Protein AF-0000000078802834 (afdb_homodimer)

Structure (mmCIF, N/CA/C/O backbone):
data_AF-0000000078802834-model_v1
#
loop_
_entity.id
_entity.type
_entity.pdbx_description
1 polymer 'Thiamine-monophosphate kinase'
#
loop_
_atom_site.group_PDB
_atom_site.id
_atom_site.type_symbol
_atom_site.label_atom_id
_atom_site.label_alt_id
_atom_site.label_comp_id
_atom_site.label_asym_id
_atom_site.label_entity_id
_atom_site.label_seq_id
_atom_site.pdbx_PDB_ins_code
_atom_site.Cartn_x
_atom_site.Cartn_y
_atom_site.Cartn_z
_atom_site.occupancy
_atom_site.B_iso_or_equiv
_atom_site.auth_seq_id
_atom_site.auth_comp_id
_atom_site.auth_asym_id
_atom_site.auth_atom_id
_atom_site.pdbx_PDB_model_num
ATOM 1 N N . MET A 1 1 ? 19.422 1.438 20.797 1 53.81 1 MET A N 1
ATOM 2 C CA . MET A 1 1 ? 18 1.177 20.625 1 53.81 1 MET A CA 1
ATOM 3 C C . MET A 1 1 ? 17.281 2.42 20.109 1 53.81 1 MET A C 1
ATOM 5 O O . MET A 1 1 ? 17.5 3.523 20.609 1 53.81 1 MET A O 1
ATOM 9 N N . ALA A 1 2 ? 16.562 2.312 19.141 1 59.03 2 ALA A N 1
ATOM 10 C CA . ALA A 1 2 ? 15.82 3.451 18.594 1 59.03 2 ALA A CA 1
ATOM 11 C C . ALA A 1 2 ? 14.773 3.955 19.578 1 59.03 2 ALA A C 1
ATOM 13 O O . ALA A 1 2 ? 14.125 3.162 20.266 1 59.03 2 ALA A O 1
ATOM 14 N N . ARG A 1 3 ? 14.695 5.281 19.625 1 59.53 3 ARG A N 1
ATOM 15 C CA . ARG A 1 3 ? 13.852 5.902 20.641 1 59.53 3 ARG A CA 1
ATOM 16 C C . ARG A 1 3 ? 12.477 6.234 20.078 1 59.53 3 ARG A C 1
ATOM 18 O O . ARG A 1 3 ? 11.516 6.391 20.844 1 59.53 3 ARG A O 1
ATOM 25 N N . ASN A 1 4 ? 12.453 6.301 18.844 1 73.38 4 ASN A N 1
ATOM 26 C CA . ASN A 1 4 ? 11.164 6.648 18.25 1 73.38 4 ASN A CA 1
ATOM 27 C C . ASN A 1 4 ? 11.039 6.098 16.828 1 73.38 4 ASN A C 1
ATOM 29 O O . ASN A 1 4 ? 11.969 5.477 16.312 1 73.38 4 ASN A O 1
ATOM 33 N N . GLU A 1 5 ? 9.898 6.121 16.281 1 78 5 GLU A N 1
ATOM 34 C CA . GLU A 1 5 ? 9.562 5.586 14.961 1 78 5 GLU A CA 1
ATOM 35 C C . GLU A 1 5 ? 10.5 6.137 13.891 1 78 5 GLU A C 1
ATOM 37 O O . GLU A 1 5 ? 10.961 5.398 13.023 1 78 5 GLU A O 1
ATOM 42 N N . PHE A 1 6 ? 10.875 7.348 13.992 1 76.75 6 PHE A N 1
ATOM 43 C CA . PHE A 1 6 ? 11.68 7.992 12.953 1 76.75 6 PHE A CA 1
ATOM 44 C C . PHE A 1 6 ? 13.117 7.5 13 1 76.75 6 PHE A C 1
ATOM 46 O O . PHE A 1 6 ? 13.766 7.359 11.961 1 76.75 6 PHE A O 1
ATOM 53 N N . GLU A 1 7 ? 13.609 7.211 14.102 1 79.62 7 GLU A N 1
ATOM 54 C CA . GLU A 1 7 ? 14.945 6.652 14.227 1 79.62 7 GLU A CA 1
ATOM 55 C C . GLU A 1 7 ? 15.016 5.25 13.633 1 79.62 7 GLU A C 1
ATOM 57 O O . GLU A 1 7 ? 16.016 4.883 13.008 1 79.62 7 GLU A O 1
ATOM 62 N N . LEU A 1 8 ? 13.953 4.508 13.82 1 81.88 8 LEU A N 1
ATOM 63 C CA . LEU A 1 8 ? 13.883 3.168 13.25 1 81.88 8 LEU A CA 1
ATOM 64 C C . LEU A 1 8 ? 13.93 3.225 11.727 1 81.88 8 LEU A C 1
ATOM 66 O O . LEU A 1 8 ? 14.656 2.453 11.094 1 81.88 8 LEU A O 1
ATOM 70 N N . ILE A 1 9 ? 13.227 4.148 11.18 1 80.62 9 ILE A N 1
ATOM 71 C CA . ILE A 1 9 ? 13.148 4.305 9.734 1 80.62 9 ILE A CA 1
ATOM 72 C C . ILE A 1 9 ? 14.531 4.664 9.18 1 80.62 9 ILE A C 1
ATOM 74 O O . ILE A 1 9 ? 14.992 4.051 8.211 1 80.62 9 ILE A O 1
ATOM 78 N N . THR A 1 10 ? 15.125 5.609 9.75 1 82 10 THR A N 1
ATOM 79 C CA . THR A 1 10 ? 16.422 6.082 9.297 1 82 10 THR A CA 1
ATOM 80 C C . THR A 1 10 ? 17.469 4.973 9.398 1 82 10 THR A C 1
ATOM 82 O O . THR A 1 10 ? 18.25 4.766 8.469 1 82 10 THR A O 1
ATOM 85 N N . ARG A 1 11 ? 17.438 4.223 10.406 1 84.88 11 ARG A N 1
ATOM 86 C CA . ARG A 1 11 ? 18.453 3.221 10.688 1 84.88 11 ARG A CA 1
ATOM 87 C C . ARG A 1 11 ? 18.266 1.985 9.812 1 84.88 11 ARG A C 1
ATOM 89 O O . ARG A 1 11 ? 19.25 1.405 9.336 1 84.88 11 ARG A O 1
ATOM 96 N N . TYR A 1 12 ? 17.016 1.673 9.531 1 88.44 12 TYR A N 1
ATOM 97 C CA . TYR A 1 12 ? 16.828 0.344 8.969 1 88.44 12 TYR A CA 1
ATOM 98 C C . TYR A 1 12 ? 16.312 0.432 7.531 1 88.44 12 TYR A C 1
ATOM 100 O O . TYR A 1 12 ? 16.469 -0.512 6.754 1 88.44 12 TYR A O 1
ATOM 108 N N . PHE A 1 13 ? 15.75 1.565 7.129 1 88.56 13 PHE A N 1
ATOM 109 C CA . PHE A 1 13 ? 15.062 1.54 5.844 1 88.56 13 PHE A CA 1
ATOM 110 C C . PHE A 1 13 ? 15.672 2.555 4.883 1 88.56 13 PHE A C 1
ATOM 112 O O . PHE A 1 13 ? 15.609 2.383 3.666 1 88.56 13 PHE A O 1
ATOM 119 N N . GLU A 1 14 ? 16.219 3.594 5.391 1 83.19 14 GLU A N 1
ATOM 120 C CA . GLU A 1 14 ? 16.703 4.676 4.531 1 83.19 14 GLU A CA 1
ATOM 121 C C . GLU A 1 14 ? 18.016 4.301 3.848 1 83.19 14 GLU A C 1
ATOM 123 O O . GLU A 1 14 ? 18.266 4.703 2.711 1 83.19 14 GLU A O 1
ATOM 128 N N . ASN A 1 15 ? 18.828 3.51 4.516 1 83.12 15 ASN A N 1
ATOM 129 C CA . ASN A 1 15 ? 20.125 3.166 3.963 1 83.12 15 ASN A CA 1
ATOM 130 C C . ASN A 1 15 ? 20.094 1.839 3.213 1 83.12 15 ASN A C 1
ATOM 132 O O . ASN A 1 15 ? 20.531 0.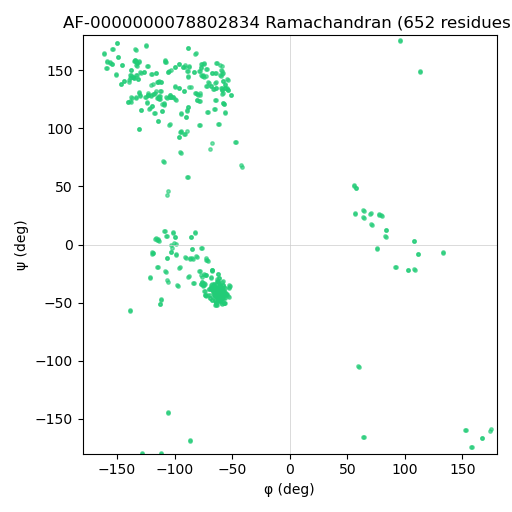813 3.732 1 83.12 15 ASN A O 1
ATOM 136 N N . GLN A 1 16 ? 19.609 1.942 2.043 1 89.25 16 GLN A N 1
ATOM 137 C CA . GLN A 1 16 ? 19.531 0.752 1.203 1 89.25 16 GLN A CA 1
ATOM 138 C C . GLN A 1 16 ? 20.562 0.798 0.076 1 89.25 16 GLN A C 1
ATOM 140 O O . GLN A 1 16 ? 21.016 1.876 -0.315 1 89.25 16 GLN A O 1
ATOM 145 N N . ALA A 1 17 ? 20.891 -0.372 -0.418 1 89.25 17 ALA A N 1
ATOM 146 C CA . ALA A 1 17 ? 21.922 -0.505 -1.443 1 89.25 17 ALA A CA 1
ATOM 147 C C . ALA A 1 17 ? 21.391 -0.05 -2.805 1 89.25 17 ALA A C 1
ATOM 149 O O . ALA A 1 17 ? 22.141 0.536 -3.596 1 89.25 17 ALA A O 1
ATOM 150 N N . VAL A 1 18 ? 20.156 -0.295 -3.062 1 94.25 18 VAL A N 1
ATOM 151 C CA . VAL A 1 18 ? 19.578 0.038 -4.359 1 94.25 18 VAL A CA 1
ATOM 152 C C . VAL A 1 18 ? 19.234 1.522 -4.402 1 94.25 18 VAL A C 1
ATOM 154 O O . VAL A 1 18 ? 18.516 2.02 -3.527 1 94.25 18 VAL A O 1
ATOM 157 N N . ASN A 1 19 ? 19.719 2.246 -5.336 1 95.12 19 ASN A N 1
ATOM 158 C CA . ASN A 1 19 ? 19.422 3.641 -5.645 1 95.12 19 ASN A CA 1
ATOM 159 C C . ASN A 1 19 ? 19.125 3.838 -7.129 1 95.12 19 ASN A C 1
ATOM 161 O O . ASN A 1 19 ? 20.047 4.023 -7.93 1 95.12 19 ASN A O 1
ATOM 165 N N . ARG A 1 20 ? 17.891 3.896 -7.426 1 97.12 20 ARG A N 1
ATOM 166 C CA . ARG A 1 20 ? 17.5 3.938 -8.828 1 97.12 20 ARG A CA 1
ATOM 167 C C . ARG A 1 20 ? 17.438 5.371 -9.344 1 97.12 20 ARG A C 1
ATOM 169 O O . ARG A 1 20 ? 17.031 6.281 -8.617 1 97.12 20 ARG A O 1
ATOM 176 N N . LYS A 1 21 ? 17.719 5.57 -10.617 1 96.88 21 LYS A N 1
ATOM 177 C CA . LYS A 1 21 ? 17.703 6.887 -11.258 1 96.88 21 LYS A CA 1
ATOM 178 C C . LYS A 1 21 ? 16.281 7.383 -11.453 1 96.88 21 LYS A C 1
ATOM 180 O O . LYS A 1 21 ? 16.031 8.586 -11.492 1 96.88 21 LYS A O 1
ATOM 185 N N . ASP A 1 22 ? 15.336 6.438 -11.547 1 97.75 22 ASP A N 1
ATOM 186 C CA . ASP A 1 22 ? 13.945 6.809 -11.797 1 97.75 22 ASP A CA 1
ATOM 187 C C . ASP A 1 22 ? 13.219 7.129 -10.492 1 97.75 22 ASP A C 1
ATOM 189 O O . ASP A 1 22 ? 12 7.312 -10.484 1 97.75 22 ASP A O 1
ATOM 193 N N . VAL A 1 23 ? 13.938 7.152 -9.398 1 97.88 23 VAL A N 1
ATOM 194 C CA . VAL A 1 23 ? 13.453 7.648 -8.117 1 97.88 23 VAL A CA 1
ATOM 195 C C . VAL A 1 23 ? 14.047 9.031 -7.844 1 97.88 23 VAL A C 1
ATOM 197 O O . VAL A 1 23 ? 15.203 9.148 -7.441 1 97.88 23 VAL A O 1
ATOM 200 N N . THR A 1 24 ? 13.234 10.055 -8.023 1 96.75 24 THR A N 1
ATOM 201 C CA . THR A 1 24 ? 13.727 11.422 -7.902 1 96.75 24 THR A CA 1
ATOM 202 C C . THR A 1 24 ? 13.742 11.875 -6.441 1 96.75 24 THR A C 1
ATOM 204 O O . THR A 1 24 ? 14.547 12.719 -6.051 1 96.75 24 THR A O 1
ATOM 207 N N . LEU A 1 25 ? 12.828 11.414 -5.688 1 95.62 25 LEU A N 1
ATOM 208 C CA . LEU A 1 25 ? 12.727 11.625 -4.25 1 95.62 25 LEU A CA 1
ATOM 209 C C . LEU A 1 25 ? 12.273 10.352 -3.543 1 95.62 25 LEU A C 1
ATOM 211 O O . LEU A 1 25 ? 11.227 9.789 -3.875 1 95.62 25 LEU A O 1
ATOM 215 N N . SER A 1 26 ? 13.047 9.906 -2.633 1 93.94 26 SER A N 1
ATOM 216 C CA . SER A 1 26 ? 12.766 8.664 -1.92 1 93.94 26 SER A CA 1
ATOM 217 C C . SER A 1 26 ? 12.281 8.938 -0.499 1 93.94 26 SER A C 1
ATOM 219 O O . SER A 1 26 ? 11.5 9.859 -0.271 1 93.94 26 SER A O 1
ATOM 221 N N . ILE A 1 27 ? 12.633 8.086 0.486 1 90.69 27 ILE A N 1
ATOM 222 C CA . ILE A 1 27 ? 12.219 8.172 1.883 1 90.69 27 ILE A CA 1
ATOM 223 C C . ILE A 1 27 ? 12.656 9.508 2.473 1 90.69 27 ILE A C 1
ATOM 225 O O . ILE A 1 27 ? 13.797 9.938 2.271 1 90.69 27 ILE A O 1
ATOM 229 N N . GLY A 1 28 ? 11.695 10.227 3.211 1 89.31 28 GLY A N 1
ATOM 230 C CA . GLY A 1 28 ? 12.086 11.438 3.908 1 89.31 28 GLY A CA 1
ATOM 231 C C . GLY A 1 28 ? 11.125 12.594 3.682 1 89.31 28 GLY A C 1
ATOM 232 O O . GLY A 1 28 ? 11.273 13.656 4.285 1 89.31 28 GLY A O 1
ATOM 233 N N . ASP A 1 29 ? 10.156 12.461 2.807 1 95.56 29 ASP A N 1
ATOM 234 C CA . ASP A 1 29 ? 9.148 13.469 2.5 1 95.56 29 ASP A CA 1
ATOM 235 C C . ASP A 1 29 ? 7.742 12.883 2.59 1 95.56 29 ASP A C 1
ATOM 237 O O . ASP A 1 29 ? 7.566 11.727 2.996 1 95.56 29 ASP A O 1
ATOM 241 N N . ASP A 1 30 ? 6.695 13.703 2.326 1 97.38 30 ASP A N 1
ATOM 242 C CA . ASP A 1 30 ? 5.312 13.242 2.428 1 97.38 30 ASP A CA 1
ATOM 243 C C . ASP A 1 30 ? 5.008 12.172 1.38 1 97.38 30 ASP A C 1
ATOM 245 O O . ASP A 1 30 ? 4.164 11.305 1.601 1 97.38 30 ASP A O 1
ATOM 249 N N . CYS A 1 31 ? 5.625 12.305 0.207 1 98.38 31 CYS A N 1
ATOM 250 C CA . CYS A 1 31 ? 5.527 11.305 -0.847 1 98.38 31 CYS A CA 1
ATOM 251 C C . CYS A 1 31 ? 6.895 11 -1.444 1 98.38 31 CYS A C 1
ATOM 253 O O . CYS A 1 31 ? 7.816 11.812 -1.34 1 98.38 31 CYS A O 1
ATOM 255 N N . ALA A 1 32 ? 7.012 9.844 -2.043 1 98.38 32 ALA A N 1
ATOM 256 C CA . ALA A 1 32 ? 8.07 9.602 -3.018 1 98.38 32 ALA A CA 1
ATOM 257 C C . ALA A 1 32 ? 7.723 10.227 -4.367 1 98.38 32 ALA A C 1
ATOM 259 O O . ALA A 1 32 ? 6.547 10.383 -4.703 1 98.38 32 ALA A O 1
ATOM 260 N N . LEU A 1 33 ? 8.68 10.641 -5.098 1 98.62 33 LEU A N 1
ATOM 261 C CA . LEU A 1 33 ? 8.523 11.125 -6.465 1 98.62 33 LEU A CA 1
ATOM 262 C C . LEU A 1 33 ? 9.234 10.203 -7.453 1 98.62 33 LEU A C 1
ATOM 264 O O . LEU A 1 33 ? 10.438 9.961 -7.32 1 98.62 33 LEU A O 1
ATOM 268 N N . LEU A 1 34 ? 8.484 9.758 -8.461 1 98.75 34 LEU A N 1
ATOM 269 C CA . LEU A 1 34 ? 8.961 8.688 -9.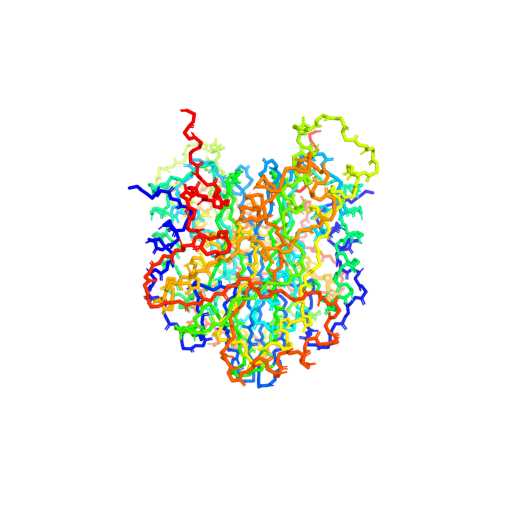328 1 98.75 34 LEU A CA 1
ATOM 270 C C . LEU A 1 34 ? 8.742 9.047 -10.797 1 98.75 34 LEU A C 1
ATOM 272 O O . LEU A 1 34 ? 7.891 9.875 -11.117 1 98.75 34 LEU A O 1
ATOM 276 N N . GLU A 1 35 ? 9.539 8.438 -11.617 1 98.19 35 GLU A N 1
ATOM 277 C CA . GLU A 1 35 ? 9.438 8.625 -13.062 1 98.19 35 GLU A CA 1
ATOM 278 C C . GLU A 1 35 ? 9.195 7.297 -13.773 1 98.19 35 GLU A C 1
ATOM 280 O O . GLU A 1 35 ? 10.023 6.391 -13.719 1 98.19 35 GLU A O 1
ATOM 285 N N . VAL A 1 36 ? 8.094 7.18 -14.43 1 97.81 36 VAL A N 1
ATOM 286 C CA . VAL A 1 36 ? 7.828 6.023 -15.281 1 97.81 36 VAL A CA 1
ATOM 287 C C . VAL A 1 36 ? 8.484 6.223 -16.641 1 97.81 36 VAL A C 1
ATOM 289 O O . VAL A 1 36 ? 8.312 7.273 -17.266 1 97.81 36 VAL A O 1
ATOM 292 N N . PRO A 1 37 ? 9.211 5.25 -17.094 1 96.75 37 PRO A N 1
ATOM 293 C CA . PRO A 1 37 ? 9.852 5.414 -18.406 1 96.75 37 PRO A CA 1
ATOM 294 C C . PRO A 1 37 ? 8.836 5.625 -19.516 1 96.75 37 PRO A C 1
ATOM 296 O O . PRO A 1 37 ? 7.766 5.008 -19.516 1 96.75 37 PRO A O 1
ATOM 299 N N . ALA A 1 38 ? 9.266 6.449 -20.5 1 95.69 38 ALA A N 1
ATOM 300 C CA . ALA A 1 38 ? 8.422 6.664 -21.672 1 95.69 38 ALA A CA 1
ATOM 301 C C . ALA A 1 38 ? 8.125 5.348 -22.375 1 95.69 38 ALA A C 1
ATOM 303 O O . ALA A 1 38 ? 9 4.488 -22.5 1 95.69 38 ALA A O 1
ATOM 304 N N . GLY A 1 39 ? 6.895 5.203 -22.844 1 96.56 39 GLY A N 1
ATOM 305 C CA . GLY A 1 39 ? 6.52 4.031 -23.609 1 96.56 39 GLY A CA 1
ATOM 306 C C . GLY A 1 39 ? 6.145 2.84 -22.75 1 96.56 39 GLY A C 1
ATOM 307 O O . GLY A 1 39 ? 6 1.723 -23.25 1 96.56 39 GLY A O 1
ATOM 308 N N . CYS A 1 40 ? 5.957 3.078 -21.469 1 97.81 40 CYS A N 1
ATOM 309 C CA . CYS A 1 40 ? 5.629 1.971 -20.578 1 97.81 40 CYS A CA 1
ATOM 310 C C . CYS A 1 40 ? 4.367 2.268 -19.781 1 97.81 40 CYS A C 1
ATOM 312 O O . CYS A 1 40 ? 4.066 3.428 -19.484 1 97.81 40 CYS A O 1
ATOM 314 N N . HIS A 1 41 ? 3.629 1.2 -19.484 1 98.12 41 HIS A N 1
ATOM 315 C CA . HIS A 1 41 ? 2.629 1.232 -18.422 1 98.12 41 HIS A CA 1
ATOM 316 C C . HIS A 1 41 ? 3.266 0.993 -17.062 1 98.12 41 HIS A C 1
ATOM 318 O O . HIS A 1 41 ? 4.309 0.342 -16.953 1 98.12 41 HIS A O 1
ATOM 324 N N . LEU A 1 42 ? 2.656 1.622 -16.094 1 98.81 42 LEU A N 1
ATOM 325 C CA . LEU A 1 42 ? 2.973 1.295 -14.703 1 98.81 42 LEU A CA 1
ATOM 326 C C . LEU A 1 42 ? 2.092 0.159 -14.195 1 98.81 42 LEU A C 1
ATOM 328 O O . LEU A 1 42 ? 0.862 0.261 -14.227 1 98.81 42 LEU A O 1
ATOM 332 N N . ALA A 1 43 ? 2.656 -0.979 -13.812 1 98.88 43 ALA A N 1
ATOM 333 C CA . ALA A 1 43 ? 1.944 -2.068 -13.148 1 98.88 43 ALA A CA 1
ATOM 334 C C . ALA A 1 43 ? 2.023 -1.931 -11.633 1 98.88 43 ALA A C 1
ATOM 336 O O . ALA A 1 43 ? 3.094 -1.661 -11.078 1 98.88 43 ALA A O 1
ATOM 337 N N . VAL A 1 44 ? 0.9 -2.059 -10.914 1 98.88 44 VAL A N 1
ATOM 338 C CA . VAL A 1 44 ? 0.854 -1.868 -9.469 1 98.88 44 VAL A CA 1
ATOM 339 C C . VAL A 1 44 ? 0.122 -3.039 -8.812 1 98.88 44 VAL A C 1
ATOM 341 O O . VAL A 1 44 ? -0.947 -3.445 -9.273 1 98.88 44 VAL A O 1
ATOM 344 N N . SER A 1 45 ? 0.677 -3.627 -7.789 1 98.56 45 SER A N 1
ATOM 345 C CA . SER A 1 45 ? 0.04 -4.668 -6.988 1 98.56 45 SER A CA 1
ATOM 346 C C . SER A 1 45 ? 0.264 -4.43 -5.5 1 98.56 45 SER A C 1
ATOM 348 O O . SER A 1 45 ? 1.313 -3.924 -5.098 1 98.56 45 SER A O 1
ATOM 350 N N . THR A 1 46 ? -0.722 -4.742 -4.656 1 98.44 46 THR A N 1
ATOM 351 C CA . THR A 1 46 ? -0.666 -4.602 -3.203 1 98.44 46 THR A CA 1
ATOM 352 C C . THR A 1 46 ? -1.103 -5.895 -2.52 1 98.44 46 THR A C 1
ATOM 354 O O . THR A 1 46 ? -2.166 -6.438 -2.826 1 98.44 46 THR A O 1
ATOM 357 N N . ASP A 1 47 ? -0.303 -6.387 -1.606 1 97.25 47 ASP A N 1
ATOM 358 C CA . ASP A 1 47 ? -0.625 -7.586 -0.841 1 97.25 47 ASP A CA 1
ATOM 359 C C . ASP A 1 47 ? -0.238 -7.422 0.627 1 97.25 47 ASP A C 1
ATOM 361 O O . ASP A 1 47 ? 0.788 -6.816 0.94 1 97.25 47 ASP A O 1
ATOM 365 N N . SER A 1 48 ? -1.036 -8.031 1.47 1 97.62 48 SER A N 1
ATOM 366 C CA . SER A 1 48 ? -0.765 -8.008 2.902 1 97.62 48 SER A CA 1
ATOM 367 C C . SER A 1 48 ? -0.431 -9.406 3.424 1 97.62 48 SER A C 1
ATOM 369 O O . SER A 1 48 ? -1.028 -10.391 2.994 1 97.62 48 SER A O 1
ATOM 371 N N . LEU A 1 49 ? 0.494 -9.508 4.277 1 97.75 49 LEU A N 1
ATOM 372 C CA . LEU A 1 49 ? 0.779 -10.68 5.094 1 97.75 49 LEU A CA 1
ATOM 373 C C . LEU A 1 49 ? 0.512 -10.398 6.566 1 97.75 49 LEU A C 1
ATOM 375 O O . LEU A 1 49 ? 1.066 -9.453 7.133 1 97.75 49 LEU A O 1
ATOM 379 N N . VAL A 1 50 ? -0.281 -11.203 7.18 1 97.31 50 VAL A N 1
ATOM 380 C CA . VAL A 1 50 ? -0.721 -11 8.555 1 97.31 50 VAL A CA 1
ATOM 381 C C . VAL A 1 50 ? -0.246 -12.164 9.422 1 97.31 50 VAL A C 1
ATOM 383 O O . VAL A 1 50 ? -0.44 -13.336 9.07 1 97.31 50 VAL A O 1
ATOM 386 N N . ALA A 1 51 ? 0.403 -11.805 10.586 1 97.12 51 ALA A N 1
ATOM 387 C CA . ALA A 1 51 ? 0.793 -12.844 11.531 1 97.12 51 ALA A CA 1
ATOM 388 C C . ALA A 1 51 ? -0.423 -13.625 12.016 1 97.12 51 ALA A C 1
ATOM 390 O O . ALA A 1 51 ? -1.458 -13.039 12.336 1 97.12 51 ALA A O 1
ATOM 391 N N . GLY A 1 52 ? -0.265 -14.992 12.039 1 94.38 52 GLY A N 1
ATOM 392 C CA . GLY A 1 52 ? -1.367 -15.852 12.445 1 94.38 52 GLY A CA 1
ATOM 393 C C . GLY A 1 52 ? -2.223 -16.312 11.281 1 94.38 52 GLY A C 1
ATOM 394 O O . GLY A 1 52 ? -2.984 -17.266 11.406 1 94.38 52 GLY A O 1
ATOM 395 N N . THR A 1 53 ? -2.146 -15.602 10.148 1 92.44 53 THR A N 1
ATOM 396 C CA . THR A 1 53 ? -2.902 -15.953 8.953 1 92.44 53 THR A CA 1
ATOM 397 C C . THR A 1 53 ? -1.969 -16.438 7.844 1 92.44 53 THR A C 1
ATOM 399 O O . THR A 1 53 ? -2.191 -17.484 7.254 1 92.44 53 THR A O 1
ATOM 402 N N . HIS A 1 54 ? -0.902 -15.688 7.609 1 94.5 54 HIS A N 1
ATOM 403 C CA . HIS A 1 54 ? 0.002 -15.969 6.5 1 94.5 54 HIS A CA 1
ATOM 404 C C . HIS A 1 54 ? 1.324 -16.547 7.004 1 94.5 54 HIS A C 1
ATOM 406 O O . HIS A 1 54 ? 2.086 -17.125 6.227 1 94.5 54 HIS A O 1
ATOM 412 N N . PHE A 1 55 ? 1.654 -16.281 8.227 1 94.06 55 PHE A N 1
ATOM 413 C CA . PHE A 1 55 ? 2.846 -16.828 8.867 1 94.06 55 PHE A CA 1
ATOM 414 C C . PHE A 1 55 ? 2.664 -16.891 10.383 1 94.06 55 PHE A C 1
ATOM 416 O O . PHE A 1 55 ? 1.838 -16.156 10.945 1 94.06 55 PHE A O 1
ATOM 423 N N . LEU A 1 56 ? 3.406 -17.797 10.984 1 92.94 56 LEU A N 1
ATOM 424 C CA . LEU A 1 56 ? 3.352 -17.922 12.438 1 92.94 56 LEU A CA 1
ATOM 425 C C . LEU A 1 56 ? 4.047 -16.75 13.109 1 92.94 56 LEU A C 1
ATOM 427 O O . LEU A 1 56 ? 5.016 -16.203 12.578 1 92.94 56 LEU A O 1
ATOM 431 N N . ALA A 1 57 ? 3.613 -16.406 14.297 1 90.81 57 ALA A N 1
ATOM 432 C CA . ALA A 1 57 ? 4.117 -15.25 15.023 1 90.81 57 ALA A CA 1
ATOM 433 C C . ALA A 1 57 ? 5.609 -15.391 15.312 1 90.81 57 ALA A C 1
ATOM 435 O O . ALA A 1 57 ? 6.332 -14.391 15.375 1 90.81 57 ALA A O 1
ATOM 436 N N . ASP A 1 58 ? 6.051 -16.609 15.438 1 92.81 58 ASP A N 1
ATOM 437 C CA . ASP A 1 58 ? 7.445 -16.828 15.812 1 92.81 58 ASP A CA 1
ATOM 438 C C . ASP A 1 58 ? 8.289 -17.203 14.602 1 92.81 58 ASP A C 1
ATOM 440 O O . ASP A 1 58 ? 9.414 -17.688 14.742 1 92.81 58 ASP A O 1
ATOM 444 N N . ALA A 1 59 ? 7.691 -17.047 13.445 1 95.69 59 ALA A N 1
ATOM 445 C CA . ALA A 1 59 ? 8.43 -17.344 12.219 1 95.69 59 ALA A CA 1
ATOM 446 C C . ALA A 1 59 ? 9.688 -16.5 12.109 1 95.69 59 ALA A C 1
ATOM 448 O O . ALA A 1 59 ? 9.742 -15.383 12.633 1 95.69 59 ALA A O 1
ATOM 449 N N . ASP A 1 60 ? 10.742 -17.016 11.477 1 97 60 ASP A N 1
ATOM 450 C CA . ASP A 1 60 ? 11.977 -16.297 11.203 1 97 60 ASP A CA 1
ATOM 451 C C . ASP A 1 60 ? 11.695 -15.023 10.398 1 97 60 ASP A C 1
ATOM 453 O O . ASP A 1 60 ? 11.18 -15.086 9.281 1 97 60 ASP A O 1
ATOM 457 N N . PRO A 1 61 ? 12.086 -13.828 10.984 1 97.69 61 PRO A N 1
ATOM 458 C CA . PRO A 1 61 ? 11.734 -12.57 10.328 1 97.69 61 PRO A CA 1
ATOM 459 C C . PRO A 1 61 ? 12.328 -12.445 8.922 1 97.69 61 PRO A C 1
ATOM 461 O O . PRO A 1 61 ? 11.711 -11.852 8.039 1 97.69 61 PRO A O 1
ATOM 464 N N . ALA A 1 62 ? 13.516 -12.961 8.695 1 97.88 62 ALA A N 1
ATOM 465 C CA . ALA A 1 62 ? 14.141 -12.883 7.375 1 97.88 62 ALA A CA 1
ATOM 466 C C . ALA A 1 62 ? 13.344 -13.672 6.34 1 97.88 62 ALA A C 1
ATOM 468 O O . ALA A 1 62 ? 13.195 -13.234 5.195 1 97.88 62 ALA A O 1
ATOM 469 N N . LEU A 1 63 ? 12.836 -14.836 6.73 1 97.81 63 LEU A N 1
ATOM 470 C CA . LEU A 1 63 ? 12.016 -15.656 5.844 1 97.81 63 LEU A CA 1
ATOM 471 C C . LEU A 1 63 ? 10.68 -14.992 5.559 1 97.81 63 LEU A C 1
ATOM 473 O O . LEU A 1 63 ? 10.188 -15.039 4.43 1 97.81 63 LEU A O 1
ATOM 477 N N . VAL A 1 64 ? 10.117 -14.352 6.582 1 97.81 64 VAL A N 1
ATOM 478 C CA . VAL A 1 64 ? 8.859 -13.633 6.43 1 97.81 64 VAL A CA 1
ATOM 479 C C . VAL A 1 64 ? 9.047 -12.477 5.449 1 97.81 64 VAL A C 1
ATOM 481 O O . VAL A 1 64 ? 8.195 -12.242 4.586 1 97.81 64 VAL A O 1
ATOM 484 N N . ALA A 1 65 ? 10.172 -11.766 5.582 1 98.19 65 ALA A N 1
ATOM 485 C CA . ALA A 1 65 ? 10.477 -10.641 4.699 1 98.19 65 ALA A CA 1
ATOM 486 C C . ALA A 1 65 ? 10.594 -11.102 3.248 1 98.19 65 ALA A C 1
ATOM 488 O O . ALA A 1 65 ? 10.039 -10.477 2.344 1 98.19 65 ALA A O 1
ATOM 489 N N . HIS A 1 66 ? 11.305 -12.188 3.051 1 98.31 66 HIS A N 1
ATOM 490 C CA . HIS A 1 66 ? 11.453 -12.742 1.71 1 98.31 66 HIS A CA 1
ATOM 491 C C . HIS A 1 66 ? 10.094 -13.102 1.115 1 98.31 66 HIS A C 1
ATOM 493 O O . HIS A 1 66 ? 9.797 -12.75 -0.028 1 98.31 66 HIS A O 1
ATOM 499 N N . LYS A 1 67 ? 9.305 -13.844 1.877 1 98.12 67 LYS A N 1
ATOM 500 C CA . LYS A 1 67 ? 7.98 -14.273 1.438 1 98.12 67 LYS A CA 1
ATOM 501 C C . LYS A 1 67 ? 7.105 -13.078 1.069 1 98.12 67 LYS A C 1
ATOM 503 O O . LYS A 1 67 ? 6.41 -13.102 0.05 1 98.12 67 LYS A O 1
ATOM 508 N N . ALA A 1 68 ? 7.172 -12.07 1.854 1 98.12 68 ALA A N 1
ATOM 509 C CA . ALA A 1 68 ? 6.352 -10.883 1.646 1 98.12 68 ALA A CA 1
ATOM 510 C C . ALA A 1 68 ? 6.695 -10.203 0.324 1 98.12 68 ALA A C 1
ATOM 512 O O . ALA A 1 68 ? 5.809 -9.922 -0.484 1 98.12 68 ALA A O 1
ATOM 513 N N . LEU A 1 69 ? 7.941 -9.93 0.102 1 98.69 69 LEU A N 1
ATOM 514 C CA . LEU A 1 69 ? 8.352 -9.234 -1.111 1 98.69 69 LEU A CA 1
ATOM 515 C C . LEU A 1 69 ? 8.188 -10.125 -2.336 1 98.69 69 LEU A C 1
ATOM 517 O O . LEU A 1 69 ? 7.73 -9.672 -3.387 1 98.69 69 LEU A O 1
ATOM 521 N N . ALA A 1 70 ? 8.492 -11.391 -2.191 1 98.5 70 ALA A N 1
ATOM 522 C CA . ALA A 1 70 ? 8.406 -12.336 -3.305 1 98.5 70 ALA A CA 1
ATOM 523 C C . ALA A 1 70 ? 6.973 -12.461 -3.809 1 98.5 70 ALA A C 1
ATOM 525 O O . ALA A 1 70 ? 6.734 -12.508 -5.016 1 98.5 70 ALA A O 1
ATOM 526 N N . SER A 1 71 ? 6.039 -12.555 -2.885 1 97.75 71 SER A N 1
ATOM 527 C CA . SER A 1 71 ? 4.637 -12.68 -3.266 1 97.75 71 SER A CA 1
ATOM 528 C C . SER A 1 71 ? 4.18 -11.484 -4.094 1 97.75 71 SER A C 1
ATOM 530 O O . SER A 1 71 ? 3.414 -11.641 -5.051 1 97.75 71 SER A O 1
ATOM 532 N N . ASN A 1 72 ? 4.621 -10.328 -3.779 1 98.44 72 ASN A N 1
ATOM 533 C CA . ASN A 1 72 ? 4.273 -9.117 -4.523 1 98.44 72 ASN A CA 1
ATOM 534 C C . ASN A 1 72 ? 4.977 -9.07 -5.875 1 98.44 72 ASN A C 1
ATOM 536 O O . ASN A 1 72 ? 4.367 -8.719 -6.887 1 98.44 72 ASN A O 1
ATOM 540 N N . ILE A 1 73 ? 6.266 -9.406 -5.902 1 98.75 73 ILE A N 1
ATOM 541 C CA . ILE A 1 73 ? 7.02 -9.414 -7.152 1 98.75 73 ILE A CA 1
ATOM 542 C C . ILE A 1 73 ? 6.41 -10.422 -8.117 1 98.75 73 ILE A C 1
ATOM 544 O O . ILE A 1 73 ? 6.387 -10.195 -9.328 1 98.75 73 ILE A O 1
ATOM 548 N N . SER A 1 74 ? 5.859 -11.516 -7.562 1 98.81 74 SER A N 1
ATOM 549 C CA . SER A 1 74 ? 5.238 -12.539 -8.391 1 98.81 74 SER A CA 1
ATOM 550 C C . SER A 1 74 ? 4.105 -11.961 -9.234 1 98.81 74 SER A C 1
ATOM 552 O O . SER A 1 74 ? 3.914 -12.359 -10.383 1 98.81 74 SER A O 1
ATOM 554 N N . ASP A 1 75 ? 3.344 -11.062 -8.672 1 98.69 75 ASP A N 1
ATOM 555 C CA . ASP A 1 75 ? 2.275 -10.391 -9.406 1 98.69 75 ASP A CA 1
ATOM 556 C C . ASP A 1 75 ? 2.83 -9.625 -10.609 1 98.69 75 ASP A C 1
ATOM 558 O O . ASP A 1 75 ? 2.23 -9.633 -11.688 1 98.69 75 ASP A O 1
ATOM 562 N N . LEU A 1 76 ? 3.92 -8.938 -10.398 1 98.88 76 LEU A N 1
ATOM 563 C CA . LEU A 1 76 ? 4.562 -8.227 -11.5 1 98.88 76 LEU A CA 1
ATOM 564 C C . LEU A 1 76 ? 5.031 -9.203 -12.57 1 98.88 76 LEU A C 1
ATOM 566 O O . LEU A 1 76 ? 4.84 -8.961 -13.766 1 98.88 76 LEU A O 1
ATOM 570 N N . ALA A 1 77 ? 5.633 -10.289 -12.125 1 98.75 77 ALA A N 1
ATOM 571 C CA . ALA A 1 77 ? 6.094 -11.32 -13.062 1 98.75 77 ALA A CA 1
ATOM 572 C C . ALA A 1 77 ? 4.938 -11.844 -13.914 1 98.75 77 ALA A C 1
ATOM 574 O O . ALA A 1 77 ? 5.09 -12.039 -15.117 1 98.75 77 ALA A O 1
ATOM 575 N N . ALA A 1 78 ? 3.803 -12.055 -13.281 1 98.75 78 ALA A N 1
ATOM 576 C CA . ALA A 1 78 ? 2.631 -12.609 -13.953 1 98.75 78 ALA A CA 1
ATOM 577 C C . ALA A 1 78 ? 2.146 -11.68 -15.062 1 98.75 78 ALA A C 1
ATOM 579 O O . ALA A 1 78 ? 1.534 -12.133 -16.031 1 98.75 78 ALA A O 1
ATOM 580 N N . MET A 1 79 ? 2.451 -10.383 -14.938 1 98.69 79 MET A N 1
ATOM 581 C CA . MET A 1 79 ? 2.049 -9.383 -15.922 1 98.69 79 MET A CA 1
ATOM 582 C C . MET A 1 79 ? 3.117 -9.219 -17 1 98.69 79 MET A C 1
ATOM 584 O O . MET A 1 79 ? 2.885 -8.562 -18.016 1 98.69 79 MET A O 1
ATOM 588 N N . GLY A 1 80 ? 4.293 -9.789 -16.781 1 98.75 80 GLY A N 1
ATOM 589 C CA . GLY A 1 80 ? 5.434 -9.547 -17.656 1 98.75 80 GLY A CA 1
ATOM 590 C C . GLY A 1 80 ? 6.141 -8.234 -17.359 1 98.75 80 GLY A C 1
ATOM 591 O O . GLY A 1 80 ? 6.777 -7.656 -18.25 1 98.75 80 GLY A O 1
ATOM 592 N N . ALA A 1 81 ? 6.059 -7.711 -16.203 1 98.88 81 ALA A N 1
ATOM 593 C CA . ALA A 1 81 ? 6.594 -6.398 -15.844 1 98.88 81 ALA A CA 1
ATOM 594 C C . ALA A 1 81 ? 8.016 -6.52 -15.289 1 98.88 81 ALA A C 1
ATOM 596 O O . ALA A 1 81 ? 8.398 -7.57 -14.773 1 98.88 81 ALA A O 1
ATOM 597 N N . THR A 1 82 ? 8.789 -5.473 -15.445 1 98.75 82 THR A N 1
ATOM 598 C CA . THR A 1 82 ? 10.062 -5.312 -14.758 1 98.75 82 THR A CA 1
ATOM 599 C C . THR A 1 82 ? 9.875 -4.617 -13.414 1 98.75 82 THR A C 1
ATOM 601 O O . THR A 1 82 ? 9.445 -3.461 -13.359 1 98.75 82 THR A O 1
ATOM 604 N N . PRO A 1 83 ? 10.164 -5.336 -12.328 1 98.88 83 PRO A N 1
ATOM 605 C CA . PRO A 1 83 ? 9.992 -4.707 -11.016 1 98.88 83 PRO A CA 1
ATOM 606 C C . PRO A 1 83 ? 10.828 -3.438 -10.859 1 98.88 83 PRO A C 1
ATOM 608 O O . PRO A 1 83 ? 11.945 -3.361 -11.375 1 98.88 83 PRO A O 1
ATOM 611 N N . ALA A 1 84 ? 10.344 -2.396 -10.07 1 98.88 84 ALA A N 1
ATOM 612 C CA . ALA A 1 84 ? 11.078 -1.139 -9.969 1 98.88 84 ALA A CA 1
ATOM 613 C C . ALA A 1 84 ? 11.078 -0.617 -8.539 1 98.88 84 ALA A C 1
ATOM 615 O O . ALA A 1 84 ? 12.133 -0.395 -7.949 1 98.88 84 ALA A O 1
ATOM 616 N N . TRP A 1 85 ? 9.883 -0.417 -7.973 1 98.81 85 TRP A N 1
ATOM 617 C CA . TRP A 1 85 ? 9.75 0.252 -6.68 1 98.81 85 TRP A CA 1
ATOM 618 C C . TRP A 1 85 ? 8.859 -0.551 -5.738 1 98.81 85 TRP A C 1
ATOM 620 O O . TRP A 1 85 ? 8.062 -1.375 -6.184 1 98.81 85 TRP A O 1
ATOM 630 N N . VAL A 1 86 ? 9.031 -0.312 -4.414 1 98.81 86 VAL A N 1
ATOM 631 C CA . VAL A 1 86 ? 8.133 -0.906 -3.432 1 98.81 86 VAL A CA 1
ATOM 632 C C . VAL A 1 86 ? 7.949 0.053 -2.258 1 98.81 86 VAL A C 1
ATOM 634 O O . VAL A 1 86 ? 8.875 0.782 -1.89 1 98.81 86 VAL A O 1
ATOM 637 N N . SER A 1 87 ? 6.738 0.182 -1.765 1 98.56 87 SER A N 1
ATOM 638 C CA . SER A 1 87 ? 6.469 0.771 -0.458 1 98.56 87 SER A CA 1
ATOM 639 C C . SER A 1 87 ? 6.082 -0.297 0.562 1 98.56 87 SER A C 1
ATOM 641 O O . SER A 1 87 ? 5.512 -1.327 0.203 1 98.56 87 SER A O 1
ATOM 643 N N . LEU A 1 88 ? 6.434 -0.075 1.834 1 98.25 88 LEU A N 1
ATOM 644 C CA . LEU A 1 88 ? 6.207 -1.046 2.898 1 98.25 88 LEU A CA 1
ATOM 645 C C . LEU A 1 88 ? 5.504 -0.396 4.086 1 98.25 88 LEU A C 1
ATOM 647 O O . LEU A 1 88 ? 6.023 0.553 4.676 1 98.25 88 LEU A O 1
ATOM 651 N N . ALA A 1 89 ? 4.305 -0.832 4.367 1 98.25 89 ALA A N 1
ATOM 652 C CA . ALA A 1 89 ? 3.672 -0.546 5.652 1 98.25 89 ALA A CA 1
ATOM 653 C C . ALA A 1 89 ? 3.91 -1.679 6.645 1 98.25 89 ALA A C 1
ATOM 655 O O . ALA A 1 89 ? 3.443 -2.801 6.441 1 98.25 89 ALA A O 1
ATOM 656 N N . LEU A 1 90 ? 4.664 -1.405 7.672 1 97.38 90 LEU A N 1
ATOM 657 C CA . LEU A 1 90 ? 5.008 -2.381 8.695 1 97.38 90 LEU A CA 1
ATOM 658 C C . LEU A 1 90 ? 4.328 -2.047 10.023 1 97.38 90 LEU A C 1
ATOM 660 O O . LEU A 1 90 ? 4.555 -0.975 10.586 1 97.38 90 LEU A O 1
ATOM 664 N N . THR A 1 91 ? 3.455 -2.861 10.477 1 96.75 91 THR A N 1
ATOM 665 C CA . THR A 1 91 ? 2.832 -2.766 11.789 1 96.75 91 THR A CA 1
ATOM 666 C C . THR A 1 91 ? 3.443 -3.779 12.758 1 96.75 91 THR A C 1
ATOM 668 O O . THR A 1 91 ? 3.572 -4.957 12.422 1 96.75 91 THR A O 1
ATOM 671 N N . MET A 1 92 ? 3.887 -3.377 13.875 1 95.25 92 MET A N 1
ATOM 672 C CA . MET A 1 92 ? 4.465 -4.262 14.883 1 95.25 92 MET A CA 1
ATOM 673 C C . MET A 1 92 ? 3.98 -3.889 16.281 1 95.25 92 MET A C 1
ATOM 675 O O . MET A 1 92 ? 3.742 -2.715 16.562 1 95.25 92 MET A O 1
ATOM 679 N N . PRO A 1 93 ? 3.883 -4.871 17.172 1 94 93 PRO A N 1
ATOM 680 C CA . PRO A 1 93 ? 3.396 -4.582 18.531 1 94 93 PRO A CA 1
ATOM 681 C C . PRO A 1 93 ? 4.34 -3.67 19.312 1 94 93 PRO A C 1
ATOM 683 O O . PRO A 1 93 ? 3.885 -2.828 20.094 1 94 93 PRO A O 1
ATOM 686 N N . GLU A 1 94 ? 5.613 -3.785 19.203 1 91.62 94 GLU A N 1
ATOM 687 C CA . GLU A 1 94 ? 6.66 -2.986 19.828 1 91.62 94 GLU A CA 1
ATOM 688 C C . GLU A 1 94 ? 7.871 -2.834 18.922 1 91.62 94 GLU A C 1
ATOM 690 O O . GLU A 1 94 ? 8.062 -3.635 18 1 91.62 94 GLU A O 1
ATOM 695 N N . PRO A 1 95 ? 8.555 -1.796 19.141 1 89.94 95 PRO A N 1
ATOM 696 C CA . PRO A 1 95 ? 9.758 -1.619 18.344 1 89.94 95 PRO A CA 1
ATOM 697 C C . PRO A 1 95 ? 10.836 -2.652 18.656 1 89.94 95 PRO A C 1
ATOM 699 O O . PRO A 1 95 ? 11.727 -2.393 19.484 1 89.94 95 PRO A O 1
ATOM 702 N N . ASP A 1 96 ? 10.867 -3.775 18.062 1 91.38 96 ASP A N 1
ATOM 703 C CA . ASP A 1 96 ? 11.812 -4.875 18.234 1 91.38 96 ASP A CA 1
ATOM 704 C C . ASP A 1 96 ? 12.953 -4.793 17.219 1 91.38 96 ASP A C 1
ATOM 706 O O . ASP A 1 96 ? 12.844 -5.328 16.109 1 91.38 96 ASP A O 1
ATOM 710 N N . GLU A 1 97 ? 14.031 -4.262 17.594 1 92.31 97 GLU A N 1
ATOM 711 C CA . GLU A 1 97 ? 15.148 -4.012 16.688 1 92.31 97 GLU A CA 1
ATOM 712 C C . GLU A 1 97 ? 15.781 -5.316 16.219 1 92.31 97 GLU A C 1
ATOM 714 O O . GLU A 1 97 ? 16.297 -5.395 15.094 1 92.31 97 GLU A O 1
ATOM 719 N N . THR A 1 98 ? 15.797 -6.344 17.125 1 93.94 98 THR A N 1
ATOM 720 C CA . THR A 1 98 ? 16.328 -7.641 16.719 1 93.94 98 THR A CA 1
ATOM 721 C C . THR A 1 98 ? 15.508 -8.219 15.57 1 93.94 98 THR A C 1
ATOM 723 O O . THR A 1 98 ? 16.062 -8.672 14.562 1 93.94 98 THR A O 1
ATOM 726 N N . TRP A 1 99 ? 14.234 -8.133 15.766 1 94.88 99 TRP A N 1
ATOM 727 C CA . TRP A 1 99 ? 13.336 -8.602 14.711 1 94.88 99 TRP A CA 1
ATOM 728 C C . TRP A 1 99 ? 13.539 -7.801 13.43 1 94.88 99 TRP A C 1
ATOM 730 O O . TRP A 1 99 ? 13.641 -8.375 12.344 1 94.88 99 TRP A O 1
ATOM 740 N N . LEU A 1 100 ? 13.625 -6.523 13.586 1 95.12 100 LEU A N 1
ATOM 741 C CA . LEU A 1 100 ? 13.711 -5.613 12.453 1 95.12 100 LEU A CA 1
ATOM 742 C C . LEU A 1 100 ? 15.016 -5.832 11.68 1 95.12 100 LEU A C 1
ATOM 744 O O . LEU A 1 100 ? 15.031 -5.75 10.453 1 95.12 100 LEU A O 1
ATOM 748 N N . SER A 1 101 ? 16.062 -6.043 12.383 1 95.56 101 SER A N 1
ATOM 749 C CA . SER A 1 101 ? 17.359 -6.273 11.742 1 95.56 101 SER A CA 1
ATOM 750 C C . SER A 1 101 ? 17.312 -7.496 10.836 1 95.56 101 SER A C 1
ATOM 752 O O . SER A 1 101 ? 17.75 -7.434 9.68 1 95.56 101 SER A O 1
ATOM 754 N N . GLU A 1 102 ? 16.781 -8.578 11.383 1 96.88 102 GLU A N 1
ATOM 755 C CA . GLU A 1 102 ? 16.688 -9.805 10.594 1 96.88 102 GLU A CA 1
ATOM 756 C C . GLU A 1 102 ? 15.703 -9.641 9.438 1 96.88 102 GLU A C 1
ATOM 758 O O . GLU A 1 102 ? 15.953 -10.117 8.328 1 96.88 102 GLU A O 1
ATOM 763 N N . PHE A 1 103 ? 14.633 -8.969 9.719 1 97.38 103 PHE A N 1
ATOM 764 C CA . PHE A 1 103 ? 13.656 -8.672 8.672 1 97.38 103 PHE A CA 1
ATOM 765 C C . PHE A 1 103 ? 14.305 -7.918 7.523 1 97.38 103 PHE A C 1
ATOM 767 O O . PHE A 1 103 ? 14.156 -8.297 6.359 1 97.38 103 PHE A O 1
ATOM 774 N N . CYS A 1 104 ? 15.023 -6.852 7.812 1 96.81 104 CYS A N 1
ATOM 775 C CA . CYS A 1 104 ? 15.648 -6 6.809 1 96.81 104 CYS A CA 1
ATOM 776 C C . CYS A 1 104 ? 16.672 -6.781 6 1 96.81 104 CYS A C 1
ATOM 778 O O . CYS A 1 104 ? 16.812 -6.574 4.789 1 96.81 104 CYS A O 1
ATOM 780 N N . ARG A 1 105 ? 17.406 -7.652 6.652 1 96.06 105 ARG A N 1
ATOM 781 C CA . ARG A 1 105 ? 18.359 -8.484 5.945 1 96.06 105 ARG A CA 1
ATOM 782 C C . ARG A 1 105 ? 17.688 -9.289 4.836 1 96.06 105 ARG A C 1
ATOM 784 O O . ARG A 1 105 ? 18.156 -9.297 3.693 1 96.06 105 ARG A O 1
ATOM 791 N N . GLY A 1 106 ? 16.594 -9.977 5.168 1 97 106 GLY A N 1
ATOM 792 C CA . GLY A 1 106 ? 15.867 -10.75 4.18 1 97 106 GLY A CA 1
ATOM 793 C C . GLY A 1 106 ? 15.219 -9.898 3.105 1 97 106 GLY A C 1
ATOM 794 O O . GLY A 1 106 ? 15.266 -10.242 1.923 1 97 106 GLY A O 1
ATOM 795 N N . PHE A 1 107 ? 14.672 -8.797 3.564 1 98.12 107 PHE A N 1
ATOM 796 C CA . PHE A 1 107 ? 13.953 -7.906 2.664 1 98.12 107 PHE A CA 1
ATOM 797 C C . PHE A 1 107 ? 14.891 -7.316 1.619 1 98.12 107 PHE A C 1
ATOM 799 O O . PHE A 1 107 ? 14.625 -7.406 0.418 1 98.12 107 PHE A O 1
ATOM 806 N N . PHE A 1 108 ? 15.984 -6.734 2.002 1 97.75 108 PHE A N 1
ATOM 807 C CA . PHE A 1 108 ? 16.844 -5.977 1.104 1 97.75 108 PHE A CA 1
ATOM 808 C C . PHE A 1 108 ? 17.688 -6.914 0.24 1 97.75 108 PHE A C 1
ATOM 810 O O . PHE A 1 108 ? 18.062 -6.562 -0.88 1 97.75 108 PHE A O 1
ATOM 817 N N . ALA A 1 109 ? 17.969 -8.156 0.734 1 97.44 109 ALA A N 1
ATOM 818 C CA . ALA A 1 109 ? 18.641 -9.133 -0.121 1 97.44 109 ALA A CA 1
ATOM 819 C C . ALA A 1 109 ? 17.844 -9.383 -1.402 1 97.44 109 ALA A C 1
ATOM 821 O O . ALA A 1 109 ? 18.422 -9.383 -2.498 1 97.44 109 ALA A O 1
ATOM 822 N N . LEU A 1 110 ? 16.609 -9.562 -1.25 1 97.94 110 LEU A N 1
ATOM 823 C CA . LEU A 1 110 ? 15.758 -9.82 -2.408 1 97.94 110 LEU A CA 1
ATOM 824 C C . LEU A 1 110 ? 15.555 -8.547 -3.227 1 97.94 110 LEU A C 1
ATOM 826 O O . LEU A 1 110 ? 15.547 -8.594 -4.461 1 97.94 110 LEU A O 1
ATOM 830 N N . ALA A 1 111 ? 15.312 -7.418 -2.57 1 98.31 111 ALA A N 1
ATOM 831 C CA . ALA A 1 111 ? 15.164 -6.141 -3.264 1 98.31 111 ALA A CA 1
ATOM 832 C C . ALA A 1 111 ? 16.375 -5.848 -4.141 1 98.31 111 ALA A C 1
ATOM 834 O O . ALA A 1 111 ? 16.234 -5.395 -5.277 1 98.31 111 ALA A O 1
ATOM 835 N N . GLU A 1 112 ? 17.547 -6.117 -3.627 1 97.88 112 GLU A N 1
ATOM 836 C CA . GLU A 1 112 ? 18.781 -5.906 -4.379 1 97.88 112 GLU A CA 1
ATOM 837 C C . GLU A 1 112 ? 18.844 -6.828 -5.594 1 97.88 112 GLU A C 1
ATOM 839 O O . GLU A 1 112 ? 19.234 -6.398 -6.684 1 97.88 112 GLU A O 1
ATOM 844 N N . TYR A 1 113 ? 18.469 -8.047 -5.355 1 97.44 113 TYR A N 1
ATOM 845 C CA . TYR A 1 113 ? 18.531 -9.023 -6.43 1 97.44 113 TYR A CA 1
ATOM 846 C C . TYR A 1 113 ? 17.688 -8.578 -7.621 1 97.44 113 TYR A C 1
ATOM 848 O O . TYR A 1 113 ? 18.109 -8.719 -8.773 1 97.44 113 TYR A O 1
ATOM 856 N N . TYR A 1 114 ? 16.516 -8.016 -7.426 1 98.12 114 TYR A N 1
ATOM 857 C CA . TYR A 1 114 ? 15.625 -7.621 -8.508 1 98.12 114 TYR A CA 1
ATOM 858 C C . TYR A 1 114 ? 15.742 -6.129 -8.789 1 98.12 114 TYR A C 1
ATOM 860 O O . TYR A 1 114 ? 14.93 -5.566 -9.531 1 98.12 114 TYR A O 1
ATOM 868 N N . ASN A 1 115 ? 16.656 -5.418 -8.18 1 98.31 115 ASN A N 1
ATOM 869 C CA . ASN A 1 115 ? 16.891 -3.984 -8.328 1 98.31 115 ASN A CA 1
ATOM 870 C C . ASN A 1 115 ? 15.633 -3.18 -8.031 1 98.31 115 ASN A C 1
ATOM 872 O O . ASN A 1 115 ? 15.203 -2.359 -8.844 1 98.31 115 ASN A O 1
ATOM 876 N N . ILE A 1 116 ? 15.07 -3.48 -6.898 1 98.62 116 ILE A N 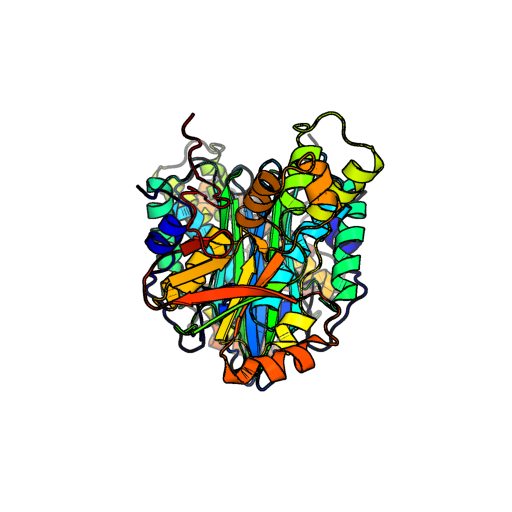1
ATOM 877 C CA . ILE A 1 116 ? 13.875 -2.801 -6.418 1 98.62 116 ILE A CA 1
ATOM 878 C C . ILE A 1 116 ? 14.25 -1.814 -5.312 1 98.62 116 ILE A C 1
ATOM 880 O O . ILE A 1 116 ? 14.969 -2.168 -4.375 1 98.62 116 ILE A O 1
ATOM 884 N N . GLU A 1 117 ? 13.828 -0.589 -5.426 1 98.62 117 GLU A N 1
ATOM 885 C CA . GLU A 1 117 ? 14.109 0.407 -4.398 1 98.62 117 GLU A CA 1
ATOM 886 C C . GLU A 1 117 ? 12.914 0.592 -3.467 1 98.62 117 GLU A C 1
ATOM 888 O O . GLU A 1 117 ? 11.773 0.7 -3.924 1 98.62 117 GLU A O 1
ATOM 893 N N . LEU A 1 118 ? 13.109 0.423 -2.148 1 98.38 118 LEU A N 1
ATOM 894 C CA . LEU A 1 118 ? 12.125 0.844 -1.16 1 98.38 118 LEU A CA 1
ATOM 895 C C . LEU A 1 118 ? 11.969 2.361 -1.162 1 98.38 118 LEU A C 1
ATOM 897 O O . LEU A 1 118 ? 12.891 3.086 -0.791 1 98.38 118 LEU A O 1
ATOM 901 N N . ILE A 1 119 ? 10.766 2.863 -1.513 1 98 119 ILE A N 1
ATOM 902 C CA . ILE A 1 119 ? 10.633 4.289 -1.805 1 98 119 ILE A CA 1
ATOM 903 C C . ILE A 1 119 ? 9.898 4.98 -0.661 1 98 119 ILE A C 1
ATOM 905 O O . ILE A 1 119 ? 9.805 6.211 -0.63 1 98 119 ILE A O 1
ATOM 909 N N . GLY A 1 120 ? 9.305 4.23 0.256 1 95.94 120 GLY A N 1
ATOM 910 C CA . GLY A 1 120 ? 8.539 4.77 1.368 1 95.94 120 GLY A CA 1
ATOM 911 C C . GLY A 1 120 ? 7.715 3.723 2.09 1 95.94 120 GLY A C 1
ATOM 912 O O . GLY A 1 120 ? 7.93 2.523 1.91 1 95.94 120 GLY A O 1
ATOM 913 N N . GLY A 1 121 ? 6.824 4.273 2.906 1 95.38 121 GLY A N 1
ATOM 914 C CA . GLY A 1 121 ? 5.973 3.389 3.684 1 95.38 121 GLY A CA 1
ATOM 915 C C . GLY A 1 121 ? 5.492 4.008 4.98 1 95.38 121 GLY A C 1
ATOM 916 O O . GLY A 1 121 ? 5.27 5.219 5.051 1 95.38 121 GLY A O 1
ATOM 917 N N . ASP A 1 122 ? 5.113 3.121 5.832 1 93.75 122 ASP A N 1
ATOM 918 C CA . ASP A 1 122 ? 4.594 3.49 7.145 1 93.75 122 ASP A CA 1
ATOM 919 C C . ASP A 1 122 ? 5.031 2.488 8.211 1 93.75 122 ASP A C 1
ATOM 921 O O . ASP A 1 122 ? 5.211 1.303 7.918 1 93.75 122 ASP A O 1
ATOM 925 N N . THR A 1 123 ? 5.359 2.92 9.336 1 93.44 123 THR A N 1
ATOM 926 C CA . THR A 1 123 ? 5.617 2.086 10.508 1 93.44 123 THR A CA 1
ATOM 927 C C . THR A 1 123 ? 4.66 2.434 11.641 1 93.44 123 THR A C 1
ATOM 929 O O . THR A 1 123 ? 4.637 3.57 12.117 1 93.44 123 THR A O 1
ATOM 932 N N . THR A 1 124 ? 3.9 1.497 12.031 1 93.94 124 THR A N 1
ATOM 933 C CA . THR A 1 124 ? 2.809 1.759 12.969 1 93.94 124 THR A CA 1
ATOM 934 C C . THR A 1 124 ? 2.787 0.713 14.078 1 93.94 124 THR A C 1
ATOM 936 O O . THR A 1 124 ? 3.365 -0.366 13.938 1 93.94 124 THR A O 1
ATOM 939 N N . LYS A 1 125 ? 2.172 1.067 15.18 1 94.69 125 LYS A N 1
ATOM 940 C CA . LYS A 1 125 ? 1.964 0.135 16.281 1 94.69 125 LYS A CA 1
ATOM 941 C C . LYS A 1 125 ? 0.675 -0.661 16.094 1 94.69 125 LYS A C 1
ATOM 943 O O . LYS A 1 125 ? -0.356 -0.103 15.719 1 94.69 125 LYS A O 1
ATOM 948 N N . GLY A 1 126 ? 0.708 -1.952 16.328 1 96.06 126 GLY A N 1
ATOM 949 C CA . GLY A 1 126 ? -0.434 -2.848 16.219 1 96.06 126 GLY A CA 1
ATOM 950 C C . GLY A 1 126 ? -0.039 -4.297 16.016 1 96.06 126 GLY A C 1
ATOM 951 O O . GLY A 1 126 ? 1.141 -4.645 16.109 1 96.06 126 GLY A O 1
ATOM 952 N N . PRO A 1 127 ? -1.081 -5.164 15.789 1 96.94 127 PRO A N 1
ATOM 953 C CA . PRO A 1 127 ? -0.761 -6.562 15.477 1 96.94 127 PRO A CA 1
ATOM 954 C C . PRO A 1 127 ? 0.155 -6.699 14.266 1 96.94 127 PRO A C 1
ATOM 956 O O . PRO A 1 127 ? -0.019 -5.992 13.273 1 96.94 127 PRO A O 1
ATOM 959 N N . LEU A 1 128 ? 1.117 -7.578 14.383 1 97.5 128 LEU A N 1
ATOM 960 C CA . LEU A 1 128 ? 2.172 -7.707 13.383 1 97.5 128 LEU A CA 1
ATOM 961 C C . LEU A 1 128 ? 1.586 -8.008 12.008 1 97.5 128 LEU A C 1
ATOM 963 O O . LEU A 1 128 ? 0.902 -9.023 11.828 1 97.5 128 LEU A O 1
ATOM 967 N N . SER A 1 129 ? 1.862 -7.176 11.039 1 97.81 129 SER A N 1
ATOM 968 C CA . SER A 1 129 ? 1.438 -7.328 9.648 1 97.81 129 SER A CA 1
ATOM 969 C C . SER A 1 129 ? 2.314 -6.508 8.711 1 97.81 129 SER A C 1
ATOM 971 O O . SER A 1 129 ? 2.953 -5.543 9.133 1 97.81 129 SER A O 1
ATOM 973 N N . LEU A 1 130 ? 2.402 -6.973 7.547 1 98.12 130 LEU A N 1
ATOM 974 C CA . LEU A 1 130 ? 3.152 -6.34 6.465 1 98.12 130 LEU A CA 1
ATOM 975 C C . LEU A 1 130 ? 2.25 -6.074 5.266 1 98.12 130 LEU A C 1
ATOM 977 O O . LEU A 1 130 ? 1.524 -6.965 4.82 1 98.12 130 LEU A O 1
ATOM 981 N N . THR A 1 131 ? 2.238 -4.887 4.762 1 98.69 131 THR A N 1
ATOM 982 C CA . THR A 1 131 ? 1.585 -4.59 3.49 1 98.69 131 THR A CA 1
ATOM 983 C C . THR A 1 131 ? 2.566 -3.945 2.516 1 98.69 131 THR A C 1
ATOM 985 O O . THR A 1 131 ? 3.203 -2.941 2.84 1 98.69 131 THR A O 1
ATOM 988 N N . LEU A 1 132 ? 2.711 -4.574 1.411 1 98.81 132 LEU A N 1
ATOM 989 C CA . LEU A 1 132 ? 3.607 -4.062 0.38 1 98.81 132 LEU A CA 1
ATOM 990 C C . LEU A 1 132 ? 2.826 -3.662 -0.868 1 98.81 132 LEU A C 1
ATOM 992 O O . LEU A 1 132 ? 1.864 -4.332 -1.245 1 98.81 132 LEU A O 1
ATOM 996 N N . THR A 1 133 ? 3.18 -2.596 -1.474 1 98.81 133 THR A N 1
ATOM 997 C CA . THR A 1 133 ? 2.752 -2.211 -2.812 1 98.81 133 THR A CA 1
ATOM 998 C C . THR A 1 133 ? 3.945 -2.123 -3.76 1 98.81 133 THR A C 1
ATOM 1000 O O . THR A 1 133 ? 4.816 -1.27 -3.59 1 98.81 133 THR A O 1
ATOM 1003 N N . VAL A 1 134 ? 3.957 -3.021 -4.715 1 98.81 134 VAL A N 1
ATOM 1004 C CA . VAL A 1 134 ? 5.047 -3.051 -5.688 1 98.81 134 VAL A CA 1
ATOM 1005 C C . VAL A 1 134 ? 4.609 -2.363 -6.977 1 98.81 134 VAL A C 1
ATOM 1007 O O . VAL A 1 134 ? 3.414 -2.295 -7.277 1 98.81 134 VAL A O 1
ATOM 1010 N N . GLN A 1 135 ? 5.559 -1.851 -7.645 1 98.81 135 GLN A N 1
ATOM 1011 C CA . GLN A 1 135 ? 5.363 -1.206 -8.938 1 98.81 135 GLN A CA 1
ATOM 1012 C C . GLN A 1 135 ? 6.43 -1.646 -9.938 1 98.81 135 GLN A C 1
ATOM 1014 O O . GLN A 1 135 ? 7.586 -1.867 -9.562 1 98.81 135 GLN A O 1
ATOM 1019 N N . GLY A 1 136 ? 6.066 -1.795 -11.156 1 98.81 136 GLY A N 1
ATOM 1020 C CA . GLY A 1 136 ? 6.965 -2.18 -12.234 1 98.81 136 GLY A CA 1
ATOM 1021 C C . GLY A 1 136 ? 6.547 -1.628 -13.586 1 98.81 136 GLY A C 1
ATOM 1022 O O . GLY A 1 136 ? 5.492 -1 -13.703 1 98.81 136 GLY A O 1
ATOM 1023 N N . PHE A 1 137 ? 7.363 -1.805 -14.578 1 98.81 137 PHE A N 1
ATOM 1024 C CA . PHE A 1 137 ? 7.164 -1.226 -15.906 1 98.81 137 PHE A CA 1
ATOM 1025 C C . PHE A 1 137 ? 6.859 -2.311 -16.938 1 98.81 137 PHE A C 1
ATOM 1027 O O . PHE A 1 137 ? 7.445 -3.395 -16.891 1 98.81 137 PHE A O 1
ATOM 1034 N N . ILE A 1 138 ? 5.977 -2.055 -17.812 1 98.5 138 ILE A N 1
ATOM 1035 C CA . ILE A 1 138 ? 5.648 -2.928 -18.922 1 98.5 138 ILE A CA 1
ATOM 1036 C C . ILE A 1 138 ? 5.574 -2.111 -20.219 1 98.5 138 ILE A C 1
ATOM 1038 O O . ILE A 1 138 ? 4.82 -1.137 -20.297 1 98.5 138 ILE A O 1
ATOM 1042 N N . PRO A 1 139 ? 6.305 -2.498 -21.266 1 98.31 139 PRO A N 1
ATOM 1043 C CA . PRO A 1 139 ? 6.109 -1.787 -22.531 1 98.31 139 PRO A CA 1
ATOM 1044 C C . PRO A 1 139 ? 4.648 -1.764 -22.984 1 98.31 139 PRO A C 1
ATOM 1046 O O . PRO A 1 139 ? 3.936 -2.756 -22.812 1 98.31 139 PRO A O 1
ATOM 1049 N N . HIS A 1 140 ? 4.258 -0.634 -23.547 1 97.56 140 HIS A N 1
ATOM 1050 C CA . HIS A 1 140 ? 2.877 -0.467 -23.984 1 97.56 140 HIS A CA 1
ATOM 1051 C C . HIS A 1 140 ? 2.432 -1.628 -24.859 1 97.56 140 HIS A C 1
ATOM 1053 O O . HIS A 1 140 ? 3.141 -2.01 -25.797 1 97.56 140 HIS A O 1
ATOM 1059 N N . GLY A 1 141 ? 1.299 -2.178 -24.484 1 96.62 141 GLY A N 1
ATOM 1060 C CA . GLY A 1 141 ? 0.676 -3.195 -25.328 1 96.62 141 GLY A CA 1
ATOM 1061 C C . GLY A 1 141 ? 1.246 -4.582 -25.094 1 96.62 141 GLY A C 1
ATOM 1062 O O . GLY A 1 141 ? 0.852 -5.539 -25.766 1 96.62 141 GLY A O 1
ATOM 1063 N N . GLN A 1 142 ? 2.1 -4.762 -24.109 1 98 142 GLN A N 1
ATOM 1064 C CA . GLN A 1 142 ? 2.795 -6.039 -23.984 1 98 142 GLN A CA 1
ATOM 1065 C C . GLN A 1 142 ? 2.42 -6.738 -22.688 1 98 142 GLN A C 1
ATOM 1067 O O . GLN A 1 142 ? 2.992 -7.773 -22.344 1 98 142 GLN A O 1
ATOM 1072 N N . ALA A 1 143 ? 1.488 -6.184 -21.938 1 98.5 143 ALA A N 1
ATOM 1073 C CA . ALA A 1 143 ? 1.122 -6.766 -20.656 1 98.5 143 ALA A CA 1
ATOM 1074 C C . ALA A 1 143 ? 0.476 -8.133 -20.828 1 98.5 143 ALA A C 1
ATOM 1076 O O . ALA A 1 143 ? -0.331 -8.336 -21.75 1 98.5 143 ALA A O 1
ATOM 1077 N N . LEU A 1 144 ? 0.897 -9.062 -20.047 1 98.44 144 LEU A N 1
ATOM 1078 C CA . LEU A 1 144 ? 0.169 -10.32 -19.891 1 98.44 144 LEU A CA 1
ATOM 1079 C C . LEU A 1 144 ? -1.019 -10.133 -18.938 1 98.44 144 LEU A C 1
ATOM 1081 O O . LEU A 1 144 ? -0.889 -9.516 -17.891 1 98.44 144 LEU A O 1
ATOM 1085 N N . THR A 1 145 ? -2.17 -10.531 -19.344 1 98.31 145 THR A N 1
ATOM 1086 C CA . THR A 1 145 ? -3.365 -10.422 -18.516 1 98.31 145 THR A CA 1
ATOM 1087 C C . THR A 1 145 ? -4.039 -11.781 -18.359 1 98.31 145 THR A C 1
ATOM 1089 O O . THR A 1 145 ? -3.623 -12.758 -18.984 1 98.31 145 THR A O 1
ATOM 1092 N N . ARG A 1 146 ? -5.027 -11.828 -17.5 1 97.88 146 ARG A N 1
ATOM 1093 C CA . ARG A 1 146 ? -5.785 -13.055 -17.281 1 97.88 146 ARG A CA 1
ATOM 1094 C C . ARG A 1 146 ? -6.773 -13.297 -18.406 1 97.88 146 ARG A C 1
ATOM 1096 O O . ARG A 1 146 ? -7.414 -14.344 -18.484 1 97.88 146 ARG A O 1
ATOM 1103 N N . ARG A 1 147 ? -6.844 -12.406 -19.297 1 96.56 147 ARG A N 1
ATOM 1104 C CA . ARG A 1 147 ? -7.77 -12.492 -20.422 1 96.56 147 ARG A CA 1
ATOM 1105 C C . ARG A 1 147 ? -7.027 -12.781 -21.719 1 96.56 147 ARG A C 1
ATOM 1107 O O . ARG A 1 147 ? -5.816 -12.578 -21.812 1 96.56 147 ARG A O 1
ATOM 1114 N N . GLY A 1 148 ? -7.773 -13.32 -22.703 1 96.75 148 GLY A N 1
ATOM 1115 C CA . GLY A 1 148 ? -7.211 -13.492 -24.031 1 96.75 148 GLY A CA 1
ATOM 1116 C C . GLY A 1 148 ? -7.004 -14.945 -24.406 1 96.75 148 GLY A C 1
ATOM 1117 O O . GLY A 1 148 ? -6.66 -15.258 -25.547 1 96.75 148 GLY A O 1
ATOM 1118 N N . ALA A 1 149 ? -7.184 -15.844 -23.453 1 98.12 149 ALA A N 1
ATOM 1119 C CA . ALA A 1 149 ? -7.062 -17.266 -23.75 1 98.12 149 ALA A CA 1
ATOM 1120 C C . ALA A 1 149 ? -8.18 -17.75 -24.672 1 98.12 149 ALA A C 1
ATOM 1122 O O . ALA A 1 149 ? -9.305 -17.234 -24.609 1 98.12 149 ALA A O 1
ATOM 1123 N N . LYS A 1 150 ? -7.879 -18.703 -25.5 1 98.44 150 LYS A N 1
ATOM 1124 C CA . LYS A 1 150 ? -8.852 -19.25 -26.453 1 98.44 150 LYS A CA 1
ATOM 1125 C C . LYS A 1 150 ? -8.828 -20.781 -26.438 1 98.44 150 LYS A C 1
ATOM 1127 O O . LYS A 1 150 ? -7.801 -21.391 -26.141 1 98.44 150 LYS A O 1
ATOM 1132 N N . ALA A 1 151 ? -10.055 -21.281 -26.844 1 98.44 151 ALA A N 1
ATOM 1133 C CA . ALA A 1 151 ? -10.086 -22.719 -27 1 98.44 151 ALA A CA 1
ATOM 1134 C C . ALA A 1 151 ? -8.984 -23.188 -27.953 1 98.44 151 ALA A C 1
ATOM 1136 O O . ALA A 1 151 ? -8.75 -22.578 -28.984 1 98.44 151 ALA A O 1
ATOM 1137 N N . GLY A 1 152 ? -8.305 -24.219 -27.547 1 98.5 152 GLY A N 1
ATOM 1138 C CA . GLY A 1 152 ? -7.203 -24.734 -28.344 1 98.5 152 GLY A CA 1
ATOM 1139 C C . GLY A 1 152 ? -5.84 -24.344 -27.797 1 98.5 152 GLY A C 1
ATOM 1140 O O . GLY A 1 152 ? -4.832 -24.969 -28.125 1 98.5 152 GLY A O 1
ATOM 1141 N N . ASP A 1 153 ? -5.773 -23.281 -27 1 98.81 153 ASP A N 1
ATOM 1142 C CA . ASP A 1 153 ? -4.508 -22.891 -26.391 1 98.81 153 ASP A CA 1
ATOM 1143 C C . ASP A 1 153 ? -4.016 -23.953 -25.422 1 98.81 153 ASP A C 1
ATOM 1145 O O . ASP A 1 153 ? -4.816 -24.656 -24.781 1 98.81 153 ASP A O 1
ATOM 1149 N N . TRP A 1 154 ? -2.742 -24.047 -25.359 1 98.75 154 TRP A N 1
ATOM 1150 C CA . TRP A 1 154 ? -2.115 -24.984 -24.438 1 98.75 154 TRP A CA 1
ATOM 1151 C C . TRP A 1 154 ? -1.888 -24.328 -23.078 1 98.75 154 TRP A C 1
ATOM 1153 O O . TRP A 1 154 ? -1.632 -23.125 -22.984 1 98.75 154 TRP A O 1
ATOM 1163 N N . ILE A 1 155 ? -2.033 -25.141 -21.984 1 98.88 155 ILE A N 1
ATOM 1164 C CA . ILE A 1 155 ? -1.855 -24.656 -20.625 1 98.88 155 ILE A CA 1
ATOM 1165 C C . ILE A 1 155 ? -0.483 -25.078 -20.109 1 98.88 155 ILE A C 1
ATOM 1167 O O . ILE A 1 155 ? -0.149 -26.266 -20.109 1 98.88 155 ILE A O 1
ATOM 1171 N N . TYR A 1 156 ? 0.282 -24.094 -19.625 1 98.81 156 TYR A N 1
ATOM 1172 C CA . TYR A 1 156 ? 1.622 -24.328 -19.094 1 98.81 156 TYR A CA 1
ATOM 1173 C C . TYR A 1 156 ? 1.749 -23.844 -17.672 1 98.81 156 TYR A C 1
ATOM 1175 O O . TYR A 1 156 ? 1.027 -22.922 -17.25 1 98.81 156 TYR A O 1
ATOM 1183 N N . VAL A 1 157 ? 2.672 -24.453 -16.906 1 98.75 157 VAL A N 1
ATOM 1184 C CA . VAL A 1 157 ? 3.074 -23.953 -15.602 1 98.75 157 VAL A CA 1
ATOM 1185 C C . VAL A 1 157 ? 4.598 -23.953 -15.492 1 98.75 157 VAL A C 1
ATOM 1187 O O . VAL A 1 157 ? 5.273 -24.75 -16.141 1 98.75 157 VAL A O 1
ATOM 1190 N N . THR A 1 158 ? 5.109 -22.969 -14.773 1 98.38 158 THR A N 1
ATOM 1191 C CA . THR A 1 158 ? 6.535 -22.984 -14.461 1 98.38 158 THR A CA 1
ATOM 1192 C C . THR A 1 158 ? 6.805 -23.781 -13.188 1 98.38 158 THR A C 1
ATOM 1194 O O . THR A 1 158 ? 5.922 -23.906 -12.336 1 98.38 158 THR A O 1
ATOM 1197 N N . GLY A 1 159 ? 8.07 -24.344 -13.078 1 97.56 159 GLY A N 1
ATOM 1198 C CA . GLY A 1 159 ? 8.531 -24.969 -11.859 1 97.56 159 GLY A CA 1
ATOM 1199 C C . GLY A 1 159 ? 7.723 -26.203 -11.469 1 97.56 159 GLY A C 1
ATOM 1200 O O . GLY A 1 159 ? 7.109 -26.844 -12.328 1 97.56 159 GLY A O 1
ATOM 1201 N N . ASN A 1 160 ? 7.871 -26.688 -10.219 1 98 160 ASN A N 1
ATOM 1202 C CA . ASN A 1 160 ? 7.082 -27.734 -9.609 1 98 160 ASN A CA 1
ATOM 1203 C C . ASN A 1 160 ? 5.941 -27.172 -8.766 1 98 160 ASN A C 1
ATOM 1205 O O . ASN A 1 160 ? 5.992 -26.016 -8.336 1 98 160 ASN A O 1
ATOM 1209 N N . LEU A 1 161 ? 4.957 -27.922 -8.609 1 98.25 161 LEU A N 1
ATOM 1210 C CA . LEU A 1 161 ? 3.805 -27.484 -7.82 1 98.25 161 LEU A CA 1
ATOM 1211 C C . LEU A 1 161 ? 3.58 -28.422 -6.633 1 98.25 161 LEU A C 1
ATOM 1213 O O . LEU A 1 161 ? 3.834 -29.625 -6.723 1 98.25 161 LEU A O 1
ATOM 1217 N N . GLY A 1 162 ? 3.113 -27.844 -5.535 1 98.38 162 GLY A N 1
ATOM 1218 C CA . GLY A 1 162 ? 2.721 -28.625 -4.383 1 98.38 162 GLY A CA 1
ATOM 1219 C C . GLY A 1 162 ? 3.686 -28.5 -3.217 1 98.38 162 GLY A C 1
ATOM 1220 O O . GLY A 1 162 ? 3.322 -28.781 -2.07 1 98.38 162 GLY A O 1
ATOM 1221 N N . ASP A 1 163 ? 4.887 -28.109 -3.445 1 97.94 163 ASP A N 1
ATOM 1222 C CA . ASP A 1 163 ? 5.918 -28.094 -2.414 1 97.94 163 ASP A CA 1
ATOM 1223 C C . ASP A 1 163 ? 5.578 -27.094 -1.311 1 97.94 163 ASP A C 1
ATOM 1225 O O . ASP A 1 163 ? 5.895 -27.312 -0.141 1 97.94 163 ASP A O 1
ATOM 1229 N N . SER A 1 164 ? 5.02 -25.953 -1.695 1 97.69 164 SER A N 1
ATOM 1230 C CA . SER A 1 164 ? 4.691 -24.938 -0.702 1 97.69 164 SER A CA 1
ATOM 1231 C C . SER A 1 164 ? 3.709 -25.469 0.334 1 97.69 164 SER A C 1
ATOM 1233 O O . SER A 1 164 ? 3.889 -25.266 1.535 1 97.69 164 SER A O 1
ATOM 1235 N N . ALA A 1 165 ? 2.654 -26.125 -0.13 1 96.62 165 ALA A N 1
ATOM 1236 C CA . ALA A 1 165 ? 1.67 -26.719 0.776 1 96.62 165 ALA A CA 1
ATOM 1237 C C . ALA A 1 165 ? 2.307 -27.781 1.663 1 96.62 165 ALA A C 1
ATOM 1239 O O . ALA A 1 165 ? 1.962 -27.906 2.84 1 96.62 165 ALA A O 1
ATOM 1240 N N . ALA A 1 166 ? 3.162 -28.625 1.076 1 97.25 166 ALA A N 1
ATOM 1241 C CA . ALA A 1 166 ? 3.877 -29.609 1.865 1 97.25 166 ALA A CA 1
ATOM 1242 C C . ALA A 1 166 ? 4.715 -28.953 2.957 1 97.25 166 ALA A C 1
ATOM 1244 O O . ALA A 1 166 ? 4.73 -29.422 4.102 1 97.25 166 ALA A O 1
ATOM 1245 N N . GLY A 1 167 ? 5.438 -27.906 2.58 1 97.31 167 GLY A N 1
ATOM 1246 C CA . GLY A 1 167 ? 6.207 -27.156 3.559 1 97.31 167 GLY A CA 1
ATOM 1247 C C . GLY A 1 167 ? 5.359 -26.594 4.684 1 97.31 167 GLY A C 1
ATOM 1248 O O . GLY A 1 167 ? 5.758 -26.625 5.848 1 97.31 167 GLY A O 1
ATOM 1249 N N . LEU A 1 168 ? 4.227 -26.062 4.352 1 96.31 168 LEU A N 1
ATOM 1250 C CA . LEU A 1 168 ? 3.318 -25.516 5.359 1 96.31 168 LEU A CA 1
ATOM 1251 C C . LEU A 1 168 ? 2.883 -26.609 6.328 1 96.31 168 LEU A C 1
ATOM 1253 O O . LEU A 1 168 ? 2.805 -26.375 7.539 1 96.31 168 LEU A O 1
ATOM 1257 N N . ALA A 1 169 ? 2.572 -27.781 5.797 1 95.94 169 ALA A N 1
ATOM 1258 C CA . ALA A 1 169 ? 2.18 -28.906 6.645 1 95.94 169 ALA A CA 1
ATOM 1259 C C . ALA A 1 169 ? 3.27 -29.234 7.656 1 95.94 169 ALA A C 1
ATOM 1261 O O . ALA A 1 169 ? 2.979 -29.562 8.812 1 95.94 169 ALA A O 1
ATOM 1262 N N . VAL A 1 170 ? 4.531 -29.219 7.207 1 95.56 170 VAL A N 1
ATOM 1263 C CA . VAL A 1 170 ? 5.66 -29.469 8.094 1 95.56 170 VAL A CA 1
ATOM 1264 C C . VAL A 1 170 ? 5.711 -28.406 9.188 1 95.56 170 VAL A C 1
ATOM 1266 O O . VAL A 1 170 ? 5.867 -28.734 10.367 1 95.56 170 VAL A O 1
ATOM 1269 N N . ILE A 1 171 ? 5.574 -27.172 8.812 1 94.62 171 ILE A N 1
ATOM 1270 C CA . ILE A 1 171 ? 5.629 -26.031 9.727 1 94.62 171 ILE A CA 1
ATOM 1271 C C . ILE A 1 171 ? 4.543 -26.172 10.797 1 94.62 171 ILE A C 1
ATOM 1273 O O . ILE A 1 171 ? 4.77 -25.875 11.969 1 94.62 171 ILE A O 1
ATOM 1277 N N . LEU A 1 172 ? 3.359 -26.672 10.391 1 93.75 172 LEU A N 1
ATOM 1278 C CA . LEU A 1 172 ? 2.211 -26.766 11.281 1 93.75 172 LEU A CA 1
ATOM 1279 C C . LEU A 1 172 ? 2.264 -28.047 12.094 1 93.75 172 LEU A C 1
ATOM 1281 O O . LEU A 1 172 ? 1.381 -28.312 12.914 1 93.75 172 LEU A O 1
ATOM 1285 N N . GLY A 1 173 ? 3.215 -28.875 11.844 1 89.62 173 GLY A N 1
ATOM 1286 C CA . GLY A 1 173 ? 3.395 -30.109 12.602 1 89.62 173 GLY A CA 1
ATOM 1287 C C . GLY A 1 173 ? 2.422 -31.203 12.211 1 89.62 173 GLY A C 1
ATOM 1288 O O . GLY A 1 173 ? 2.062 -32.062 13.031 1 89.62 173 GLY A O 1
ATOM 1289 N N . GLN A 1 174 ? 1.953 -31.156 11.031 1 84.56 174 GLN A N 1
ATOM 1290 C CA . GLN A 1 174 ? 0.951 -32.094 10.57 1 84.56 174 GLN A CA 1
ATOM 1291 C C . GLN A 1 174 ? 1.606 -33.375 10.023 1 84.56 174 GLN A C 1
ATOM 1293 O O . GLN A 1 174 ? 0.92 -34.344 9.695 1 84.56 174 GLN A O 1
ATOM 1298 N N . GLU A 1 175 ? 2.826 -33.375 9.82 1 74.94 175 GLU A N 1
ATOM 1299 C CA . GLU A 1 175 ? 3.5 -34.531 9.242 1 74.94 175 GLU A CA 1
ATOM 1300 C C . GLU A 1 175 ? 4.566 -35.062 10.188 1 74.94 175 GLU A C 1
ATOM 1302 O O . GLU A 1 175 ? 5.355 -34.312 10.75 1 74.94 175 GLU A O 1
ATOM 1307 N N . ASN A 1 176 ? 4.293 -36.406 10.305 1 74.75 176 ASN A N 1
ATOM 1308 C CA . ASN A 1 176 ? 5.223 -37.125 11.18 1 74.75 176 ASN A CA 1
ATOM 1309 C C . ASN A 1 176 ? 6.094 -38.094 10.406 1 74.75 176 ASN A C 1
ATOM 1311 O O . ASN A 1 176 ? 5.68 -38.625 9.367 1 74.75 176 ASN A O 1
ATOM 1315 N N . GLY A 1 177 ? 7.402 -38.062 10.648 1 84.25 177 GLY A N 1
ATOM 1316 C CA . GLY A 1 177 ? 8.266 -39.156 10.18 1 84.25 177 GLY A CA 1
ATOM 1317 C C . GLY A 1 177 ? 9.156 -38.75 9.023 1 84.25 177 GLY A C 1
ATOM 1318 O O . GLY A 1 177 ? 9.773 -39.594 8.375 1 84.25 177 GLY A O 1
ATOM 1319 N N . LEU A 1 178 ? 9.047 -37.5 8.688 1 90.19 178 LEU A N 1
ATOM 1320 C CA . LEU A 1 178 ? 9.93 -37.062 7.617 1 90.19 178 LEU A CA 1
ATOM 1321 C C . LEU A 1 178 ? 11.359 -36.906 8.109 1 90.19 178 LEU A C 1
ATOM 1323 O O . LEU A 1 178 ? 11.594 -36.625 9.289 1 90.19 178 LEU A O 1
ATOM 1327 N N . SER A 1 179 ? 12.25 -37.25 7.211 1 93.88 179 SER A N 1
ATOM 1328 C CA . SER A 1 179 ? 13.633 -36.906 7.535 1 93.88 179 SER A CA 1
ATOM 1329 C C . SER A 1 179 ? 13.82 -35.406 7.75 1 93.88 179 SER A C 1
ATOM 1331 O O . SER A 1 179 ? 13.102 -34.594 7.164 1 93.88 179 SER A O 1
ATOM 1333 N N . SER A 1 180 ? 14.812 -35.094 8.523 1 93.62 180 SER A N 1
ATOM 1334 C CA . SER A 1 180 ? 15.094 -33.719 8.82 1 93.62 180 SER A CA 1
ATOM 1335 C C . SER A 1 180 ? 15.445 -32.938 7.547 1 93.62 180 SER A C 1
ATOM 1337 O O . SER A 1 180 ? 15.039 -31.781 7.375 1 93.62 180 SER A O 1
ATOM 1339 N N . SER A 1 181 ? 16.156 -33.562 6.742 1 96.19 181 SER A N 1
ATOM 1340 C CA . SER A 1 181 ? 16.578 -32.938 5.5 1 96.19 181 SER A CA 1
ATOM 1341 C C . SER A 1 181 ? 15.391 -32.656 4.59 1 96.19 181 SER A C 1
ATOM 1343 O O . SER A 1 181 ? 15.32 -31.562 3.994 1 96.19 181 SER A O 1
ATOM 1345 N N . LEU A 1 182 ? 14.508 -33.562 4.445 1 96.56 182 LEU A N 1
ATOM 1346 C CA . LEU A 1 182 ? 13.32 -33.375 3.627 1 96.56 182 LEU A CA 1
ATOM 1347 C C . LEU A 1 182 ? 12.438 -32.281 4.215 1 96.56 182 LEU A C 1
ATOM 1349 O O . LEU A 1 182 ? 11.945 -31.406 3.482 1 96.56 182 LEU A O 1
ATOM 1353 N N . ALA A 1 183 ? 12.312 -32.312 5.48 1 96.44 183 ALA A N 1
ATOM 1354 C CA . ALA A 1 183 ? 11.516 -31.297 6.168 1 96.44 183 ALA A CA 1
ATOM 1355 C C . ALA A 1 183 ? 12.078 -29.906 5.93 1 96.44 183 ALA A C 1
ATOM 1357 O O . ALA A 1 183 ? 11.336 -28.969 5.605 1 96.44 183 ALA A O 1
ATOM 1358 N N . GLU A 1 184 ? 13.336 -29.812 6.082 1 96.19 184 GLU A N 1
ATOM 1359 C CA . GLU A 1 184 ? 14 -28.531 5.887 1 96.19 184 GLU A CA 1
ATOM 1360 C C . GLU A 1 184 ? 13.828 -28.031 4.453 1 96.19 184 GLU A C 1
ATOM 1362 O O . GLU A 1 184 ? 13.578 -26.844 4.23 1 96.19 184 GLU A O 1
ATOM 1367 N N . THR A 1 185 ? 13.969 -28.891 3.531 1 97.12 185 THR A N 1
ATOM 1368 C CA . THR A 1 185 ? 13.82 -28.547 2.123 1 97.12 185 THR A CA 1
ATOM 1369 C C . THR A 1 185 ? 12.414 -28.031 1.84 1 97.12 185 THR A C 1
ATOM 1371 O O . THR A 1 185 ? 12.242 -27.016 1.157 1 97.12 185 THR A O 1
ATOM 1374 N N . LEU A 1 186 ? 11.422 -28.719 2.344 1 97.25 186 LEU A N 1
ATOM 1375 C CA . LEU A 1 186 ? 10.031 -28.344 2.084 1 97.25 186 LEU A CA 1
ATOM 1376 C C . LEU A 1 186 ? 9.688 -27.031 2.775 1 97.25 186 LEU A C 1
ATOM 1378 O O . LEU A 1 186 ? 8.969 -26.203 2.217 1 97.25 186 LEU A O 1
ATOM 1382 N N . VAL A 1 187 ? 10.227 -26.844 3.945 1 96.56 187 VAL A N 1
ATOM 1383 C CA . VAL A 1 187 ? 10.023 -25.578 4.652 1 96.56 187 VAL A CA 1
ATOM 1384 C C . VAL A 1 187 ? 10.617 -24.422 3.846 1 96.56 187 VAL A C 1
ATOM 1386 O O . VAL A 1 187 ? 10 -23.375 3.709 1 96.56 187 VAL A O 1
ATOM 1389 N N . GLN A 1 188 ? 11.742 -24.641 3.291 1 96.44 188 GLN A N 1
ATOM 1390 C CA . GLN A 1 188 ? 12.383 -23.625 2.455 1 96.44 188 GLN A CA 1
ATOM 1391 C C . GLN A 1 188 ? 11.539 -23.312 1.223 1 96.44 188 GLN A C 1
ATOM 1393 O O . GLN A 1 188 ? 11.445 -22.156 0.805 1 96.44 188 GLN A O 1
ATOM 1398 N N . ARG A 1 189 ? 10.938 -24.328 0.724 1 96.44 189 ARG A N 1
ATOM 1399 C CA . ARG A 1 189 ? 10.109 -24.141 -0.465 1 96.44 189 ARG A CA 1
ATOM 1400 C C . ARG A 1 189 ? 8.867 -23.312 -0.145 1 96.44 189 ARG A C 1
ATOM 1402 O O . ARG A 1 189 ? 8.352 -22.609 -1.009 1 96.44 189 ARG A O 1
ATOM 1409 N N . HIS A 1 190 ? 8.414 -23.391 1.082 1 96.69 190 HIS A N 1
ATOM 1410 C CA . HIS A 1 190 ? 7.258 -22.609 1.499 1 96.69 190 HIS A CA 1
ATOM 1411 C C . HIS A 1 190 ? 7.617 -21.141 1.668 1 96.69 190 HIS A C 1
ATOM 1413 O O . HIS A 1 190 ? 6.828 -20.25 1.314 1 96.69 190 HIS A O 1
ATOM 1419 N N . TYR A 1 191 ? 8.812 -20.859 2.109 1 96.38 191 TYR A N 1
ATOM 1420 C CA . TYR A 1 191 ? 9.172 -19.484 2.475 1 96.38 191 TYR A CA 1
ATOM 1421 C C . TYR A 1 191 ? 9.922 -18.797 1.342 1 96.38 191 TYR A C 1
ATOM 1423 O O . TYR A 1 191 ? 9.789 -17.594 1.148 1 96.38 191 TYR A O 1
ATOM 1431 N N . ILE A 1 192 ? 10.711 -19.547 0.645 1 96.44 192 ILE A N 1
ATOM 1432 C CA . ILE A 1 192 ? 11.648 -18.938 -0.284 1 96.44 192 ILE A CA 1
ATOM 1433 C C . ILE A 1 192 ? 11.219 -19.219 -1.721 1 96.44 192 ILE A C 1
ATOM 1435 O O . ILE A 1 192 ? 11.898 -19.953 -2.445 1 96.44 192 ILE A O 1
ATOM 1439 N N . SER A 1 193 ? 10.172 -18.594 -2.086 1 94.88 193 SER A N 1
ATOM 1440 C CA . SER A 1 193 ? 9.75 -18.656 -3.482 1 94.88 193 SER A CA 1
ATOM 1441 C C . SER A 1 193 ? 10.609 -17.734 -4.355 1 94.88 193 SER A C 1
ATOM 1443 O O . SER A 1 193 ? 11.203 -16.781 -3.859 1 94.88 193 SER A O 1
ATOM 1445 N N . GLN A 1 194 ? 10.719 -18.078 -5.582 1 94.62 194 GLN A N 1
ATOM 1446 C CA . GLN A 1 194 ? 11.438 -17.266 -6.562 1 94.62 194 GLN A CA 1
ATOM 1447 C C . GLN A 1 194 ? 10.492 -16.719 -7.621 1 94.62 194 GLN A C 1
ATOM 1449 O O . GLN A 1 194 ? 10.094 -17.438 -8.539 1 94.62 194 GLN A O 1
ATOM 1454 N N . PRO A 1 195 ? 10.203 -15.391 -7.516 1 97.25 195 PRO A N 1
ATOM 1455 C CA . PRO A 1 195 ? 9.336 -14.805 -8.539 1 97.25 195 PRO A CA 1
ATOM 1456 C C . PRO A 1 195 ? 9.867 -15.008 -9.953 1 97.25 195 PRO A C 1
ATOM 1458 O O . PRO A 1 195 ? 11.062 -14.82 -10.203 1 97.25 195 PRO A O 1
ATOM 1461 N N . ARG A 1 196 ? 9.047 -15.391 -10.844 1 98.25 196 ARG A N 1
ATOM 1462 C CA . ARG A 1 196 ? 9.453 -15.773 -12.188 1 98.25 196 ARG A CA 1
ATOM 1463 C C . ARG A 1 196 ? 9.469 -14.562 -13.117 1 98.25 196 ARG A C 1
ATOM 1465 O O . ARG A 1 196 ? 8.875 -14.594 -14.195 1 98.25 196 ARG A O 1
ATOM 1472 N N . VAL A 1 197 ? 10.242 -13.555 -12.789 1 98.31 197 VAL A N 1
ATOM 1473 C CA . VAL A 1 197 ? 10.266 -12.273 -13.484 1 98.31 197 VAL A CA 1
ATOM 1474 C C . VAL A 1 197 ? 10.773 -12.477 -14.914 1 98.31 197 VAL A C 1
ATOM 1476 O O . VAL A 1 197 ? 10.133 -12.039 -15.875 1 98.31 197 VAL A O 1
ATOM 1479 N N . LEU A 1 198 ? 11.898 -13.195 -15.109 1 97.75 198 LEU A N 1
ATOM 1480 C CA . LEU A 1 198 ? 12.469 -13.398 -16.438 1 97.75 198 LEU A CA 1
ATOM 1481 C C . LEU A 1 198 ? 11.523 -14.188 -17.328 1 97.75 198 LEU A C 1
ATOM 1483 O O . LEU A 1 198 ? 11.367 -13.883 -18.516 1 97.75 198 LEU A O 1
ATOM 1487 N N . ALA A 1 199 ? 10.93 -15.203 -16.75 1 98.19 199 ALA A N 1
ATOM 1488 C CA . ALA A 1 199 ? 9.953 -15.977 -17.516 1 98.19 199 ALA A CA 1
ATOM 1489 C C . ALA A 1 199 ? 8.781 -15.102 -17.938 1 98.19 199 ALA A C 1
ATOM 1491 O O . ALA A 1 199 ? 8.344 -15.164 -19.094 1 98.19 199 ALA A O 1
ATOM 1492 N N . GLY A 1 200 ? 8.219 -14.336 -17 1 98.62 200 GLY A N 1
ATOM 1493 C CA . GLY A 1 200 ? 7.133 -13.43 -17.328 1 98.62 200 GLY A CA 1
ATOM 1494 C C . GLY A 1 200 ? 7.469 -12.5 -18.484 1 98.62 200 GLY A C 1
ATOM 1495 O O . GLY A 1 200 ? 6.668 -12.336 -19.406 1 98.62 200 GLY A O 1
ATOM 1496 N N . GLN A 1 201 ? 8.641 -11.938 -18.438 1 98.19 201 GLN A N 1
ATOM 1497 C CA . GLN A 1 201 ? 9.078 -11.023 -19.484 1 98.19 201 GLN A CA 1
ATOM 1498 C C . GLN A 1 201 ? 9.219 -11.75 -20.828 1 98.19 201 GLN A C 1
ATOM 1500 O O . GLN A 1 201 ? 8.836 -11.211 -21.859 1 98.19 201 GLN A O 1
ATOM 1505 N N . ALA A 1 202 ? 9.734 -12.945 -20.766 1 97.94 202 ALA A N 1
ATOM 1506 C CA . ALA A 1 202 ? 9.953 -13.734 -21.984 1 97.94 202 ALA A CA 1
ATOM 1507 C C . ALA A 1 202 ? 8.625 -14.133 -22.625 1 97.94 202 ALA A C 1
ATOM 1509 O O . ALA A 1 202 ? 8.57 -14.406 -23.828 1 97.94 202 ALA A O 1
ATOM 1510 N N . LEU A 1 203 ? 7.566 -14.156 -21.906 1 98.31 203 LEU A N 1
ATOM 1511 C CA . LEU A 1 203 ? 6.27 -14.633 -22.359 1 98.31 203 LEU A CA 1
ATOM 1512 C C . LEU A 1 203 ? 5.52 -13.531 -23.109 1 98.31 203 LEU A C 1
ATOM 1514 O O . LEU A 1 203 ? 4.496 -13.789 -23.75 1 98.31 203 LEU A O 1
ATOM 1518 N N . ARG A 1 204 ? 6 -12.281 -23.016 1 98 204 ARG A N 1
ATOM 1519 C CA . ARG A 1 204 ? 5.348 -11.172 -23.703 1 98 204 ARG A CA 1
ATOM 1520 C C . ARG A 1 204 ? 5.18 -11.477 -25.188 1 98 204 ARG A C 1
ATOM 1522 O O . ARG A 1 204 ? 6.129 -11.922 -25.844 1 98 204 ARG A O 1
ATOM 1529 N N . GLY A 1 205 ? 4.016 -11.234 -25.672 1 97.19 205 GLY A N 1
ATOM 1530 C CA . GLY A 1 205 ? 3.748 -11.438 -27.078 1 97.19 205 GLY A CA 1
ATOM 1531 C C . GLY A 1 205 ? 3.592 -12.906 -27.453 1 97.19 205 GLY A C 1
ATOM 1532 O O . GLY A 1 205 ? 3.277 -13.234 -28.594 1 97.19 205 GLY A O 1
ATOM 1533 N N . ILE A 1 206 ? 3.77 -13.805 -26.516 1 97.94 206 ILE A N 1
ATOM 1534 C CA . ILE A 1 206 ? 3.715 -15.234 -26.797 1 97.94 206 ILE A CA 1
ATOM 1535 C C . ILE A 1 206 ? 2.5 -15.852 -26.109 1 97.94 206 ILE A C 1
ATOM 1537 O O . ILE A 1 206 ? 1.724 -16.578 -26.734 1 97.94 206 ILE A O 1
ATOM 1541 N N . ALA A 1 207 ? 2.324 -15.617 -24.828 1 98.62 207 ALA A N 1
ATOM 1542 C CA . ALA A 1 207 ? 1.212 -16.172 -24.062 1 98.62 207 ALA A CA 1
ATOM 1543 C C . ALA A 1 207 ? -0.09 -15.445 -24.375 1 98.62 207 ALA A C 1
ATOM 1545 O O . ALA A 1 207 ? -0.091 -14.234 -24.594 1 98.62 207 ALA A O 1
ATOM 1546 N N . SER A 1 208 ? -1.151 -16.141 -24.375 1 98.62 208 SER A N 1
ATOM 1547 C CA . SER A 1 208 ? -2.467 -15.547 -24.594 1 98.62 208 SER A CA 1
ATOM 1548 C C . SER A 1 208 ? -3.082 -15.078 -23.281 1 98.62 208 SER A C 1
ATOM 1550 O O . SER A 1 208 ? -3.922 -14.172 -23.266 1 98.62 208 SER A O 1
ATOM 1552 N N . ALA A 1 209 ? -2.738 -15.68 -22.203 1 98.69 209 ALA A N 1
ATOM 1553 C CA . ALA A 1 209 ? -3.129 -15.289 -20.844 1 98.69 209 ALA A CA 1
ATOM 1554 C C . ALA A 1 209 ? -2.129 -15.805 -19.812 1 98.69 209 ALA A C 1
ATOM 1556 O O . ALA A 1 209 ? -1.395 -16.766 -20.078 1 98.69 209 ALA A O 1
ATOM 1557 N N . ALA A 1 210 ? -2.094 -15.156 -18.688 1 98.81 210 ALA A N 1
ATOM 1558 C CA . ALA A 1 210 ? -1.154 -15.562 -17.656 1 98.81 210 ALA A CA 1
ATOM 1559 C C . ALA A 1 210 ? -1.605 -15.07 -16.281 1 98.81 210 ALA A C 1
ATOM 1561 O O . ALA A 1 210 ? -2.361 -14.102 -16.172 1 98.81 210 ALA A O 1
ATOM 1562 N N . LEU A 1 211 ? -1.175 -15.688 -15.242 1 98.62 211 LEU A N 1
ATOM 1563 C CA . LEU A 1 211 ? -1.289 -15.289 -13.844 1 98.62 211 LEU A CA 1
ATOM 1564 C C . LEU A 1 211 ? -0.273 -16.031 -12.977 1 98.62 211 LEU A C 1
ATOM 1566 O O . LEU A 1 211 ? 0.411 -16.938 -13.453 1 98.62 211 LEU A O 1
ATOM 1570 N N . ASP A 1 212 ? -0.026 -15.586 -11.805 1 98.5 212 ASP A N 1
ATOM 1571 C CA . ASP A 1 212 ? 0.775 -16.375 -10.883 1 98.5 212 ASP A CA 1
ATOM 1572 C C . ASP A 1 212 ? -0.108 -17.281 -10.031 1 98.5 212 ASP A C 1
ATOM 1574 O O . ASP A 1 212 ? -1.302 -17.031 -9.867 1 98.5 212 ASP A O 1
ATOM 1578 N N . ILE A 1 213 ? 0.378 -18.359 -9.547 1 98.06 213 ILE A N 1
ATOM 1579 C CA . ILE A 1 213 ? -0.362 -19.328 -8.734 1 98.06 213 ILE A CA 1
ATOM 1580 C C . ILE A 1 213 ? -0.193 -18.984 -7.258 1 98.06 213 ILE A C 1
ATOM 1582 O O . ILE A 1 213 ? 0.773 -19.422 -6.621 1 98.06 213 ILE A O 1
ATOM 1586 N N . SER A 1 214 ? -1.125 -18.25 -6.723 1 95.94 214 SER A N 1
ATOM 1587 C CA . SER A 1 214 ? -1.067 -17.797 -5.34 1 95.94 214 SER A CA 1
ATOM 1588 C C . SER A 1 214 ? -2.053 -18.562 -4.465 1 95.94 214 SER A C 1
ATOM 1590 O O . SER A 1 214 ? -1.784 -18.812 -3.285 1 95.94 214 SER A O 1
ATOM 1592 N N . ASP A 1 215 ? -3.182 -19 -5.031 1 93.56 215 ASP A N 1
ATOM 1593 C CA . ASP A 1 215 ? -4.234 -19.641 -4.254 1 93.56 215 ASP A CA 1
ATOM 1594 C C . ASP A 1 215 ? -4.406 -21.109 -4.668 1 93.56 215 ASP A C 1
ATOM 1596 O O . ASP A 1 215 ? -5.332 -21.781 -4.211 1 93.56 215 ASP A O 1
ATOM 1600 N N . GLY A 1 216 ? -3.611 -21.594 -5.52 1 96.88 216 GLY A N 1
ATOM 1601 C CA . GLY A 1 216 ? -3.723 -22.922 -6.098 1 96.88 216 GLY A CA 1
ATOM 1602 C C . GLY A 1 216 ? -4.047 -22.906 -7.578 1 96.88 216 GLY A C 1
ATOM 1603 O O . GLY A 1 216 ? -4.797 -22.047 -8.047 1 96.88 216 GLY A O 1
ATOM 1604 N N . LEU A 1 217 ? -3.562 -23.906 -8.258 1 97.88 217 LEU A N 1
ATOM 1605 C CA . LEU A 1 217 ? -3.682 -23.953 -9.711 1 97.88 217 LEU A CA 1
ATOM 1606 C C . LEU A 1 217 ? -5.145 -23.969 -10.133 1 97.88 217 LEU A C 1
ATOM 1608 O O . LEU A 1 217 ? -5.539 -23.25 -11.047 1 97.88 217 LEU A O 1
ATOM 1612 N N . ILE A 1 218 ? -5.996 -24.766 -9.484 1 96.19 218 ILE A N 1
ATOM 1613 C CA . ILE A 1 218 ? -7.398 -24.922 -9.859 1 96.19 218 ILE A CA 1
ATOM 1614 C C . ILE A 1 218 ? -8.125 -23.578 -9.719 1 96.19 218 ILE A C 1
ATOM 1616 O O . ILE A 1 218 ? -8.812 -23.141 -10.641 1 96.19 218 ILE A O 1
ATOM 1620 N N . SER A 1 219 ? -7.898 -22.953 -8.586 1 94.69 219 SER A N 1
ATOM 1621 C CA . SER A 1 219 ? -8.555 -21.672 -8.32 1 94.69 219 SER A CA 1
ATOM 1622 C C . SER A 1 219 ? -8.047 -20.578 -9.258 1 94.69 219 SER A C 1
ATOM 1624 O O . SER A 1 219 ? -8.836 -19.859 -9.859 1 94.69 219 SER A O 1
ATOM 1626 N N . ASP A 1 220 ? -6.766 -20.484 -9.391 1 97 220 ASP A N 1
ATOM 1627 C CA . ASP A 1 220 ? -6.164 -19.406 -10.172 1 97 220 ASP A CA 1
ATOM 1628 C C . ASP A 1 220 ? -6.449 -19.578 -11.656 1 97 220 ASP A C 1
ATOM 1630 O O . ASP A 1 220 ? -6.812 -18.625 -12.344 1 97 220 ASP A O 1
ATOM 1634 N N . LEU A 1 221 ? -6.266 -20.797 -12.141 1 97.75 221 LEU A N 1
ATOM 1635 C CA . LEU A 1 221 ? -6.637 -21.062 -13.531 1 97.75 221 LEU A CA 1
ATOM 1636 C C . LEU A 1 221 ? -8.102 -20.703 -13.773 1 97.75 221 LEU A C 1
ATOM 1638 O O . LEU A 1 221 ? -8.453 -20.234 -14.859 1 97.75 221 LEU A O 1
ATOM 1642 N N . GLY A 1 222 ? -8.93 -20.953 -12.812 1 96.19 222 GLY A N 1
ATOM 1643 C CA . GLY A 1 222 ? -10.344 -20.625 -12.906 1 96.19 222 GLY A CA 1
ATOM 1644 C C . GLY A 1 222 ? -10.578 -19.172 -13.281 1 96.19 222 GLY A C 1
ATOM 1645 O O . GLY A 1 222 ? -11.531 -18.859 -14.008 1 96.19 222 GLY A O 1
ATOM 1646 N N . HIS A 1 223 ? -9.742 -18.281 -12.82 1 95.69 223 HIS A N 1
ATOM 1647 C CA . HIS A 1 223 ? -9.875 -16.859 -13.148 1 95.69 223 HIS A CA 1
ATOM 1648 C C . HIS A 1 223 ? -9.641 -16.609 -14.633 1 95.69 223 HIS A C 1
ATOM 1650 O O . HIS A 1 223 ? -10.336 -15.805 -15.25 1 95.69 223 HIS A O 1
ATOM 1656 N N . ILE A 1 224 ? -8.617 -17.25 -15.195 1 97.81 224 ILE A N 1
ATOM 1657 C CA . ILE A 1 224 ? -8.359 -17.141 -16.625 1 97.81 224 ILE A CA 1
ATOM 1658 C C . ILE A 1 224 ? -9.555 -17.672 -17.406 1 97.81 224 ILE A C 1
ATOM 1660 O O . ILE A 1 224 ? -10.031 -17.031 -18.359 1 97.81 224 ILE A O 1
ATOM 1664 N N . LEU A 1 225 ? -10.062 -18.828 -16.984 1 98 225 LEU A N 1
ATOM 1665 C CA . LEU A 1 225 ? -11.172 -19.469 -17.672 1 98 225 LEU A CA 1
ATOM 1666 C C . LEU A 1 225 ? -12.414 -18.578 -17.656 1 98 225 LEU A C 1
ATOM 1668 O O . LEU A 1 225 ? -13.07 -18.406 -18.688 1 98 225 LEU A O 1
ATOM 1672 N N . LYS A 1 226 ? -12.672 -18.031 -16.531 1 95.56 226 LYS A N 1
ATOM 1673 C CA . LYS A 1 226 ? -13.836 -17.172 -16.375 1 95.56 226 LYS A CA 1
ATOM 1674 C C . LYS A 1 226 ? -13.719 -15.922 -17.25 1 95.56 226 LYS A C 1
ATOM 1676 O O . LYS A 1 226 ? -14.664 -15.547 -17.938 1 95.56 226 LYS A O 1
ATOM 1681 N N . GLN A 1 227 ? -12.594 -15.336 -17.266 1 95.5 227 GLN A N 1
ATOM 1682 C CA . GLN A 1 227 ? -12.398 -14.086 -17.984 1 95.5 227 GLN A CA 1
ATOM 1683 C C . GLN A 1 227 ? -12.352 -14.32 -19.484 1 95.5 227 GLN A C 1
ATOM 1685 O O . GLN A 1 227 ? -12.688 -13.43 -20.266 1 95.5 227 GLN A O 1
ATOM 1690 N N . SER A 1 228 ? -11.969 -15.492 -19.891 1 97.5 228 SER A N 1
ATOM 1691 C CA . SER A 1 228 ? -11.812 -15.797 -21.312 1 97.5 228 SER A CA 1
ATOM 1692 C C . SER A 1 228 ? -12.992 -16.625 -21.828 1 97.5 228 SER A C 1
ATOM 1694 O O . SER A 1 228 ? -13.07 -16.906 -23.031 1 97.5 228 SER A O 1
ATOM 1696 N N . GLN A 1 229 ? -13.859 -17.031 -20.906 1 97.06 229 GLN A N 1
ATOM 1697 C CA . GLN A 1 229 ? -15.055 -17.797 -21.25 1 97.06 229 GLN A CA 1
ATOM 1698 C C . GLN A 1 229 ? -14.688 -19.078 -21.984 1 97.06 229 GLN A C 1
ATOM 1700 O O . GLN A 1 229 ? -15.219 -19.375 -23.047 1 97.06 229 GLN A O 1
ATOM 1705 N N . VAL A 1 230 ? -13.781 -19.781 -21.453 1 98.19 230 VAL A N 1
ATOM 1706 C CA . VAL A 1 230 ? -13.359 -21.094 -21.969 1 98.19 230 VAL A CA 1
ATOM 1707 C C . VAL A 1 230 ? -13.234 -22.078 -20.797 1 98.19 230 VAL A C 1
ATOM 1709 O O . VAL A 1 230 ? -13.398 -21.703 -19.641 1 98.19 230 VAL A O 1
ATOM 1712 N N . GLY A 1 231 ? -13.094 -23.328 -21.109 1 98 231 GLY A N 1
ATOM 1713 C CA . GLY A 1 231 ? -12.789 -24.375 -20.141 1 98 231 GLY A CA 1
ATOM 1714 C C . GLY A 1 231 ? -11.406 -24.969 -20.312 1 98 231 GLY A C 1
ATOM 1715 O O . GLY A 1 231 ? -10.633 -24.531 -21.172 1 98 231 GLY A O 1
ATOM 1716 N N . ALA A 1 232 ? -11.094 -25.922 -19.453 1 98.31 232 ALA A N 1
ATOM 1717 C CA . ALA A 1 232 ? -9.758 -26.516 -19.5 1 98.31 232 ALA A CA 1
ATOM 1718 C C . ALA A 1 232 ? -9.828 -28.031 -19.281 1 98.31 232 ALA A C 1
ATOM 1720 O O . ALA A 1 232 ? -10.633 -28.5 -18.484 1 98.31 232 ALA A O 1
ATOM 1721 N N . GLU A 1 233 ? -9.055 -28.703 -19.953 1 98 233 GLU A N 1
ATOM 1722 C CA . GLU A 1 233 ? -8.727 -30.094 -19.656 1 98 233 GLU A CA 1
ATOM 1723 C C . GLU A 1 233 ? -7.277 -30.234 -19.188 1 98 233 GLU A C 1
ATOM 1725 O O . GLU A 1 233 ? -6.348 -29.891 -19.922 1 98 233 GLU A O 1
ATOM 1730 N N . ILE A 1 234 ? -7.09 -30.75 -17.984 1 98.31 234 ILE A N 1
ATOM 1731 C CA . ILE A 1 234 ? -5.77 -30.922 -17.391 1 98.31 234 ILE A CA 1
ATOM 1732 C C . ILE A 1 234 ? -5.453 -32.406 -17.234 1 98.31 234 ILE A C 1
ATOM 1734 O O . ILE A 1 234 ? -6.273 -33.156 -16.734 1 98.31 234 ILE A O 1
ATOM 1738 N N . ASP A 1 235 ? -4.328 -32.812 -17.719 1 98.5 235 ASP A N 1
ATOM 1739 C CA . ASP A 1 235 ? -3.818 -34.156 -17.484 1 98.5 235 ASP A CA 1
ATOM 1740 C C . ASP A 1 235 ? -2.951 -34.219 -16.234 1 98.5 235 ASP A C 1
ATOM 1742 O O . ASP A 1 235 ? -1.806 -33.75 -16.25 1 98.5 235 ASP A O 1
ATOM 1746 N N . VAL A 1 236 ? -3.43 -34.844 -15.211 1 98.25 236 VAL A N 1
ATOM 1747 C CA . VAL A 1 236 ? -2.777 -34.812 -13.906 1 98.25 236 VAL A CA 1
ATOM 1748 C C . VAL A 1 236 ? -1.449 -35.562 -13.969 1 98.25 236 VAL A C 1
ATOM 1750 O O . VAL A 1 236 ? -0.565 -35.344 -13.133 1 98.25 236 VAL A O 1
ATOM 1753 N N . THR A 1 237 ? -1.272 -36.469 -14.922 1 98.19 237 THR A N 1
ATOM 1754 C CA . THR A 1 237 ? -0.029 -37.219 -15.055 1 98.19 237 THR A CA 1
ATOM 1755 C C . THR A 1 237 ? 1.1 -36.312 -15.547 1 98.19 237 THR A C 1
ATOM 1757 O O . THR A 1 237 ? 2.273 -36.688 -15.469 1 98.19 237 THR A O 1
ATOM 1760 N N . LYS A 1 238 ? 0.762 -35.156 -16.031 1 98.44 238 LYS A N 1
ATOM 1761 C CA . LYS A 1 238 ? 1.753 -34.25 -16.594 1 98.44 238 LYS A CA 1
ATOM 1762 C C . LYS A 1 238 ? 2.156 -33.188 -15.57 1 98.44 238 LYS A C 1
ATOM 1764 O O . LYS A 1 238 ? 3.078 -32.406 -15.82 1 98.44 238 LYS A O 1
ATOM 1769 N N . LEU A 1 239 ? 1.462 -33.125 -14.461 1 98.69 239 LEU A N 1
ATOM 1770 C CA . LEU A 1 239 ? 1.793 -32.125 -13.453 1 98.69 239 LEU A CA 1
ATOM 1771 C C . LEU A 1 239 ? 3.24 -32.281 -12.992 1 98.69 239 LEU A C 1
ATOM 1773 O O . LEU A 1 239 ? 3.707 -33.406 -12.742 1 98.69 239 LEU A O 1
ATOM 1777 N N . PRO A 1 240 ? 3.957 -31.172 -12.984 1 98.75 240 PRO A N 1
ATOM 1778 C CA . PRO A 1 240 ? 5.328 -31.266 -12.484 1 98.75 240 PRO A CA 1
ATOM 1779 C C . PRO A 1 240 ? 5.387 -31.453 -10.969 1 98.75 240 PRO A C 1
ATOM 1781 O O . PRO A 1 240 ? 4.992 -30.562 -10.211 1 98.75 240 PRO A O 1
ATOM 1784 N N . LEU A 1 241 ? 5.867 -32.594 -10.523 1 98.56 241 LEU A N 1
ATOM 1785 C CA . LEU A 1 241 ? 5.996 -32.938 -9.117 1 98.56 241 LEU A CA 1
ATOM 1786 C C . LEU A 1 241 ? 7.461 -33.125 -8.734 1 98.56 241 LEU A C 1
ATOM 1788 O O . LEU A 1 241 ? 8.211 -33.812 -9.445 1 98.56 241 LEU A O 1
ATOM 1792 N N . SER A 1 242 ? 7.852 -32.531 -7.688 1 98.25 242 SER A N 1
ATOM 1793 C CA . SER A 1 242 ? 9.227 -32.719 -7.23 1 98.25 242 SER A CA 1
ATOM 1794 C C . SER A 1 242 ? 9.398 -34.062 -6.539 1 98.25 242 SER A C 1
ATOM 1796 O O . SER A 1 242 ? 8.43 -34.625 -6.016 1 98.25 242 SER A O 1
ATOM 1798 N N . PRO A 1 243 ? 10.641 -34.562 -6.547 1 97.81 243 PRO A N 1
ATOM 1799 C CA . PRO A 1 243 ? 10.891 -35.75 -5.754 1 97.81 243 PRO A CA 1
ATOM 1800 C C . PRO A 1 243 ? 10.57 -35.562 -4.273 1 97.81 243 PRO A C 1
ATOM 1802 O O . PRO A 1 243 ? 10.125 -36.5 -3.611 1 97.81 243 PRO A O 1
ATOM 1805 N N . GLU A 1 244 ? 10.789 -34.438 -3.762 1 97.88 244 GLU A N 1
ATOM 1806 C CA . GLU A 1 244 ? 10.523 -34.125 -2.357 1 97.88 244 GLU A CA 1
ATOM 1807 C C . GLU A 1 244 ? 9.031 -34.219 -2.049 1 97.88 244 GLU A C 1
ATOM 1809 O O . GLU A 1 244 ? 8.641 -34.719 -1.001 1 97.88 244 GLU A O 1
ATOM 1814 N N . LEU A 1 245 ? 8.188 -33.719 -2.961 1 98 245 LEU A N 1
ATOM 1815 C CA . LEU A 1 245 ? 6.746 -33.781 -2.766 1 98 245 LEU A CA 1
ATOM 1816 C C . LEU A 1 245 ? 6.281 -35.25 -2.773 1 98 245 LEU A C 1
ATOM 1818 O O . LEU A 1 245 ? 5.43 -35.625 -1.97 1 98 245 LEU A O 1
ATOM 1822 N N . LEU A 1 246 ? 6.824 -36.031 -3.709 1 97.69 246 LEU A N 1
ATOM 1823 C CA . LEU A 1 246 ? 6.469 -37.438 -3.789 1 97.69 246 LEU A CA 1
ATOM 1824 C C . LEU A 1 246 ? 6.84 -38.156 -2.502 1 97.69 246 LEU A C 1
ATOM 1826 O O . LEU A 1 246 ? 6.066 -38.969 -2.004 1 97.69 246 LEU A O 1
ATOM 1830 N N . GLN A 1 247 ? 7.992 -37.844 -2.01 1 96.75 247 GLN A N 1
ATOM 1831 C CA . GLN A 1 247 ? 8.414 -38.438 -0.744 1 96.75 247 GLN A CA 1
ATOM 1832 C C . GLN A 1 247 ? 7.492 -38 0.396 1 96.75 247 GLN A C 1
ATOM 1834 O O . GLN A 1 247 ? 7.129 -38.812 1.243 1 96.75 247 GLN A O 1
ATOM 1839 N N . PHE A 1 248 ? 7.176 -36.781 0.446 1 96.81 248 PHE A N 1
ATOM 1840 C CA . PHE A 1 248 ? 6.27 -36.25 1.458 1 96.81 248 PHE A CA 1
ATOM 1841 C C . PHE A 1 248 ? 4.938 -36.969 1.429 1 96.81 248 PHE A C 1
ATOM 1843 O O . PHE A 1 248 ? 4.371 -37.281 2.479 1 96.81 248 PHE A O 1
ATOM 1850 N N . ALA A 1 249 ? 4.473 -37.25 0.18 1 95.62 249 ALA A N 1
ATOM 1851 C CA . ALA A 1 249 ? 3.182 -37.906 -0.002 1 95.62 249 ALA A CA 1
ATOM 1852 C C . ALA A 1 249 ? 3.305 -39.438 0.168 1 95.62 249 ALA A C 1
ATOM 1854 O O . ALA A 1 249 ? 2.387 -40.156 -0.179 1 95.62 249 ALA A O 1
ATOM 1855 N N . GLY A 1 250 ? 4.414 -39.938 0.625 1 94.81 250 GLY A N 1
ATOM 1856 C CA . GLY A 1 250 ? 4.625 -41.375 0.795 1 94.81 250 GLY A CA 1
ATOM 1857 C C . GLY A 1 250 ? 4.613 -42.156 -0.516 1 94.81 250 GLY A C 1
ATOM 1858 O O . GLY A 1 250 ? 4.121 -43.281 -0.578 1 94.81 250 GLY A O 1
ATOM 1859 N N . HIS A 1 251 ? 4.898 -41.406 -1.545 1 95.38 251 HIS A N 1
ATOM 1860 C CA . HIS A 1 251 ? 4.953 -41.938 -2.902 1 95.38 251 HIS A CA 1
ATOM 1861 C C . HIS A 1 251 ? 3.559 -42.281 -3.416 1 95.38 251 HIS A C 1
ATOM 1863 O O . HIS A 1 251 ? 3.416 -43.062 -4.355 1 95.38 251 HIS A O 1
ATOM 1869 N N . ASN A 1 252 ? 2.621 -41.75 -2.738 1 97.06 252 ASN A N 1
ATOM 1870 C CA . ASN A 1 252 ? 1.271 -41.719 -3.295 1 97.06 252 ASN A CA 1
ATOM 1871 C C . ASN A 1 252 ? 1.114 -40.625 -4.344 1 97.06 252 ASN A C 1
ATOM 1873 O O . ASN A 1 252 ? 0.868 -39.469 -4.004 1 97.06 252 ASN A O 1
ATOM 1877 N N . VAL A 1 253 ? 1.134 -41.031 -5.531 1 97.31 253 VAL A N 1
ATOM 1878 C CA . VAL A 1 253 ? 1.166 -40.094 -6.652 1 97.31 253 VAL A CA 1
ATOM 1879 C C . VAL A 1 253 ? -0.129 -39.281 -6.688 1 97.31 253 VAL A C 1
ATOM 1881 O O . VAL A 1 253 ? -0.107 -38.062 -6.941 1 97.31 253 VAL A O 1
ATOM 1884 N N . GLU A 1 254 ? -1.249 -39.844 -6.441 1 96.81 254 GLU A N 1
ATOM 1885 C CA . GLU A 1 254 ? -2.539 -39.188 -6.449 1 96.81 254 GLU A CA 1
ATOM 1886 C C . GLU A 1 254 ? -2.58 -38.062 -5.414 1 96.81 254 GLU A C 1
ATOM 1888 O O . GLU A 1 254 ? -3.055 -36.938 -5.695 1 96.81 254 GLU A O 1
ATOM 1893 N N . GLN A 1 255 ? -2.111 -38.375 -4.246 1 96.5 255 GLN A N 1
ATOM 1894 C CA . GLN A 1 255 ? -2.064 -37.375 -3.188 1 96.5 255 GLN A CA 1
ATOM 1895 C C . GLN A 1 255 ? -1.175 -36.188 -3.58 1 96.5 255 GLN A C 1
ATOM 1897 O O . GLN A 1 255 ? -1.519 -35.031 -3.326 1 96.5 255 GLN A O 1
ATOM 1902 N N . ALA A 1 256 ? -0.027 -36.531 -4.145 1 97.94 256 ALA A N 1
ATOM 1903 C CA . ALA A 1 256 ? 0.884 -35.469 -4.605 1 97.94 256 ALA A CA 1
ATOM 1904 C C . ALA A 1 256 ? 0.228 -34.594 -5.676 1 97.94 256 ALA A C 1
ATOM 1906 O O . ALA A 1 256 ? 0.397 -33.375 -5.684 1 97.94 256 ALA A O 1
ATOM 1907 N N . GLN A 1 257 ? -0.49 -35.25 -6.555 1 98.19 257 GLN A N 1
ATOM 1908 C CA . GLN A 1 257 ? -1.184 -34.531 -7.617 1 98.19 257 GLN A CA 1
ATOM 1909 C C . GLN A 1 257 ? -2.244 -33.594 -7.043 1 98.19 257 GLN A C 1
ATOM 1911 O O . GLN A 1 257 ? -2.371 -32.438 -7.477 1 98.19 257 GLN A O 1
ATOM 1916 N N . LYS A 1 258 ? -3.006 -34.062 -6.082 1 97.31 258 LYS A N 1
ATOM 1917 C CA . LYS A 1 258 ? -4.027 -33.219 -5.441 1 97.31 258 LYS A CA 1
ATOM 1918 C C . LYS A 1 258 ? -3.404 -32.031 -4.73 1 97.31 258 LYS A C 1
ATOM 1920 O O . LYS A 1 258 ? -3.936 -30.922 -4.793 1 97.31 258 LYS A O 1
ATOM 1925 N N . LEU A 1 259 ? -2.24 -32.25 -4.098 1 97.12 259 LEU A N 1
ATOM 1926 C CA . LEU A 1 259 ? -1.517 -31.141 -3.459 1 97.12 259 LEU A CA 1
ATOM 1927 C C . LEU A 1 259 ? -1.048 -30.125 -4.492 1 97.12 259 LEU A C 1
ATOM 1929 O O . LEU A 1 259 ? -1.184 -28.922 -4.285 1 97.12 259 LEU A O 1
ATOM 1933 N N . ALA A 1 260 ? -0.539 -30.625 -5.574 1 98.31 260 ALA A N 1
ATOM 1934 C CA . ALA A 1 260 ? -0.05 -29.75 -6.637 1 98.31 260 ALA A CA 1
ATOM 1935 C C . ALA A 1 260 ? -1.173 -28.875 -7.191 1 98.31 260 ALA A C 1
ATOM 1937 O O . ALA A 1 260 ? -0.953 -27.703 -7.531 1 98.31 260 ALA A O 1
ATOM 1938 N N . LEU A 1 261 ? -2.365 -29.406 -7.27 1 98.12 261 LEU A N 1
ATOM 1939 C CA . LEU A 1 261 ? -3.504 -28.719 -7.879 1 98.12 261 LEU A CA 1
ATOM 1940 C C . LEU A 1 261 ? -4.086 -27.672 -6.93 1 98.12 261 LEU A C 1
ATOM 1942 O O . LEU A 1 261 ? -4.68 -26.688 -7.375 1 98.12 261 LEU A O 1
ATOM 1946 N N . THR A 1 262 ? -3.871 -27.797 -5.602 1 97.12 262 THR A N 1
ATOM 1947 C CA . THR A 1 262 ? -4.605 -26.984 -4.645 1 97.12 262 THR A CA 1
ATOM 1948 C C . THR A 1 262 ? -3.648 -26.125 -3.818 1 97.12 262 THR A C 1
ATOM 1950 O O . THR A 1 262 ? -4.078 -25.219 -3.102 1 97.12 262 THR A O 1
ATOM 1953 N N . SER A 1 263 ? -2.338 -26.391 -3.994 1 96.62 263 SER A N 1
ATOM 1954 C CA . SER A 1 263 ? -1.317 -25.719 -3.205 1 96.62 263 SER A CA 1
ATOM 1955 C C . SER A 1 263 ? -1.299 -24.219 -3.498 1 96.62 263 SER A C 1
ATOM 1957 O O . SER A 1 263 ? -1.208 -23.812 -4.656 1 96.62 263 SER A O 1
ATOM 1959 N N . GLY A 1 264 ? -1.453 -23.391 -2.439 1 94.81 264 GLY A N 1
ATOM 1960 C CA . GLY A 1 264 ? -1.278 -21.953 -2.559 1 94.81 264 GLY A CA 1
ATOM 1961 C C . GLY A 1 264 ? 0.156 -21.516 -2.342 1 94.81 264 GLY A C 1
ATOM 1962 O O . GLY A 1 264 ? 1.013 -22.312 -1.974 1 94.81 264 GLY A O 1
ATOM 1963 N N . GLU A 1 265 ? 0.38 -20.266 -2.67 1 96.38 265 GLU A N 1
ATOM 1964 C CA . GLU A 1 265 ? 1.644 -19.578 -2.406 1 96.38 265 GLU A CA 1
ATOM 1965 C C . GLU A 1 265 ? 2.789 -20.219 -3.182 1 96.38 265 GLU A C 1
ATOM 1967 O O . GLU A 1 265 ? 3.904 -20.344 -2.67 1 96.38 265 GLU A O 1
ATOM 1972 N N . GLU A 1 266 ? 2.479 -20.781 -4.324 1 97 266 GLU A N 1
ATOM 1973 C CA . GLU A 1 266 ? 3.514 -21.359 -5.176 1 97 266 GLU A CA 1
ATOM 1974 C C . GLU A 1 266 ? 4.324 -20.266 -5.867 1 97 266 GLU A C 1
ATOM 1976 O O . GLU A 1 266 ? 5.543 -20.391 -6.023 1 97 266 GLU A O 1
ATOM 1981 N N . TYR A 1 267 ? 3.637 -19.219 -6.301 1 97.81 267 TYR A N 1
ATOM 1982 C CA . TYR A 1 267 ? 4.16 -18.047 -6.996 1 97.81 267 TYR A CA 1
ATOM 1983 C C . TYR A 1 267 ? 4.906 -18.453 -8.266 1 97.81 267 TYR A C 1
ATOM 1985 O O . TYR A 1 267 ? 5.922 -17.859 -8.609 1 97.81 267 TYR A O 1
ATOM 1993 N N . GLU A 1 268 ? 4.508 -19.625 -8.82 1 98.5 268 GLU A N 1
ATOM 1994 C CA . GLU A 1 268 ? 4.812 -20.016 -10.195 1 98.5 268 GLU A CA 1
ATOM 1995 C C . GLU A 1 268 ? 3.83 -19.375 -11.18 1 98.5 268 GLU A C 1
ATOM 1997 O O . GLU A 1 268 ? 2.797 -18.844 -10.773 1 98.5 268 GLU A O 1
ATOM 2002 N N . LEU A 1 269 ? 4.18 -19.391 -12.422 1 98.75 269 LEU A N 1
ATOM 2003 C CA . LEU A 1 269 ? 3.283 -18.828 -13.438 1 98.75 269 LEU A CA 1
ATOM 2004 C C . LEU A 1 269 ? 2.441 -19.938 -14.07 1 98.75 269 LEU A C 1
ATOM 2006 O O . LEU A 1 269 ? 2.938 -21.031 -14.328 1 98.75 269 LEU A O 1
ATOM 2010 N N . CYS A 1 270 ? 1.226 -19.719 -14.219 1 98.88 270 CYS A N 1
ATOM 2011 C CA . CYS A 1 270 ? 0.324 -20.438 -15.109 1 98.88 270 CYS A CA 1
ATOM 2012 C C . CYS A 1 270 ? -0.054 -19.578 -16.312 1 98.88 270 CYS A C 1
ATOM 2014 O O . CYS A 1 270 ? -0.497 -18.438 -16.156 1 98.88 270 CYS A O 1
ATOM 2016 N N . PHE A 1 271 ? 0.139 -20.094 -17.5 1 98.88 271 PHE A N 1
ATOM 2017 C CA . PHE A 1 271 ? -0.124 -19.297 -18.688 1 98.88 271 PHE A CA 1
ATOM 2018 C C . PHE A 1 271 ? -0.586 -20.172 -19.844 1 98.88 271 PHE A C 1
ATOM 2020 O O . PHE A 1 271 ? -0.434 -21.391 -19.797 1 98.88 271 PHE A O 1
ATOM 2027 N N . THR A 1 272 ? -1.188 -19.578 -20.797 1 98.88 272 THR A N 1
ATOM 2028 C CA . THR A 1 272 ? -1.705 -20.266 -21.969 1 98.88 272 THR A CA 1
ATOM 2029 C C . THR A 1 272 ? -0.994 -19.797 -23.234 1 98.88 272 THR A C 1
ATOM 2031 O O . THR A 1 272 ? -0.591 -18.625 -23.328 1 98.88 272 THR A O 1
ATOM 2034 N N . VAL A 1 273 ? -0.864 -20.719 -24.172 1 98.75 273 VAL A N 1
ATOM 2035 C CA . VAL A 1 273 ? -0.11 -20.438 -25.391 1 98.75 273 VAL A CA 1
ATOM 2036 C C . VAL A 1 273 ? -0.851 -20.984 -26.609 1 98.75 273 VAL A C 1
ATOM 2038 O O . VAL A 1 273 ? -1.179 -22.172 -26.656 1 98.75 273 VAL A O 1
ATOM 2041 N N . PRO A 1 274 ? -1.077 -20.109 -27.578 1 98.56 274 PRO A N 1
ATOM 2042 C CA . PRO A 1 274 ? -1.646 -20.641 -28.828 1 98.56 274 PRO A CA 1
ATOM 2043 C C . PRO A 1 274 ? -0.713 -21.625 -29.531 1 98.56 274 PRO A C 1
ATOM 2045 O O . PRO A 1 274 ? 0.509 -21.516 -29.406 1 98.56 274 PRO A O 1
ATOM 2048 N N . GLU A 1 275 ? -1.309 -22.5 -30.344 1 97.5 275 GLU A N 1
ATOM 2049 C CA . GLU A 1 275 ? -0.566 -23.531 -31.047 1 97.5 275 GLU A CA 1
ATOM 2050 C C . GLU A 1 275 ? 0.565 -22.938 -31.875 1 97.5 275 GLU A C 1
ATOM 2052 O O . GLU A 1 275 ? 1.684 -23.453 -31.875 1 97.5 275 GLU A O 1
ATOM 2057 N N . HIS A 1 276 ? 0.329 -21.891 -32.531 1 97 276 HIS A N 1
ATOM 2058 C CA . HIS A 1 276 ? 1.296 -21.312 -33.469 1 97 276 HIS A CA 1
ATOM 2059 C C . HIS A 1 276 ? 2.455 -20.656 -32.719 1 97 276 HIS A C 1
ATOM 2061 O O . HIS A 1 276 ? 3.48 -20.344 -33.312 1 97 276 HIS A O 1
ATOM 2067 N N . ASN A 1 277 ? 2.393 -20.422 -31.406 1 97.31 277 ASN A N 1
ATOM 2068 C CA . ASN A 1 277 ? 3.459 -19.812 -30.641 1 97.31 277 ASN A CA 1
ATOM 2069 C C . ASN A 1 277 ? 4.242 -20.844 -29.828 1 97.31 277 ASN A C 1
ATOM 2071 O O . ASN A 1 277 ? 5.172 -20.484 -29.094 1 97.31 277 ASN A O 1
ATOM 2075 N N . ARG A 1 278 ? 3.916 -22.109 -29.859 1 95.31 278 ARG A N 1
ATOM 2076 C CA . ARG A 1 278 ? 4.566 -23.109 -29.031 1 95.31 278 ARG A CA 1
ATOM 2077 C C . ARG A 1 278 ? 6.059 -23.188 -29.344 1 95.31 278 ARG A C 1
ATOM 2079 O O . ARG A 1 278 ? 6.871 -23.359 -28.438 1 95.31 278 ARG A O 1
ATOM 2086 N N . GLY A 1 279 ? 6.445 -23.156 -30.656 1 93.19 279 GLY A N 1
ATOM 2087 C CA . GLY A 1 279 ? 7.855 -23.141 -31.016 1 93.19 279 GLY A CA 1
ATOM 2088 C C . GLY A 1 279 ? 8.609 -21.969 -30.438 1 93.19 279 GLY A C 1
ATOM 2089 O O . GLY A 1 279 ? 9.719 -22.125 -29.906 1 93.19 279 GLY A O 1
ATOM 2090 N N . ALA A 1 280 ? 8.031 -20.797 -30.531 1 94.5 280 ALA A N 1
ATOM 2091 C CA . ALA A 1 280 ? 8.625 -19.578 -30 1 94.5 280 ALA A CA 1
ATOM 2092 C C . ALA A 1 280 ? 8.781 -19.656 -28.484 1 94.5 280 ALA A C 1
ATOM 2094 O O . ALA A 1 280 ? 9.727 -19.094 -27.922 1 94.5 280 ALA A O 1
ATOM 2095 N N . LEU A 1 281 ? 7.875 -20.359 -27.891 1 95.81 281 LEU A N 1
ATOM 2096 C CA . LEU A 1 281 ? 7.891 -20.484 -26.438 1 95.81 281 LEU A CA 1
ATOM 2097 C C . LEU A 1 281 ? 9.18 -21.172 -25.969 1 95.81 281 LEU A C 1
ATOM 2099 O O . LEU A 1 281 ? 9.828 -20.688 -25.047 1 95.81 281 LEU A O 1
ATOM 2103 N N . ASP A 1 282 ? 9.516 -22.25 -26.594 1 92 282 ASP A N 1
ATOM 2104 C CA . ASP A 1 282 ? 10.711 -23.016 -26.234 1 92 282 ASP A CA 1
ATOM 2105 C C . ASP A 1 282 ? 11.961 -22.141 -26.297 1 92 282 ASP A C 1
ATOM 2107 O O . ASP A 1 282 ? 12.797 -22.172 -25.391 1 92 282 ASP A O 1
ATOM 2111 N N . THR A 1 283 ? 12.016 -21.359 -27.312 1 93.06 283 THR A N 1
ATOM 2112 C CA . THR A 1 283 ? 13.156 -20.484 -27.531 1 93.06 283 THR A CA 1
ATOM 2113 C C . THR A 1 283 ? 13.164 -19.359 -26.5 1 93.06 283 THR A C 1
ATOM 2115 O O . THR A 1 283 ? 14.211 -19.047 -25.922 1 93.06 283 THR A O 1
ATOM 2118 N N . ALA A 1 284 ? 12 -18.797 -26.266 1 93.81 284 ALA A N 1
ATOM 2119 C CA . ALA A 1 284 ? 11.875 -17.641 -25.375 1 93.81 284 ALA A CA 1
ATOM 2120 C C . ALA A 1 284 ? 12.227 -18.016 -23.938 1 93.81 284 ALA A C 1
ATOM 2122 O O . ALA A 1 284 ? 12.836 -17.234 -23.219 1 93.81 284 ALA A O 1
ATOM 2123 N N . LEU A 1 285 ? 11.914 -19.219 -23.531 1 94.88 285 LEU A N 1
ATOM 2124 C CA . LEU A 1 285 ? 12.062 -19.578 -22.125 1 94.88 285 LEU A CA 1
ATOM 2125 C C . LEU A 1 285 ? 13.352 -20.375 -21.906 1 94.88 285 LEU A C 1
ATOM 2127 O O . LEU A 1 285 ? 13.648 -20.766 -20.766 1 94.88 285 LEU A O 1
ATOM 2131 N N . ALA A 1 286 ? 14.094 -20.578 -22.938 1 89.62 286 ALA A N 1
ATOM 2132 C CA . ALA A 1 286 ? 15.336 -21.344 -22.859 1 89.62 286 ALA A CA 1
ATOM 2133 C C . ALA A 1 286 ? 16.297 -20.703 -21.859 1 89.62 286 ALA A C 1
ATOM 2135 O O . ALA A 1 286 ? 17.031 -21.406 -21.156 1 89.62 286 ALA A O 1
ATOM 2136 N N . HIS A 1 287 ? 16.234 -19.422 -21.75 1 87.56 287 HIS A N 1
ATOM 2137 C CA . HIS A 1 287 ? 17.203 -18.734 -20.906 1 87.56 287 HIS A CA 1
ATOM 2138 C C . HIS A 1 287 ? 16.562 -18.234 -19.609 1 87.56 287 HIS A C 1
ATOM 2140 O O . HIS A 1 287 ? 17.188 -17.5 -18.844 1 87.56 287 HIS A O 1
ATOM 2146 N N . ALA A 1 288 ? 15.328 -18.609 -19.375 1 89.69 288 ALA A N 1
ATOM 2147 C CA . ALA A 1 288 ? 14.641 -18.141 -18.172 1 89.69 288 ALA A CA 1
ATOM 2148 C C . ALA A 1 288 ? 15.039 -18.953 -16.953 1 89.69 288 ALA A C 1
ATOM 2150 O O . ALA A 1 288 ? 14.758 -18.562 -15.812 1 89.69 288 ALA A O 1
ATOM 2151 N N . GLY A 1 289 ? 15.727 -20.047 -17.062 1 88 289 GLY A N 1
ATOM 2152 C CA . GLY A 1 289 ? 16.266 -20.844 -15.969 1 88 289 GLY A CA 1
ATOM 2153 C C . GLY A 1 289 ? 15.188 -21.562 -15.18 1 88 289 GLY A C 1
ATOM 2154 O O . GLY A 1 289 ? 15.32 -21.75 -13.969 1 88 289 GLY A O 1
ATOM 2155 N N . VAL A 1 290 ? 14.094 -21.844 -15.828 1 92.56 290 VAL A N 1
ATOM 2156 C CA . VAL A 1 290 ? 13.023 -22.531 -15.117 1 92.56 290 VAL A CA 1
ATOM 2157 C C . VAL A 1 290 ? 12.398 -23.594 -16.016 1 92.56 290 VAL A C 1
ATOM 2159 O O . VAL A 1 290 ? 12.336 -23.438 -17.234 1 92.56 290 VAL A O 1
ATOM 2162 N N . LYS A 1 291 ? 12.047 -24.672 -15.375 1 94.62 291 LYS A N 1
ATOM 2163 C CA . LYS A 1 291 ? 11.305 -25.719 -16.078 1 94.62 291 LYS A CA 1
ATOM 2164 C C . LYS A 1 291 ? 9.898 -25.25 -16.438 1 94.62 291 LYS A C 1
ATOM 2166 O O . LYS A 1 291 ? 9.234 -24.578 -15.648 1 94.62 291 LYS A O 1
ATOM 2171 N N . VAL A 1 292 ? 9.461 -25.547 -17.656 1 97.5 292 VAL A N 1
ATOM 2172 C CA . VAL A 1 292 ? 8.117 -25.234 -18.125 1 97.5 292 VAL A CA 1
ATOM 2173 C C . VAL A 1 292 ? 7.422 -26.5 -18.594 1 97.5 292 VAL A C 1
ATOM 2175 O O . VAL A 1 292 ? 7.984 -27.281 -19.375 1 97.5 292 VAL A O 1
ATOM 2178 N N . THR A 1 293 ? 6.223 -26.719 -18.094 1 98.25 293 THR A N 1
ATOM 2179 C CA . THR A 1 293 ? 5.531 -27.984 -18.359 1 98.25 293 THR A CA 1
ATOM 2180 C C . THR A 1 293 ? 4.156 -27.719 -18.969 1 98.25 293 THR A C 1
ATOM 2182 O O . THR A 1 293 ? 3.375 -26.922 -18.438 1 98.25 293 THR A O 1
ATOM 2185 N N . CYS A 1 294 ? 3.887 -28.344 -20.094 1 98.56 294 CYS A N 1
ATOM 2186 C CA . CYS A 1 294 ? 2.541 -28.344 -20.656 1 98.56 294 CYS A CA 1
ATOM 2187 C C . CYS A 1 294 ? 1.643 -29.328 -19.922 1 98.56 294 CYS A C 1
ATOM 2189 O O . CYS A 1 294 ? 1.923 -30.531 -19.906 1 98.56 294 CYS A O 1
ATOM 2191 N N . ILE A 1 295 ? 0.53 -28.859 -19.391 1 98.75 295 ILE A N 1
ATOM 2192 C CA . ILE A 1 295 ? -0.205 -29.75 -18.5 1 98.75 295 ILE A CA 1
ATOM 2193 C C . ILE A 1 295 ? -1.601 -30 -19.062 1 98.75 295 ILE A C 1
ATOM 2195 O O . ILE A 1 295 ? -2.367 -30.797 -18.516 1 98.75 295 ILE A O 1
ATOM 2199 N N . GLY A 1 296 ? -1.943 -29.312 -20.109 1 98.38 296 GLY A N 1
ATOM 2200 C CA . GLY A 1 296 ? -3.281 -29.484 -20.641 1 98.38 296 GLY A CA 1
ATOM 2201 C C . GLY A 1 296 ? -3.6 -28.516 -21.781 1 98.38 296 GLY A C 1
ATOM 2202 O O . GLY A 1 296 ? -2.691 -28 -22.422 1 98.38 296 GLY A O 1
ATOM 2203 N N . GLN A 1 297 ? -4.93 -28.375 -21.984 1 98.44 297 GLN A N 1
ATOM 2204 C CA . GLN A 1 297 ? -5.391 -27.547 -23.094 1 98.44 297 GLN A CA 1
ATOM 2205 C C . GLN A 1 297 ? -6.742 -26.922 -22.781 1 98.44 297 GLN A C 1
ATOM 2207 O O . GLN A 1 297 ? -7.559 -27.5 -22.062 1 98.44 297 GLN A O 1
ATOM 2212 N N . LEU A 1 298 ? -6.906 -25.734 -23.312 1 98.62 298 LEU A N 1
ATOM 2213 C CA . LEU A 1 298 ? -8.195 -25.062 -23.172 1 98.62 298 LEU A CA 1
ATOM 2214 C C . LEU A 1 298 ? -9.211 -25.656 -24.141 1 98.62 298 LEU A C 1
ATOM 2216 O O . LEU A 1 298 ? -8.867 -26.016 -25.266 1 98.62 298 LEU A O 1
ATOM 2220 N N . VAL A 1 299 ? -10.469 -25.719 -23.766 1 98.25 299 VAL A N 1
ATOM 2221 C CA . VAL A 1 299 ? -11.555 -26.281 -24.562 1 98.25 299 VAL A CA 1
ATOM 2222 C C . VAL A 1 299 ? -12.766 -25.359 -24.531 1 98.25 299 VAL A C 1
ATOM 2224 O O . VAL A 1 299 ? -12.875 -24.5 -23.656 1 98.25 299 VAL A O 1
ATOM 2227 N N . PRO A 1 300 ? -13.664 -25.469 -25.5 1 97.25 300 PRO A N 1
ATOM 2228 C CA . PRO A 1 300 ? -14.852 -24.609 -25.531 1 97.25 300 PRO A CA 1
ATOM 2229 C C . PRO A 1 300 ? -15.773 -24.844 -24.344 1 97.25 300 PRO A C 1
ATOM 2231 O O . PRO A 1 300 ? -16.406 -23.906 -23.844 1 97.25 300 PRO A O 1
ATOM 2234 N N . ALA A 1 301 ? -15.883 -26.125 -23.922 1 92 301 ALA A N 1
ATOM 2235 C CA . ALA A 1 301 ? -16.75 -26.438 -22.797 1 92 301 ALA A CA 1
ATOM 2236 C C . ALA A 1 301 ? -16.25 -25.781 -21.516 1 92 301 ALA A C 1
ATOM 2238 O O . ALA A 1 301 ? -15.062 -25.844 -21.203 1 92 301 ALA A O 1
ATOM 2239 N N . LEU A 1 302 ? -17.109 -25.188 -20.766 1 92.88 302 LEU A N 1
ATOM 2240 C CA . LEU A 1 302 ? -16.734 -24.438 -19.578 1 92.88 302 LEU A CA 1
ATOM 2241 C C . LEU A 1 302 ? -16.359 -25.375 -18.438 1 92.88 302 LEU A C 1
ATOM 2243 O O . LEU A 1 302 ? -16.812 -26.531 -18.406 1 92.88 302 LEU A O 1
ATOM 2247 N N . GLY A 1 303 ? -15.484 -24.781 -17.469 1 92.19 303 GLY A N 1
ATOM 2248 C CA . GLY A 1 303 ? -15.094 -25.547 -16.312 1 92.19 303 GLY A CA 1
ATOM 2249 C C . GLY A 1 303 ? -13.758 -26.25 -16.469 1 92.19 303 GLY A C 1
ATOM 2250 O O . GLY A 1 303 ? -13.141 -26.172 -17.547 1 92.19 303 GLY A O 1
ATOM 2251 N N . VAL A 1 304 ? -13.312 -26.891 -15.406 1 95.62 304 VAL A N 1
ATOM 2252 C CA . VAL A 1 304 ? -12.047 -27.609 -15.406 1 95.62 304 VAL A CA 1
ATOM 2253 C C . VAL A 1 304 ? -12.312 -29.125 -15.367 1 95.62 304 VAL A C 1
ATOM 2255 O O . VAL A 1 304 ? -13.023 -29.609 -14.484 1 95.62 304 VAL A O 1
ATOM 2258 N N . THR A 1 305 ? -11.852 -29.812 -16.312 1 96.06 305 THR A N 1
ATOM 2259 C CA . THR A 1 305 ? -11.883 -31.281 -16.312 1 96.06 305 THR A CA 1
ATOM 2260 C C . THR A 1 305 ? -10.5 -31.844 -16.031 1 96.06 305 THR A C 1
ATOM 2262 O O . THR A 1 305 ? -9.523 -31.484 -16.688 1 96.06 305 THR A O 1
ATOM 2265 N N . LEU A 1 306 ? -10.43 -32.719 -15.047 1 97.44 306 LEU A N 1
ATOM 2266 C CA . LEU A 1 306 ? -9.18 -33.406 -14.711 1 97.44 306 LEU A CA 1
ATOM 2267 C C . LEU A 1 306 ? -9.156 -34.812 -15.297 1 97.44 306 LEU A C 1
ATOM 2269 O O . LEU A 1 306 ? -10.164 -35.531 -15.242 1 97.44 306 LEU A O 1
ATOM 2273 N N . LYS A 1 307 ? -8.031 -35.156 -15.859 1 97.19 307 LYS A N 1
ATOM 2274 C CA . LYS A 1 307 ? -7.902 -36.469 -16.484 1 97.19 307 LYS A CA 1
ATOM 2275 C C . LYS A 1 307 ? -6.617 -37.156 -16.031 1 97.19 307 LYS A C 1
ATOM 2277 O O . LYS A 1 307 ? -5.617 -36.5 -15.75 1 97.19 307 LYS A O 1
ATOM 2282 N N . ASN A 1 308 ? -6.691 -38.375 -15.852 1 96.81 308 ASN A N 1
ATOM 2283 C CA . ASN A 1 308 ? -5.523 -39.25 -15.852 1 96.81 308 ASN A CA 1
ATOM 2284 C C . ASN A 1 308 ? -5.305 -39.906 -17.219 1 96.81 308 ASN A C 1
ATOM 2286 O O . ASN A 1 308 ? -5.875 -40.969 -17.5 1 96.81 308 ASN A O 1
ATOM 2290 N N . SER A 1 309 ? -4.508 -39.219 -17.938 1 91.81 309 SER A N 1
ATOM 2291 C CA . SER A 1 309 ? -4.398 -39.562 -19.359 1 91.81 309 SER A CA 1
ATOM 2292 C C . SER A 1 309 ? -5.742 -39.438 -20.062 1 91.81 309 SER A C 1
ATOM 2294 O O . SER A 1 309 ? -6.242 -38.312 -20.25 1 91.81 309 SER A O 1
ATOM 2296 N N . ASP A 1 310 ? -6.391 -40.438 -20.359 1 90.56 310 ASP A N 1
ATOM 2297 C CA . ASP A 1 310 ? -7.602 -40.312 -21.172 1 90.56 310 ASP A CA 1
ATOM 2298 C C . ASP A 1 310 ? -8.844 -40.594 -20.328 1 90.56 310 ASP A C 1
ATOM 2300 O O . ASP A 1 310 ? -9.969 -40.562 -20.844 1 90.56 310 ASP A O 1
ATOM 2304 N N . VAL A 1 311 ? -8.617 -40.656 -19.016 1 94.88 311 VAL A N 1
ATOM 2305 C CA . VAL A 1 311 ? -9.742 -41 -18.141 1 94.88 311 VAL A CA 1
ATOM 2306 C C . VAL A 1 311 ? -10.086 -39.781 -17.266 1 94.88 311 VAL A C 1
ATOM 2308 O O . VAL A 1 311 ? -9.234 -39.312 -16.516 1 94.88 311 VAL A O 1
ATOM 2311 N N . GLU A 1 312 ? -11.289 -39.438 -17.359 1 94.88 312 GLU A N 1
ATOM 2312 C CA . GLU A 1 312 ? -11.75 -38.312 -16.547 1 94.88 312 GLU A CA 1
ATOM 2313 C C . GLU A 1 312 ? -11.805 -38.656 -15.07 1 94.88 312 GLU A C 1
ATOM 2315 O O . GLU A 1 312 ? -12.203 -39.781 -14.711 1 94.88 312 GLU A O 1
ATOM 2320 N N . LEU A 1 313 ? -11.383 -37.719 -14.281 1 94.94 313 LEU A N 1
ATOM 2321 C CA . LEU A 1 313 ? -11.383 -37.906 -12.836 1 94.94 313 LEU A CA 1
ATOM 2322 C C . LEU A 1 313 ? -12.539 -37.156 -12.188 1 94.94 313 LEU A C 1
ATOM 2324 O O . LEU A 1 313 ? -12.914 -36.062 -12.648 1 94.94 313 LEU A O 1
ATOM 2328 N N . ASP A 1 314 ? -13.125 -37.562 -11.086 1 91 314 ASP A N 1
ATOM 2329 C CA . ASP A 1 314 ? -14.203 -36.938 -10.344 1 91 314 ASP A CA 1
ATOM 2330 C C . ASP A 1 314 ? -13.695 -36.312 -9.039 1 91 314 ASP A C 1
ATOM 2332 O O . ASP A 1 314 ? -14.266 -36.562 -7.977 1 91 314 ASP A O 1
ATOM 2336 N N . TRP A 1 315 ? -12.555 -35.656 -9.188 1 90.62 315 TRP A N 1
ATOM 2337 C CA . TRP A 1 315 ? -11.992 -35 -8.008 1 90.62 315 TRP A CA 1
ATOM 2338 C C . TRP A 1 315 ? -12.719 -33.688 -7.699 1 90.62 315 TRP A C 1
ATOM 2340 O O . TRP A 1 315 ? -12.984 -32.906 -8.602 1 90.62 315 TRP A O 1
ATOM 2350 N N . GLN A 1 316 ? -13.203 -33.344 -6.492 1 83.88 316 GLN A N 1
ATOM 2351 C CA . GLN A 1 316 ? -13.695 -32.062 -6.023 1 83.88 316 GLN A CA 1
ATOM 2352 C C . GLN A 1 316 ? -12.602 -31.281 -5.293 1 83.88 316 GLN A C 1
ATOM 2354 O O . GLN A 1 316 ? -12.266 -31.609 -4.148 1 83.88 316 GLN A O 1
ATOM 2359 N N . LEU A 1 317 ? -11.977 -30.391 -6.043 1 83.69 317 LEU A N 1
ATOM 2360 C CA . LEU A 1 317 ? -10.812 -29.672 -5.512 1 83.69 317 LEU A CA 1
ATOM 2361 C C . LEU A 1 317 ? -11.07 -28.172 -5.469 1 83.69 317 LEU A C 1
ATOM 2363 O O . LEU A 1 317 ? -11.727 -27.625 -6.355 1 83.69 317 LEU A O 1
ATOM 2367 N N . THR A 1 318 ? -10.656 -27.484 -4.359 1 80 318 THR A N 1
ATOM 2368 C CA . THR A 1 318 ? -10.719 -26.031 -4.223 1 80 318 THR A CA 1
ATOM 2369 C C . THR A 1 318 ? -9.375 -25.484 -3.748 1 80 318 THR A C 1
ATOM 2371 O O . THR A 1 318 ? -8.641 -26.156 -3.027 1 80 318 THR A O 1
ATOM 2374 N N . GLY A 1 319 ? -9.055 -24.297 -4.16 1 81.5 319 GLY A N 1
ATOM 2375 C CA . GLY A 1 319 ? -7.852 -23.625 -3.693 1 81.5 319 GLY A CA 1
ATOM 2376 C C . GLY A 1 319 ? -8.055 -22.859 -2.396 1 81.5 319 GLY A C 1
ATOM 2377 O O . GLY A 1 319 ? -9.016 -23.109 -1.668 1 81.5 319 GLY A O 1
ATOM 2378 N N . TRP A 1 320 ? -7.07 -22.047 -2.053 1 78.88 320 TRP A N 1
ATOM 2379 C CA . TRP A 1 320 ? -7.07 -21.281 -0.812 1 78.88 320 TRP A CA 1
ATOM 2380 C C . TRP A 1 320 ? -8.078 -20.141 -0.876 1 78.88 320 TRP A C 1
ATOM 2382 O O . TRP A 1 320 ? -8.227 -19.484 -1.912 1 78.88 320 TRP A O 1
ATOM 2392 N N . ASP A 1 321 ? -8.836 -19.969 0.238 1 80 321 ASP A N 1
ATOM 2393 C CA . ASP A 1 321 ? -9.781 -18.875 0.457 1 80 321 ASP A CA 1
ATOM 2394 C C . ASP A 1 321 ? -9.695 -18.344 1.887 1 80 321 ASP A C 1
ATOM 2396 O O . ASP A 1 321 ? -9.898 -19.094 2.846 1 80 321 ASP A O 1
ATOM 2400 N N . HIS A 1 322 ? -9.453 -17.109 2.043 1 78.56 322 HIS A N 1
ATOM 2401 C CA . HIS A 1 322 ? -9.219 -16.516 3.354 1 78.56 322 HIS A CA 1
ATOM 2402 C C . HIS A 1 322 ? -10.445 -16.641 4.246 1 78.56 322 HIS A C 1
ATOM 2404 O O . HIS A 1 322 ? -10.328 -16.625 5.477 1 78.56 322 HIS A O 1
ATOM 2410 N N . PHE A 1 323 ? -11.641 -16.656 3.693 1 74.75 323 PHE A N 1
ATOM 2411 C CA . PHE A 1 323 ? -12.859 -16.625 4.492 1 74.75 323 PHE A CA 1
ATOM 2412 C C . PHE A 1 323 ? -13.648 -17.922 4.324 1 74.75 323 PHE A C 1
ATOM 2414 O O . PHE A 1 323 ? -14.828 -17.984 4.684 1 74.75 323 PHE A O 1
ATOM 2421 N N . ALA A 1 324 ? -13.055 -18.875 3.566 1 68.38 324 ALA A N 1
ATOM 2422 C CA . ALA A 1 324 ? -13.734 -20.156 3.369 1 68.38 324 ALA A CA 1
ATOM 2423 C C . ALA A 1 324 ? -14.055 -20.812 4.707 1 68.38 324 ALA A C 1
ATOM 2425 O O . ALA A 1 324 ? -13.266 -20.75 5.645 1 68.38 324 ALA A O 1
ATOM 2426 N N . HIS A 1 325 ? -15.406 -20.953 5.07 1 54.25 325 HIS A N 1
ATOM 2427 C CA . HIS A 1 325 ? -15.852 -21.688 6.254 1 54.25 325 HIS A CA 1
ATOM 2428 C C . HIS A 1 325 ? -15.469 -23.156 6.168 1 54.25 325 HIS A C 1
ATOM 2430 O O . HIS A 1 325 ? -15.594 -23.781 5.109 1 54.25 325 HIS A O 1
ATOM 2436 N N . GLN A 1 326 ? -14.469 -23.625 6.852 1 41.5 326 GLN A N 1
ATOM 2437 C CA . GLN A 1 326 ? -14.336 -25.062 7.012 1 41.5 326 GLN A CA 1
ATOM 2438 C C . GLN A 1 326 ? -15.664 -25.703 7.43 1 41.5 326 GLN A C 1
ATOM 2440 O O . GLN A 1 326 ? -16.297 -25.25 8.391 1 41.5 326 GLN A O 1
ATOM 2445 N N . ASN A 1 327 ? -16.469 -26.062 6.586 1 32.16 327 ASN A N 1
ATOM 2446 C CA . ASN A 1 327 ? -17.531 -26.953 7.039 1 32.16 327 ASN A CA 1
ATOM 2447 C C . ASN A 1 327 ? -17 -28.016 7.996 1 32.16 327 ASN A C 1
ATOM 2449 O O . ASN A 1 327 ? -16.219 -28.875 7.598 1 32.16 327 ASN A O 1
ATOM 2453 N N . ASN A 1 328 ? -16.547 -27.734 9.164 1 28.8 328 ASN A N 1
ATOM 2454 C CA . ASN A 1 328 ? -16.656 -28.891 10.07 1 28.8 328 ASN A CA 1
ATOM 2455 C C . ASN A 1 328 ? -18.078 -29.422 10.125 1 28.8 328 ASN A C 1
ATOM 2457 O O . ASN A 1 328 ? -19.031 -28.641 10.227 1 28.8 328 ASN A O 1
ATOM 2461 N N . MET B 1 1 ? -25.266 -12.719 1.3 1 53.94 1 MET B N 1
ATOM 2462 C CA . MET B 1 1 ? -24 -12.719 2.004 1 53.94 1 MET B CA 1
ATOM 2463 C C . MET B 1 1 ? -22.891 -13.289 1.123 1 53.94 1 MET B C 1
ATOM 2465 O O . MET B 1 1 ? -23.078 -14.312 0.461 1 53.94 1 MET B O 1
ATOM 2469 N N . ALA B 1 2 ? -21.859 -12.656 0.998 1 59.22 2 ALA B N 1
ATOM 2470 C CA . ALA B 1 2 ? -20.734 -13.141 0.183 1 59.22 2 ALA B CA 1
ATOM 2471 C C . ALA B 1 2 ? -20.141 -14.422 0.766 1 59.22 2 ALA B C 1
ATOM 2473 O O . ALA B 1 2 ? -20.031 -14.555 1.985 1 59.22 2 ALA B O 1
ATOM 2474 N N . ARG B 1 3 ? -19.828 -15.297 -0.151 1 59.91 3 ARG B N 1
ATOM 2475 C CA . ARG B 1 3 ? -19.391 -16.625 0.27 1 59.91 3 ARG B CA 1
ATOM 2476 C C . ARG B 1 3 ? -17.875 -16.719 0.327 1 59.91 3 ARG B C 1
ATOM 2478 O O . ARG B 1 3 ? -17.328 -17.578 1.005 1 59.91 3 ARG B O 1
ATOM 2485 N N . ASN B 1 4 ? -17.312 -15.82 -0.352 1 73.25 4 ASN B N 1
ATOM 2486 C CA . ASN B 1 4 ? -15.852 -15.867 -0.371 1 73.25 4 ASN B CA 1
ATOM 2487 C C . ASN B 1 4 ? -15.25 -14.492 -0.638 1 73.25 4 ASN B C 1
ATOM 2489 O O . ASN B 1 4 ? -15.977 -13.523 -0.843 1 73.25 4 ASN B O 1
ATOM 2493 N N . GLU B 1 5 ? -13.992 -14.352 -0.445 1 77.94 5 GLU B N 1
ATOM 2494 C CA . GLU B 1 5 ? -13.25 -13.109 -0.591 1 77.94 5 GLU B CA 1
ATOM 2495 C C . GLU B 1 5 ? -13.492 -12.469 -1.956 1 77.94 5 GLU B C 1
ATOM 2497 O O . GLU B 1 5 ? -13.68 -11.258 -2.057 1 77.94 5 GLU B O 1
ATOM 2502 N N . PHE B 1 6 ? -13.625 -13.234 -2.965 1 76.69 6 PHE B N 1
ATOM 2503 C CA . PHE B 1 6 ? -13.75 -12.719 -4.32 1 76.69 6 PHE B CA 1
ATOM 2504 C C . PHE B 1 6 ? -15.141 -12.133 -4.551 1 76.69 6 PHE B C 1
ATOM 2506 O O . PHE B 1 6 ? -15.289 -11.141 -5.266 1 76.69 6 PHE B O 1
ATOM 2513 N N . GLU B 1 7 ? -16.094 -12.656 -3.98 1 79.44 7 GLU B N 1
ATOM 2514 C CA . GLU B 1 7 ? -17.453 -12.117 -4.074 1 79.44 7 GLU B CA 1
ATOM 2515 C C . GLU B 1 7 ? -17.547 -10.758 -3.375 1 79.44 7 GLU B C 1
ATOM 2517 O O . GLU B 1 7 ? -18.234 -9.859 -3.855 1 79.44 7 GLU B O 1
ATOM 2522 N N . LEU B 1 8 ? -16.844 -10.656 -2.264 1 81.75 8 LEU B N 1
ATOM 2523 C CA . LEU B 1 8 ? -16.812 -9.391 -1.54 1 81.75 8 LEU B CA 1
ATOM 2524 C C . LEU B 1 8 ? -16.203 -8.289 -2.395 1 81.75 8 LEU B C 1
ATOM 2526 O O . LEU B 1 8 ? -16.734 -7.176 -2.465 1 81.75 8 LEU B O 1
ATOM 2530 N N . ILE B 1 9 ? -15.148 -8.625 -3.059 1 80.44 9 ILE B N 1
ATOM 2531 C CA . ILE B 1 9 ? -14.43 -7.664 -3.891 1 80.44 9 ILE B CA 1
ATOM 2532 C C . ILE B 1 9 ? -15.328 -7.195 -5.035 1 80.44 9 ILE B C 1
ATOM 2534 O O . ILE B 1 9 ? -15.453 -5.996 -5.281 1 80.44 9 ILE B O 1
ATOM 2538 N N . THR B 1 10 ? -15.906 -8.102 -5.688 1 82 10 THR B N 1
ATOM 2539 C CA . THR B 1 10 ? -16.766 -7.793 -6.828 1 82 10 THR B CA 1
ATOM 2540 C C . THR B 1 10 ? -17.953 -6.941 -6.402 1 82 10 THR B C 1
ATOM 2542 O O . THR B 1 10 ? -18.281 -5.957 -7.062 1 82 10 THR B O 1
ATOM 2545 N N . ARG B 1 11 ? -18.516 -7.223 -5.309 1 84.88 11 ARG B N 1
ATOM 2546 C CA . ARG B 1 11 ? -19.734 -6.578 -4.859 1 84.88 11 ARG B CA 1
ATOM 2547 C C . ARG B 1 11 ? -19.453 -5.18 -4.316 1 84.88 11 ARG B C 1
ATOM 2549 O O . ARG B 1 11 ? -20.234 -4.25 -4.551 1 84.88 11 ARG B O 1
ATOM 2556 N N . TYR B 1 12 ? -18.297 -5.027 -3.689 1 88.38 12 TYR B N 1
ATOM 2557 C CA . TYR B 1 12 ? -18.156 -3.801 -2.914 1 88.38 12 TYR B CA 1
ATOM 2558 C C . TYR B 1 12 ? -17.078 -2.902 -3.502 1 88.38 12 TYR B C 1
ATOM 2560 O O . TYR B 1 12 ? -17.078 -1.691 -3.27 1 88.38 12 TYR B O 1
ATOM 2568 N N . PHE B 1 13 ? -16.188 -3.449 -4.312 1 88.38 13 PHE B N 1
ATOM 2569 C CA . PHE B 1 13 ? -15.031 -2.623 -4.668 1 88.38 13 PHE B CA 1
ATOM 2570 C C . PHE B 1 13 ? -14.945 -2.432 -6.176 1 88.38 13 PHE B C 1
ATOM 2572 O O . PHE B 1 13 ? -14.406 -1.432 -6.652 1 88.38 13 PHE B O 1
ATOM 2579 N N . GLU B 1 14 ? -15.43 -3.348 -6.922 1 83 14 GLU B N 1
ATOM 2580 C CA . GLU B 1 14 ? -15.258 -3.301 -8.375 1 83 14 GLU B CA 1
ATOM 2581 C C . GLU B 1 14 ? -16.203 -2.281 -9.008 1 83 14 GLU B C 1
ATOM 2583 O O . GLU B 1 14 ? -15.844 -1.642 -10 1 83 14 GLU B O 1
ATOM 2588 N N . ASN B 1 15 ? -17.359 -2.107 -8.422 1 83.06 15 ASN B N 1
ATOM 2589 C CA . ASN B 1 15 ? -18.359 -1.207 -9.008 1 83.06 15 ASN B CA 1
ATOM 2590 C C . ASN B 1 15 ? -18.266 0.191 -8.398 1 83.06 15 ASN B C 1
ATOM 2592 O O . ASN B 1 15 ? -19.094 0.564 -7.57 1 83.06 15 ASN B O 1
ATOM 2596 N N . GLN B 1 16 ? -17.328 0.884 -8.875 1 89.19 16 GLN B N 1
ATOM 2597 C CA . GLN B 1 16 ? -17.141 2.248 -8.391 1 89.19 16 GLN B CA 1
ATOM 2598 C C . GLN B 1 16 ? -17.547 3.268 -9.453 1 89.19 16 GLN B C 1
ATOM 2600 O O . GLN B 1 16 ? -17.547 2.963 -10.648 1 89.19 16 GLN B O 1
ATOM 2605 N N . ALA B 1 17 ? -17.859 4.453 -8.984 1 89.19 17 ALA B N 1
ATOM 2606 C CA . ALA B 1 17 ? -18.359 5.512 -9.859 1 89.19 17 ALA B CA 1
ATOM 2607 C C . ALA B 1 17 ? -17.219 6.117 -10.68 1 89.19 17 ALA B C 1
ATOM 2609 O O . ALA B 1 17 ? -17.422 6.48 -11.844 1 89.19 17 ALA B O 1
ATOM 2610 N N . VAL B 1 18 ? -16.078 6.211 -10.109 1 94.19 18 VAL B N 1
ATOM 2611 C CA . VAL B 1 18 ? -14.945 6.84 -10.781 1 94.19 18 VAL B CA 1
ATOM 2612 C C . VAL B 1 18 ? -14.305 5.848 -11.75 1 94.19 18 VAL B C 1
ATOM 2614 O O . VAL B 1 18 ? -13.945 4.734 -11.359 1 94.19 18 VAL B O 1
ATOM 2617 N N . ASN B 1 19 ? -14.188 6.176 -12.984 1 95.06 19 ASN B N 1
ATOM 2618 C CA . ASN B 1 19 ? -13.5 5.449 -14.055 1 95.06 19 ASN B CA 1
ATOM 2619 C C . ASN B 1 19 ? -12.57 6.363 -14.844 1 95.06 19 ASN B C 1
ATOM 2621 O O . ASN B 1 19 ? -13 7.02 -15.789 1 95.06 19 ASN B O 1
ATOM 2625 N N . ARG B 1 20 ? -11.344 6.285 -14.508 1 97.12 20 ARG B N 1
ATOM 2626 C CA . ARG B 1 20 ? -10.383 7.215 -15.094 1 97.12 20 ARG B CA 1
ATOM 2627 C C . ARG B 1 20 ? -9.828 6.668 -16.406 1 97.12 20 ARG B C 1
ATOM 2629 O O . ARG B 1 20 ? -9.578 5.465 -16.531 1 97.12 20 ARG B O 1
ATOM 2636 N N . LYS B 1 21 ? -9.484 7.547 -17.328 1 96.88 21 LYS B N 1
ATOM 2637 C CA . LYS B 1 21 ? -8.922 7.18 -18.625 1 96.88 21 LYS B CA 1
ATOM 2638 C C . LYS B 1 21 ? -7.48 6.703 -18.484 1 96.88 21 LYS B C 1
ATOM 2640 O O . LYS B 1 21 ? -6.996 5.918 -19.297 1 96.88 21 LYS B O 1
ATOM 2645 N N . ASP B 1 22 ? -6.805 7.184 -17.438 1 97.75 22 ASP B N 1
ATOM 2646 C CA . ASP B 1 22 ? -5.398 6.84 -17.234 1 97.75 22 ASP B CA 1
ATOM 2647 C C . ASP B 1 22 ? -5.25 5.52 -16.484 1 97.75 22 ASP B C 1
ATOM 2649 O O . ASP B 1 22 ? -4.145 5.141 -16.094 1 97.75 22 ASP B O 1
ATOM 2653 N N . VAL B 1 23 ? -6.34 4.844 -16.25 1 97.94 23 VAL B N 1
ATOM 2654 C CA . VAL B 1 23 ? -6.363 3.477 -15.75 1 97.94 23 VAL B CA 1
ATOM 2655 C C . VAL B 1 23 ? -6.715 2.512 -16.875 1 97.94 23 VAL B C 1
ATOM 2657 O O . VAL B 1 23 ? -7.883 2.375 -17.25 1 97.94 23 VAL B O 1
ATOM 2660 N N . THR B 1 24 ? -5.719 1.828 -17.391 1 96.75 24 THR B N 1
ATOM 2661 C CA . THR B 1 24 ? -5.918 0.966 -18.547 1 96.75 24 THR B CA 1
ATOM 2662 C C . THR B 1 24 ? -6.461 -0.396 -18.125 1 96.75 24 THR B C 1
ATOM 2664 O O . THR B 1 24 ? -7.164 -1.056 -18.891 1 96.75 24 THR B O 1
ATOM 2667 N N . LEU B 1 25 ? -6.078 -0.858 -17 1 95.69 25 LEU B N 1
ATOM 2668 C CA . LEU B 1 25 ? -6.559 -2.078 -16.359 1 95.69 25 LEU B CA 1
ATOM 2669 C C . LEU B 1 25 ? -6.719 -1.878 -14.859 1 95.69 25 LEU B C 1
ATOM 2671 O O . LEU B 1 25 ? -5.77 -1.503 -14.172 1 95.69 25 LEU B O 1
ATOM 2675 N N . SER B 1 26 ? -7.887 -2.1 -14.391 1 93.94 26 SER B N 1
ATOM 2676 C CA . SER B 1 26 ? -8.195 -1.89 -12.977 1 93.94 26 SER B CA 1
ATOM 2677 C C . SER B 1 26 ? -8.312 -3.217 -12.234 1 93.94 26 SER B C 1
ATOM 2679 O O . SER B 1 26 ? -7.512 -4.129 -12.445 1 93.94 26 SER B O 1
ATOM 2681 N N . ILE B 1 27 ? -9.227 -3.346 -11.25 1 90.81 27 ILE B N 1
ATOM 2682 C CA . ILE B 1 27 ? -9.445 -4.52 -10.414 1 90.81 27 ILE B CA 1
ATOM 2683 C C . ILE B 1 27 ? -9.797 -5.719 -11.281 1 90.81 27 ILE B C 1
ATOM 2685 O O . ILE B 1 27 ? -10.617 -5.613 -12.195 1 90.81 27 ILE B O 1
ATOM 2689 N N . GLY B 1 28 ? -9.117 -6.926 -11.016 1 89.38 28 GLY B N 1
ATOM 2690 C CA . GLY B 1 28 ? -9.508 -8.141 -11.719 1 89.38 28 GLY B CA 1
ATOM 2691 C C . GLY B 1 28 ? -8.328 -8.906 -12.281 1 89.38 28 GLY B C 1
ATOM 2692 O O . GLY B 1 28 ? -8.492 -10.008 -12.82 1 89.38 28 GLY B O 1
ATOM 2693 N N . ASP B 1 29 ? -7.125 -8.383 -12.219 1 95.62 29 ASP B N 1
ATOM 2694 C CA . ASP B 1 29 ? -5.895 -9.008 -12.695 1 95.62 29 ASP B CA 1
ATOM 2695 C C . ASP B 1 29 ? -4.816 -9 -11.617 1 95.62 29 ASP B C 1
ATOM 2697 O O . ASP B 1 29 ? -5.078 -8.602 -10.477 1 95.62 29 ASP B O 1
ATOM 2701 N N . ASP B 1 30 ? -3.609 -9.547 -11.914 1 97.44 30 ASP B N 1
ATOM 2702 C CA . ASP B 1 30 ? -2.533 -9.617 -10.93 1 97.44 30 ASP B CA 1
ATOM 2703 C C . ASP B 1 30 ? -2.043 -8.219 -10.555 1 97.44 30 ASP B C 1
ATOM 2705 O O . ASP B 1 30 ? -1.578 -7.996 -9.438 1 97.44 30 ASP B O 1
ATOM 2709 N N . CYS B 1 31 ? -2.055 -7.309 -11.523 1 98.38 31 CYS B N 1
ATOM 2710 C CA . CYS B 1 31 ? -1.729 -5.91 -11.281 1 98.38 31 CYS B CA 1
ATOM 2711 C C . CYS B 1 31 ? -2.74 -4.988 -11.961 1 98.38 31 CYS B C 1
ATOM 2713 O O . CYS B 1 31 ? -3.42 -5.395 -12.906 1 98.38 31 CYS B O 1
ATOM 2715 N N . ALA B 1 32 ? -2.828 -3.779 -11.461 1 98.38 32 ALA B N 1
ATOM 2716 C CA . ALA B 1 32 ? -3.396 -2.686 -12.242 1 98.38 32 ALA B CA 1
ATOM 2717 C C . ALA B 1 32 ? -2.387 -2.152 -13.258 1 98.38 32 ALA B C 1
ATOM 2719 O O . ALA B 1 32 ? -1.175 -2.248 -13.039 1 98.38 32 ALA B O 1
ATOM 2720 N N . LEU B 1 33 ? -2.832 -1.671 -14.352 1 98.62 33 LEU B N 1
ATOM 2721 C CA . LEU B 1 33 ? -2.01 -0.999 -15.352 1 98.62 33 LEU B CA 1
ATOM 2722 C C . LEU B 1 33 ? -2.408 0.467 -15.492 1 98.62 33 LEU B C 1
ATOM 2724 O O . LEU B 1 33 ? -3.572 0.777 -15.75 1 98.62 33 LEU B O 1
ATOM 2728 N N . LEU B 1 34 ? -1.412 1.34 -15.352 1 98.75 34 LEU B N 1
ATOM 2729 C CA . LEU B 1 34 ? -1.68 2.768 -15.211 1 98.75 34 LEU B CA 1
ATOM 2730 C C . LEU B 1 34 ? -0.792 3.582 -16.141 1 98.75 34 LEU B C 1
ATOM 2732 O O . LEU B 1 34 ? 0.269 3.113 -16.562 1 98.75 34 LEU B O 1
ATOM 2736 N N . GLU B 1 35 ? -1.258 4.75 -16.453 1 98.19 35 GLU B N 1
ATOM 2737 C CA . GLU B 1 35 ? -0.518 5.68 -17.312 1 98.19 35 GLU B CA 1
ATOM 2738 C C . GLU B 1 35 ? -0.268 7.004 -16.594 1 98.19 35 GLU B C 1
ATOM 2740 O O . GLU B 1 35 ? -1.213 7.719 -16.25 1 98.19 35 GLU B O 1
ATOM 2745 N N . VAL B 1 36 ? 0.956 7.324 -16.359 1 97.81 36 VAL B N 1
ATOM 2746 C CA . VAL B 1 36 ? 1.312 8.641 -15.828 1 97.81 36 VAL B CA 1
ATOM 2747 C C . VAL B 1 36 ? 1.363 9.656 -16.969 1 97.81 36 VAL B C 1
ATOM 2749 O O . VAL B 1 36 ? 1.997 9.422 -18 1 97.81 36 VAL B O 1
ATOM 2752 N N . PRO B 1 37 ? 0.702 10.766 -16.781 1 96.75 37 PRO B N 1
ATOM 2753 C CA . PRO B 1 37 ? 0.738 11.766 -17.844 1 96.75 37 PRO B CA 1
ATOM 2754 C C . PRO B 1 37 ? 2.154 12.25 -18.156 1 96.75 37 PRO B C 1
ATOM 2756 O O . PRO B 1 37 ? 2.965 12.414 -17.25 1 96.75 37 PRO B O 1
ATOM 2759 N N . ALA B 1 38 ? 2.361 12.531 -19.453 1 95.62 38 ALA B N 1
ATOM 2760 C CA . ALA B 1 38 ? 3.65 13.086 -19.859 1 95.62 38 ALA B CA 1
ATOM 2761 C C . ALA B 1 38 ? 3.943 14.391 -19.125 1 95.62 38 ALA B C 1
ATOM 2763 O O . ALA B 1 38 ? 3.047 15.211 -18.938 1 95.62 38 ALA B O 1
ATOM 2764 N N . GLY B 1 39 ? 5.195 14.578 -18.734 1 96.5 39 GLY B N 1
ATOM 2765 C CA . GLY B 1 39 ? 5.613 15.82 -18.109 1 96.5 39 GLY B CA 1
ATOM 2766 C C . GLY B 1 39 ? 5.328 15.859 -16.625 1 96.5 39 GLY B C 1
ATOM 2767 O O . GLY B 1 39 ? 5.441 16.922 -15.992 1 96.5 39 GLY B O 1
ATOM 2768 N N . CYS B 1 40 ? 4.992 14.719 -16.062 1 97.75 40 CYS B N 1
ATOM 2769 C CA . CYS B 1 40 ? 4.668 14.703 -14.633 1 97.75 40 CYS B CA 1
ATOM 2770 C C . CYS B 1 40 ? 5.5 13.656 -13.898 1 97.75 40 CYS B C 1
ATOM 2772 O O . CYS B 1 40 ? 5.891 12.648 -14.484 1 97.75 40 CYS B O 1
ATOM 2774 N N . HIS B 1 41 ? 5.801 13.961 -12.641 1 98.06 41 HIS B N 1
ATOM 2775 C CA . HIS B 1 41 ? 6.23 12.945 -11.688 1 98.06 41 HIS B CA 1
ATOM 2776 C C . HIS B 1 41 ? 5.035 12.227 -11.07 1 98.06 41 HIS B C 1
ATOM 2778 O O . HIS B 1 41 ? 3.943 12.789 -10.977 1 98.06 41 HIS B O 1
ATOM 2784 N N . LEU B 1 42 ? 5.289 10.977 -10.773 1 98.81 42 LEU B N 1
ATOM 2785 C CA . LEU B 1 42 ? 4.348 10.227 -9.953 1 98.81 42 LEU B CA 1
ATOM 2786 C C . LEU B 1 42 ? 4.668 10.391 -8.469 1 98.81 42 LEU B C 1
ATOM 2788 O O . LEU B 1 42 ? 5.781 10.086 -8.031 1 98.81 42 LEU B O 1
ATOM 2792 N N . ALA B 1 43 ? 3.768 10.953 -7.676 1 98.88 43 ALA B N 1
ATOM 2793 C CA . ALA B 1 43 ? 3.883 11.016 -6.223 1 98.88 43 ALA B CA 1
ATOM 2794 C C . ALA B 1 43 ? 3.195 9.812 -5.57 1 98.88 43 ALA B C 1
ATOM 2796 O O . ALA B 1 43 ? 2.072 9.461 -5.938 1 98.88 43 ALA B O 1
ATOM 2797 N N . VAL B 1 44 ? 3.848 9.125 -4.625 1 98.88 44 VAL B N 1
ATOM 2798 C CA . VAL B 1 44 ? 3.312 7.922 -3.998 1 98.88 44 VAL B CA 1
ATOM 2799 C C . VAL B 1 44 ? 3.434 8.031 -2.48 1 98.88 44 VAL B C 1
ATOM 2801 O O . VAL B 1 44 ? 4.488 8.406 -1.961 1 98.88 44 VAL B O 1
ATOM 2804 N N . SER B 1 45 ? 2.389 7.77 -1.754 1 98.56 45 SER B N 1
ATOM 2805 C CA . SER B 1 45 ? 2.391 7.703 -0.296 1 98.56 45 SER B CA 1
ATOM 2806 C C . SER B 1 45 ? 1.603 6.5 0.206 1 98.56 45 SER B C 1
ATOM 2808 O O . SER B 1 45 ? 0.617 6.094 -0.413 1 98.56 45 SER B O 1
ATOM 2810 N N . THR B 1 46 ? 2.043 5.875 1.301 1 98.44 46 THR B N 1
ATOM 2811 C CA . THR B 1 46 ? 1.401 4.723 1.924 1 98.44 46 THR B CA 1
ATOM 2812 C C . THR B 1 46 ? 1.22 4.945 3.422 1 98.44 46 THR B C 1
ATOM 2814 O O . THR B 1 46 ? 2.174 5.289 4.125 1 98.44 46 THR B O 1
ATOM 2817 N N . ASP B 1 47 ? 0.02 4.766 3.918 1 97.31 47 ASP B N 1
ATOM 2818 C CA . ASP B 1 47 ? -0.28 4.895 5.34 1 97.31 47 ASP B CA 1
ATOM 2819 C C . ASP B 1 47 ? -1.211 3.779 5.809 1 97.31 47 ASP B C 1
ATOM 2821 O O . ASP B 1 47 ? -2.121 3.377 5.082 1 97.31 47 ASP B O 1
ATOM 2825 N N . SER B 1 48 ? -0.989 3.375 7.035 1 97.62 48 SER B N 1
ATOM 2826 C CA . SER B 1 48 ? -1.834 2.354 7.645 1 97.62 48 SER B CA 1
ATOM 2827 C C . SER B 1 48 ? -2.643 2.928 8.805 1 97.62 48 SER B C 1
ATOM 2829 O O . SER B 1 48 ? -2.141 3.756 9.57 1 97.62 48 SER B O 1
ATOM 2831 N N . LEU B 1 49 ? -3.84 2.549 8.938 1 97.75 49 LEU B N 1
ATOM 2832 C CA . LEU B 1 49 ? -4.684 2.756 10.109 1 97.75 49 LEU B CA 1
ATOM 2833 C C . LEU B 1 49 ? -5.02 1.427 10.773 1 97.75 49 LEU B C 1
ATOM 2835 O O . LEU B 1 49 ? -5.547 0.518 10.133 1 97.75 49 LEU B O 1
ATOM 2839 N N . VAL B 1 50 ? -4.762 1.317 12.023 1 97.31 50 VAL B N 1
ATOM 2840 C CA . VAL B 1 50 ? -4.926 0.078 12.781 1 97.31 50 VAL B CA 1
ATOM 2841 C C . VAL B 1 50 ? -5.957 0.278 13.891 1 97.31 50 VAL B C 1
ATOM 2843 O O . VAL B 1 50 ? -5.879 1.242 14.648 1 97.31 50 VAL B O 1
ATOM 2846 N N . ALA B 1 51 ? -6.953 -0.68 13.938 1 97.19 51 ALA B N 1
ATOM 2847 C CA . ALA B 1 51 ? -7.922 -0.635 15.031 1 97.19 51 ALA B CA 1
ATOM 2848 C C . ALA B 1 51 ? -7.223 -0.749 16.375 1 97.19 51 ALA B C 1
ATOM 2850 O O . ALA B 1 51 ? -6.336 -1.583 16.562 1 97.19 51 ALA B O 1
ATOM 2851 N N . GLY B 1 52 ? -7.652 0.134 17.328 1 94.5 52 GLY B N 1
ATOM 2852 C CA . GLY B 1 52 ? -7.039 0.152 18.656 1 94.5 52 GLY B CA 1
ATOM 2853 C C . GLY B 1 52 ? -5.883 1.131 18.75 1 94.5 52 GLY B C 1
ATOM 2854 O O . GLY B 1 52 ? -5.465 1.489 19.859 1 94.5 52 GLY B O 1
ATOM 2855 N N . THR B 1 53 ? -5.312 1.532 17.609 1 92.56 53 THR B N 1
ATOM 2856 C CA . THR B 1 53 ? -4.211 2.486 17.578 1 92.56 53 THR B CA 1
ATOM 2857 C C . THR B 1 53 ? -4.66 3.809 16.953 1 92.56 53 THR B C 1
ATOM 2859 O O . THR B 1 53 ? -4.434 4.875 17.531 1 92.56 53 THR B O 1
ATOM 2862 N N . HIS B 1 54 ? -5.344 3.725 15.836 1 94.56 54 HIS B N 1
ATOM 2863 C CA . HIS B 1 54 ? -5.727 4.918 15.086 1 94.56 54 HIS B CA 1
ATOM 2864 C C . HIS B 1 54 ? -7.223 5.188 15.203 1 94.56 54 HIS B C 1
ATOM 2866 O O . HIS B 1 54 ? -7.68 6.293 14.914 1 94.56 54 HIS B O 1
ATOM 2872 N N . PHE B 1 55 ? -7.973 4.184 15.508 1 94.25 55 PHE B N 1
ATOM 2873 C CA . PHE B 1 55 ? -9.406 4.305 15.727 1 94.25 55 PHE B CA 1
ATOM 2874 C C . PHE B 1 55 ? -9.906 3.184 16.641 1 94.25 55 PHE B C 1
ATOM 2876 O O . PHE B 1 55 ? -9.273 2.135 16.75 1 94.25 55 PHE B O 1
ATOM 2883 N N . LEU B 1 56 ? -11.016 3.482 17.297 1 93.19 56 LEU B N 1
ATOM 2884 C CA . LEU B 1 56 ? -11.617 2.475 18.172 1 93.19 56 LEU B CA 1
ATOM 2885 C C . LEU B 1 56 ? -12.273 1.368 17.344 1 93.19 56 LEU B C 1
ATOM 2887 O O . LEU B 1 56 ? -12.781 1.622 16.25 1 93.19 56 LEU B O 1
ATOM 2891 N N . ALA B 1 57 ? -12.32 0.179 17.891 1 91 57 ALA B N 1
ATOM 2892 C CA . ALA B 1 57 ? -12.836 -0.996 17.188 1 91 57 ALA B CA 1
ATOM 2893 C C . ALA B 1 57 ? -14.305 -0.809 16.812 1 91 57 ALA B C 1
ATOM 2895 O O . ALA B 1 57 ? -14.758 -1.334 15.789 1 91 57 ALA B O 1
ATOM 2896 N N . ASP B 1 58 ? -15 -0.032 17.594 1 93 58 ASP B N 1
ATOM 2897 C CA . ASP B 1 58 ? -16.438 0.124 17.359 1 93 58 ASP B CA 1
ATOM 2898 C C . ASP B 1 58 ? -16.734 1.44 16.641 1 93 58 ASP B C 1
ATOM 2900 O O . ASP B 1 58 ? -17.891 1.879 16.594 1 93 58 ASP B O 1
ATOM 2904 N N . ALA B 1 59 ? -15.672 2.066 16.188 1 95.75 59 ALA B N 1
ATOM 2905 C CA . ALA B 1 59 ? -15.867 3.326 15.477 1 95.75 59 ALA B CA 1
ATOM 2906 C C . ALA B 1 59 ? -16.75 3.129 14.242 1 95.75 59 ALA B C 1
ATOM 2908 O O . ALA B 1 59 ? -16.781 2.041 13.664 1 95.75 59 ALA B O 1
ATOM 2909 N N . ASP B 1 60 ? -17.516 4.16 13.852 1 97.06 60 ASP B N 1
ATOM 2910 C CA . ASP B 1 60 ? -18.328 4.156 12.641 1 97.06 60 ASP B CA 1
ATOM 2911 C C . ASP B 1 60 ? -17.469 3.881 11.406 1 97.06 60 ASP B C 1
ATOM 2913 O O . ASP B 1 60 ? -16.562 4.645 11.094 1 97.06 60 ASP B O 1
ATOM 2917 N N . PRO B 1 61 ? -17.812 2.766 10.648 1 97.69 61 PRO B N 1
ATOM 2918 C CA . PRO B 1 61 ? -16.953 2.373 9.531 1 97.69 61 PRO B CA 1
ATOM 2919 C C . PRO B 1 61 ? -16.859 3.455 8.461 1 97.69 61 PRO B C 1
ATOM 2921 O O . PRO B 1 61 ? -15.812 3.605 7.824 1 97.69 61 PRO B O 1
ATOM 2924 N N . ALA B 1 62 ? -17.922 4.207 8.211 1 97.88 62 ALA B N 1
ATOM 2925 C CA . ALA B 1 62 ? -17.875 5.262 7.203 1 97.88 62 ALA B CA 1
ATOM 2926 C C . ALA B 1 62 ? -16.906 6.363 7.594 1 97.88 62 ALA B C 1
ATOM 2928 O O . ALA B 1 62 ? -16.188 6.906 6.742 1 97.88 62 ALA B O 1
ATOM 2929 N N . LEU B 1 63 ? -16.859 6.715 8.875 1 97.88 63 LEU B N 1
ATOM 2930 C CA . LEU B 1 63 ? -15.938 7.727 9.375 1 97.88 63 LEU B CA 1
ATOM 2931 C C . LEU B 1 63 ? -14.5 7.23 9.305 1 97.88 63 LEU B C 1
ATOM 2933 O O . LEU B 1 63 ? -13.586 7.992 8.969 1 97.88 63 LEU B O 1
ATOM 2937 N N . VAL B 1 64 ? -14.312 5.949 9.602 1 97.88 64 VAL B N 1
ATOM 2938 C CA . VAL B 1 64 ? -12.984 5.336 9.523 1 97.88 64 VAL B CA 1
ATOM 2939 C C . VAL B 1 64 ? -12.484 5.367 8.086 1 97.88 64 VAL B C 1
ATOM 2941 O O . VAL B 1 64 ? -11.32 5.68 7.832 1 97.88 64 VAL B O 1
ATOM 2944 N N . ALA B 1 65 ? -13.383 5.047 7.148 1 98.19 65 ALA B N 1
ATOM 2945 C CA . ALA B 1 65 ? -13.039 5.047 5.727 1 98.19 65 ALA B CA 1
ATOM 2946 C C . ALA B 1 65 ? -12.617 6.441 5.27 1 98.19 65 ALA B C 1
ATOM 2948 O O . ALA B 1 65 ? -11.609 6.594 4.574 1 98.19 65 ALA B O 1
ATOM 2949 N N . HIS B 1 66 ? -13.383 7.43 5.66 1 98.31 66 HIS B N 1
ATOM 2950 C CA . HIS B 1 66 ? -13.055 8.812 5.32 1 98.31 66 HIS B CA 1
ATOM 2951 C C . HIS B 1 66 ? -11.68 9.195 5.859 1 98.31 66 HIS B C 1
ATOM 2953 O O . HIS B 1 66 ? -10.852 9.75 5.129 1 98.31 66 HIS B O 1
ATOM 2959 N N . LYS B 1 67 ? -11.477 8.945 7.145 1 98.12 67 LYS B N 1
ATOM 2960 C CA . LYS B 1 67 ? -10.211 9.273 7.805 1 98.12 67 LYS B CA 1
ATOM 2961 C C . LYS B 1 67 ? -9.031 8.602 7.105 1 98.12 67 LYS B C 1
ATOM 2963 O O . LYS B 1 67 ? -7.996 9.227 6.891 1 98.12 67 LYS B O 1
ATOM 2968 N N . ALA B 1 68 ? -9.219 7.387 6.734 1 98.19 68 ALA B N 1
ATOM 2969 C CA . ALA B 1 68 ? -8.148 6.613 6.102 1 98.19 68 ALA B CA 1
ATOM 2970 C C . ALA B 1 68 ? -7.746 7.227 4.762 1 98.19 68 ALA B C 1
ATOM 2972 O O . ALA B 1 68 ? -6.562 7.457 4.512 1 98.19 68 ALA B O 1
ATOM 2973 N N . LEU B 1 69 ? -8.695 7.473 3.91 1 98.69 69 LEU B N 1
ATOM 2974 C CA . LEU B 1 69 ? -8.383 8.008 2.588 1 98.69 69 LEU B CA 1
ATOM 2975 C C . LEU B 1 69 ? -7.906 9.453 2.686 1 98.69 69 LEU B C 1
ATOM 2977 O O . LEU B 1 69 ? -6.961 9.844 1.997 1 98.69 69 LEU B O 1
ATOM 2981 N N . ALA B 1 70 ? -8.5 10.219 3.566 1 98.5 70 ALA B N 1
ATOM 2982 C CA . ALA B 1 70 ? -8.148 11.625 3.721 1 98.5 70 ALA B CA 1
ATOM 2983 C C . ALA B 1 70 ? -6.695 11.781 4.168 1 98.5 70 ALA B C 1
ATOM 2985 O O . ALA B 1 70 ? -5.977 12.656 3.676 1 98.5 70 ALA B O 1
ATOM 2986 N N . SER B 1 71 ? -6.289 10.961 5.117 1 97.75 71 SER B N 1
ATOM 2987 C CA . SER B 1 71 ? -4.918 11.031 5.613 1 97.75 71 SER B CA 1
ATOM 2988 C C . SER B 1 71 ? -3.914 10.781 4.492 1 97.75 71 SER B C 1
ATOM 2990 O O . SER B 1 71 ? -2.867 11.43 4.434 1 97.75 71 SER B O 1
ATOM 2992 N N . ASN B 1 72 ? -4.199 9.898 3.604 1 98.44 72 ASN B N 1
ATOM 2993 C CA . ASN B 1 72 ? -3.324 9.609 2.473 1 98.44 72 ASN B CA 1
ATOM 2994 C C . ASN B 1 72 ? -3.354 10.727 1.436 1 98.44 72 ASN B C 1
ATOM 2996 O O . ASN B 1 72 ? -2.311 11.117 0.912 1 98.44 72 ASN B O 1
ATOM 3000 N N . ILE B 1 73 ? -4.547 11.234 1.123 1 98.75 73 ILE B N 1
ATOM 3001 C CA . ILE B 1 73 ? -4.68 12.312 0.157 1 98.75 73 ILE B CA 1
ATOM 3002 C C . ILE B 1 73 ? -3.938 13.555 0.664 1 98.75 73 ILE B C 1
ATOM 3004 O O . ILE B 1 73 ? -3.35 14.297 -0.124 1 98.75 73 ILE B O 1
ATOM 3008 N N . SER B 1 74 ? -3.92 13.719 1.993 1 98.81 74 SER B N 1
ATOM 3009 C CA . SER B 1 74 ? -3.234 14.859 2.592 1 98.81 74 SER B CA 1
ATOM 3010 C C . SER B 1 74 ? -1.757 14.875 2.213 1 98.81 74 SER B C 1
ATOM 3012 O O . SER B 1 74 ? -1.179 15.945 1.992 1 98.81 74 SER B O 1
ATOM 3014 N N . ASP B 1 75 ? -1.135 13.727 2.156 1 98.69 75 ASP B N 1
ATOM 3015 C CA . ASP B 1 75 ? 0.258 13.617 1.733 1 98.69 75 ASP B CA 1
ATOM 3016 C C . ASP B 1 75 ? 0.441 14.141 0.31 1 98.69 75 ASP B C 1
ATOM 3018 O O . ASP B 1 75 ? 1.427 14.82 0.013 1 98.69 75 ASP B O 1
ATOM 3022 N N . LEU B 1 76 ? -0.459 13.766 -0.556 1 98.88 76 LEU B N 1
ATOM 3023 C CA . LEU B 1 76 ? -0.406 14.266 -1.926 1 98.88 76 LEU B CA 1
ATOM 3024 C C . LEU B 1 76 ? -0.563 15.781 -1.959 1 98.88 76 LEU B C 1
ATOM 3026 O O . LEU B 1 76 ? 0.163 16.469 -2.68 1 98.88 76 LEU B O 1
ATOM 3030 N N . ALA B 1 77 ? -1.513 16.281 -1.178 1 98.75 77 ALA B N 1
ATOM 3031 C CA . ALA B 1 77 ? -1.73 17.719 -1.097 1 98.75 77 ALA B CA 1
ATOM 3032 C C . ALA B 1 77 ? -0.462 18.438 -0.653 1 98.75 77 ALA B C 1
ATOM 3034 O O . ALA B 1 77 ? -0.12 19.5 -1.193 1 98.75 77 ALA B O 1
ATOM 3035 N N . ALA B 1 78 ? 0.223 17.859 0.309 1 98.75 78 ALA B N 1
ATOM 3036 C CA . ALA B 1 78 ? 1.427 18.469 0.874 1 98.75 78 ALA B CA 1
ATOM 3037 C C . ALA B 1 78 ? 2.521 18.609 -0.181 1 98.75 78 ALA B C 1
ATOM 3039 O O . ALA B 1 78 ? 3.381 19.484 -0.086 1 98.75 78 ALA B O 1
ATOM 3040 N N . MET B 1 79 ? 2.467 17.75 -1.21 1 98.69 79 MET B N 1
ATOM 3041 C CA . MET B 1 79 ? 3.451 17.766 -2.287 1 98.69 79 MET B CA 1
ATOM 3042 C C . MET B 1 79 ? 3.006 18.672 -3.422 1 98.69 79 MET B C 1
ATOM 3044 O O . MET B 1 79 ? 3.781 18.969 -4.336 1 98.69 79 MET B O 1
ATOM 3048 N N . GLY B 1 80 ? 1.762 19.125 -3.389 1 98.75 80 GLY B N 1
ATOM 3049 C CA . GLY B 1 80 ? 1.183 19.844 -4.508 1 98.75 80 GLY B CA 1
ATOM 3050 C C . GLY B 1 80 ? 0.715 18.938 -5.633 1 98.75 80 GLY B C 1
ATOM 3051 O O . GLY B 1 80 ? 0.653 19.359 -6.789 1 98.75 80 GLY B O 1
ATOM 3052 N N . ALA B 1 81 ? 0.399 17.734 -5.387 1 98.88 81 ALA B N 1
ATOM 3053 C CA . ALA B 1 81 ? 0.049 16.734 -6.395 1 98.88 81 ALA B CA 1
ATOM 3054 C C . ALA B 1 81 ? -1.459 16.703 -6.625 1 98.88 81 ALA B C 1
ATOM 3056 O O . ALA B 1 81 ? -2.238 17.062 -5.742 1 98.88 81 ALA B O 1
ATOM 3057 N N . THR B 1 82 ? -1.857 16.312 -7.812 1 98.75 82 THR B N 1
ATOM 3058 C CA . THR B 1 82 ? -3.24 15.969 -8.125 1 98.75 82 THR B CA 1
ATOM 3059 C C . THR B 1 82 ? -3.504 14.484 -7.859 1 98.75 82 THR B C 1
ATOM 3061 O O . THR B 1 82 ? -2.914 13.625 -8.508 1 98.75 82 THR B O 1
ATOM 3064 N N . PRO B 1 83 ? -4.383 14.203 -6.891 1 98.88 83 PRO B N 1
ATOM 3065 C CA . PRO B 1 83 ? -4.668 12.789 -6.605 1 98.88 83 PRO B CA 1
ATOM 3066 C C . PRO B 1 83 ? -5.203 12.039 -7.82 1 98.88 83 PRO B C 1
ATOM 3068 O O . PRO B 1 83 ? -5.945 12.609 -8.625 1 98.88 83 PRO B O 1
ATOM 3071 N N . ALA B 1 84 ? -4.887 10.695 -7.973 1 98.88 84 ALA B N 1
ATOM 3072 C CA . ALA B 1 84 ? -5.316 9.969 -9.172 1 98.88 84 ALA B CA 1
ATOM 3073 C C . ALA B 1 84 ? -5.812 8.57 -8.812 1 98.88 84 ALA B C 1
ATOM 3075 O O . ALA B 1 84 ? -6.949 8.211 -9.133 1 98.88 84 ALA B O 1
ATOM 3076 N N . TRP B 1 85 ? -4.969 7.781 -8.156 1 98.81 85 TRP B N 1
ATOM 3077 C CA . TRP B 1 85 ? -5.262 6.371 -7.93 1 98.81 85 TRP B CA 1
ATOM 3078 C C . TRP B 1 85 ? -5.051 6 -6.465 1 98.81 85 TRP B C 1
ATOM 3080 O O . TRP B 1 85 ? -4.332 6.688 -5.742 1 98.81 85 TRP B O 1
ATOM 3090 N N . VAL B 1 86 ? -5.715 4.906 -6.031 1 98.81 86 VAL B N 1
ATOM 3091 C CA . VAL B 1 86 ? -5.469 4.367 -4.695 1 98.81 86 VAL B CA 1
ATOM 3092 C C . VAL B 1 86 ? -5.605 2.846 -4.719 1 98.81 86 VAL B C 1
ATOM 3094 O O . VAL B 1 86 ? -6.426 2.301 -5.461 1 98.81 86 VAL B O 1
ATOM 3097 N N . SER B 1 87 ? -4.727 2.143 -4.055 1 98.56 87 SER B N 1
ATOM 3098 C CA . SER B 1 87 ? -4.922 0.741 -3.697 1 98.56 87 SER B CA 1
ATOM 3099 C C . SER B 1 87 ? -5.238 0.585 -2.215 1 98.56 87 SER B C 1
ATOM 3101 O O . SER B 1 87 ? -4.793 1.388 -1.392 1 98.56 87 SER B O 1
ATOM 3103 N N . LEU B 1 88 ? -6.043 -0.429 -1.867 1 98.25 88 LEU B N 1
ATOM 3104 C CA . LEU B 1 88 ? -6.504 -0.646 -0.499 1 98.25 88 LEU B CA 1
ATOM 3105 C C . LEU B 1 88 ? -6.254 -2.086 -0.063 1 98.25 88 LEU B C 1
ATOM 3107 O O . LEU B 1 88 ? -6.762 -3.023 -0.686 1 98.25 88 LEU B O 1
ATOM 3111 N N . ALA B 1 89 ? -5.418 -2.268 0.922 1 98.19 89 ALA B N 1
ATOM 3112 C CA . ALA B 1 89 ? -5.352 -3.533 1.647 1 98.19 89 ALA B CA 1
ATOM 3113 C C . ALA B 1 89 ? -6.227 -3.496 2.896 1 98.19 89 ALA B C 1
ATOM 3115 O O . ALA B 1 89 ? -5.965 -2.727 3.824 1 98.19 89 ALA B O 1
ATOM 3116 N N . LEU B 1 90 ? -7.27 -4.27 2.904 1 97.31 90 LEU B N 1
ATOM 3117 C CA . LEU B 1 90 ? -8.219 -4.332 4.012 1 97.31 90 LEU B CA 1
ATOM 3118 C C . LEU B 1 90 ? -8.117 -5.668 4.738 1 97.31 90 LEU B C 1
ATOM 3120 O O . LEU B 1 90 ? -8.344 -6.723 4.141 1 97.31 90 LEU B O 1
ATOM 3124 N N . THR B 1 91 ? -7.715 -5.672 5.953 1 96.75 91 THR B N 1
ATOM 3125 C CA . THR B 1 91 ? -7.711 -6.84 6.828 1 96.75 91 THR B CA 1
ATOM 3126 C C . THR B 1 91 ? -8.867 -6.777 7.82 1 96.75 91 THR B C 1
ATOM 3128 O O . THR B 1 91 ? -9.086 -5.754 8.469 1 96.75 91 THR B O 1
ATOM 3131 N N . MET B 1 92 ? -9.656 -7.773 7.91 1 95.19 92 MET B N 1
ATOM 3132 C CA . MET B 1 92 ? -10.781 -7.832 8.836 1 95.19 92 MET B CA 1
ATOM 3133 C C . MET B 1 92 ? -10.875 -9.211 9.492 1 95.19 92 MET B C 1
ATOM 3135 O O . MET B 1 92 ? -10.547 -10.219 8.867 1 95.19 92 MET B O 1
ATOM 3139 N N . PRO B 1 93 ? -11.383 -9.266 10.727 1 93.94 93 PRO B N 1
ATOM 3140 C CA . PRO B 1 93 ? -11.477 -10.555 11.422 1 93.94 93 PRO B CA 1
ATOM 3141 C C . PRO B 1 93 ? -12.453 -11.516 10.742 1 93.94 93 PRO B C 1
ATOM 3143 O O . PRO B 1 93 ? -12.219 -12.727 10.719 1 93.94 93 PRO B O 1
ATOM 3146 N N . GLU B 1 94 ? -13.555 -11.078 10.219 1 91.69 94 GLU B N 1
ATOM 3147 C CA . GLU B 1 94 ? -14.586 -11.836 9.516 1 91.69 94 GLU B CA 1
ATOM 3148 C C . GLU B 1 94 ? -15.211 -11.008 8.398 1 91.69 94 GLU B C 1
ATOM 3150 O O . GLU B 1 94 ? -15.148 -9.773 8.422 1 91.69 94 GLU B O 1
ATOM 3155 N N . PRO B 1 95 ? -15.703 -11.688 7.465 1 90 95 PRO B N 1
ATOM 3156 C CA . PRO B 1 95 ? -16.359 -10.961 6.375 1 90 95 PRO B CA 1
ATOM 3157 C C . PRO B 1 95 ? -17.672 -10.297 6.816 1 90 95 PRO B C 1
ATOM 3159 O O . PRO B 1 95 ? -18.75 -10.805 6.516 1 90 95 PRO B O 1
ATOM 3162 N N . ASP B 1 96 ? -17.672 -9.172 7.41 1 91.31 96 ASP B N 1
ATOM 3163 C CA . ASP B 1 96 ? -18.812 -8.406 7.91 1 91.31 96 ASP B CA 1
ATOM 3164 C C . ASP B 1 96 ? -19.359 -7.477 6.832 1 91.31 96 ASP B C 1
ATOM 3166 O O . ASP B 1 96 ? -18.906 -6.336 6.699 1 91.31 96 ASP B O 1
ATOM 3170 N N . GLU B 1 97 ? -20.359 -7.852 6.16 1 92.31 97 GLU B N 1
ATOM 3171 C CA . GLU B 1 97 ? -20.891 -7.109 5.027 1 92.31 97 GLU B CA 1
ATOM 3172 C C . GLU B 1 97 ? -21.516 -5.793 5.477 1 92.31 97 GLU B C 1
ATOM 3174 O O . GLU B 1 97 ? -21.516 -4.809 4.734 1 92.31 97 GLU B O 1
ATOM 3179 N N . THR B 1 98 ? -22.141 -5.805 6.695 1 93.88 98 THR B N 1
ATOM 3180 C CA . THR B 1 98 ? -22.703 -4.566 7.215 1 93.88 98 THR B CA 1
ATOM 3181 C C . THR B 1 98 ? -21.625 -3.512 7.402 1 93.88 98 THR B C 1
ATOM 3183 O O . THR B 1 98 ? -21.781 -2.365 6.98 1 93.88 98 THR B O 1
ATOM 3186 N N . TRP B 1 99 ? -20.562 -3.979 7.988 1 94.88 99 TRP B N 1
ATOM 3187 C CA . TRP B 1 99 ? -19.422 -3.088 8.18 1 94.88 99 TRP B CA 1
ATOM 3188 C C . TRP B 1 99 ? -18.875 -2.605 6.836 1 94.88 99 TRP B C 1
ATOM 3190 O O . TRP B 1 99 ? -18.625 -1.413 6.656 1 94.88 99 TRP B O 1
ATOM 3200 N N . LEU B 1 100 ? -18.766 -3.52 5.93 1 95.06 100 LEU B N 1
ATOM 3201 C CA . LEU B 1 100 ? -18.156 -3.238 4.629 1 95.06 100 LEU B CA 1
ATOM 3202 C C . LEU B 1 100 ? -19.016 -2.262 3.834 1 95.06 100 LEU B C 1
ATOM 3204 O O . LEU B 1 100 ? -18.484 -1.397 3.129 1 95.06 100 LEU B O 1
ATOM 3208 N N . SER B 1 101 ? -20.297 -2.418 3.906 1 95.5 101 SER B N 1
ATOM 3209 C CA . SER B 1 101 ? -21.203 -1.531 3.189 1 95.5 101 SER B CA 1
ATOM 3210 C C . SER B 1 101 ? -21.031 -0.084 3.643 1 95.5 101 SER B C 1
ATOM 3212 O O . SER B 1 101 ? -20.906 0.82 2.814 1 95.5 101 SER B O 1
ATOM 3214 N N . GLU B 1 102 ? -21.016 0.085 4.957 1 96.81 102 GLU B N 1
ATOM 3215 C CA . GLU B 1 102 ? -20.844 1.427 5.508 1 96.81 102 GLU B CA 1
ATOM 3216 C C . GLU B 1 102 ? -19.453 1.974 5.203 1 96.81 102 GLU B C 1
ATOM 3218 O O . GLU B 1 102 ? -19.312 3.152 4.875 1 96.81 102 GLU B O 1
ATOM 3223 N N . PHE B 1 103 ? -18.5 1.122 5.312 1 97.38 103 PHE B N 1
ATOM 3224 C CA . PHE B 1 103 ? -17.125 1.503 4.973 1 97.38 103 PHE B CA 1
ATOM 3225 C C . PHE B 1 103 ? -17.047 2.006 3.537 1 97.38 103 PHE B C 1
ATOM 3227 O O . PHE B 1 103 ? -16.5 3.08 3.279 1 97.38 103 PHE B O 1
ATOM 3234 N N . CYS B 1 104 ? -17.578 1.26 2.588 1 96.81 104 CYS B N 1
ATOM 3235 C CA . CYS B 1 104 ? -17.531 1.59 1.169 1 96.81 104 CYS B CA 1
ATOM 3236 C C . CYS B 1 104 ? -18.25 2.902 0.886 1 96.81 104 CYS B C 1
ATOM 3238 O O . CYS B 1 104 ? -17.797 3.691 0.051 1 96.81 104 CYS B O 1
ATOM 3240 N N . ARG B 1 105 ? -19.344 3.127 1.562 1 96.06 105 ARG B N 1
ATOM 3241 C CA . ARG B 1 105 ? -20.062 4.387 1.397 1 96.06 105 ARG B CA 1
ATOM 3242 C C . ARG B 1 105 ? -19.156 5.578 1.707 1 96.06 105 ARG B C 1
ATOM 3244 O O . ARG B 1 105 ? -19.078 6.523 0.922 1 96.06 105 ARG B O 1
ATOM 3251 N N . GLY B 1 106 ? -18.484 5.543 2.857 1 97 106 GLY B N 1
ATOM 3252 C CA . GLY B 1 106 ? -17.594 6.621 3.234 1 97 106 GLY B CA 1
ATOM 3253 C C . GLY B 1 106 ? -16.375 6.738 2.32 1 97 106 GLY B C 1
ATOM 3254 O O . GLY B 1 106 ? -15.984 7.844 1.944 1 97 106 GLY B O 1
ATOM 3255 N N . PHE B 1 107 ? -15.875 5.578 1.976 1 98.12 107 PHE B N 1
ATOM 3256 C CA . PHE B 1 107 ? -14.664 5.523 1.157 1 98.12 107 PHE B CA 1
ATOM 3257 C C . PHE B 1 107 ? -14.922 6.117 -0.223 1 98.12 107 PHE B C 1
ATOM 3259 O O . PHE B 1 107 ? -14.195 7.008 -0.665 1 98.12 107 PHE B O 1
ATOM 3266 N N . PHE B 1 108 ? -15.922 5.691 -0.92 1 97.75 108 PHE B N 1
ATOM 3267 C CA . PHE B 1 108 ? -16.141 6.055 -2.316 1 97.75 108 PHE B CA 1
ATOM 3268 C C . PHE B 1 108 ? -16.688 7.469 -2.426 1 97.75 108 PHE B C 1
ATOM 3270 O O . PHE B 1 108 ? -16.469 8.156 -3.426 1 97.75 108 PHE B O 1
ATOM 3277 N N . ALA B 1 109 ? -17.422 7.957 -1.369 1 97.38 109 ALA B N 1
ATOM 3278 C CA . ALA B 1 109 ? -17.844 9.352 -1.377 1 97.38 109 ALA B CA 1
ATOM 3279 C C . ALA B 1 109 ? -16.656 10.297 -1.52 1 97.38 109 ALA B C 1
ATOM 3281 O O . ALA B 1 109 ? -16.688 11.227 -2.324 1 97.38 109 ALA B O 1
ATOM 3282 N N . LEU B 1 110 ? -15.656 10.039 -0.773 1 97.94 110 LEU B N 1
ATOM 3283 C CA . LEU B 1 110 ? -14.469 10.883 -0.819 1 97.94 110 LEU B CA 1
ATOM 3284 C C . LEU B 1 110 ? -13.68 10.641 -2.098 1 97.94 110 LEU B C 1
ATOM 3286 O O . LEU B 1 110 ? -13.156 11.578 -2.701 1 97.94 110 LEU B O 1
ATOM 3290 N N . ALA B 1 111 ? -13.516 9.383 -2.496 1 98.31 111 ALA B N 1
ATOM 3291 C CA . ALA B 1 111 ? -12.82 9.047 -3.738 1 98.31 111 ALA B CA 1
ATOM 3292 C C . ALA B 1 111 ? -13.453 9.766 -4.93 1 98.31 111 ALA B C 1
ATOM 3294 O O . ALA B 1 111 ? -12.742 10.281 -5.793 1 98.31 111 ALA B O 1
ATOM 3295 N N . GLU B 1 112 ? -14.75 9.797 -4.961 1 97.88 112 GLU B N 1
ATOM 3296 C CA . GLU B 1 112 ? -15.469 10.477 -6.035 1 97.88 112 GLU B CA 1
ATOM 3297 C C . GLU B 1 112 ? -15.203 11.977 -6.012 1 97.88 112 GLU B C 1
ATOM 3299 O O . GLU B 1 112 ? -14.992 12.594 -7.059 1 97.88 112 GLU B O 1
ATOM 3304 N N . TYR B 1 113 ? -15.227 12.5 -4.812 1 97.38 113 TYR B N 1
ATOM 3305 C CA . TYR B 1 113 ? -15.023 13.938 -4.668 1 97.38 113 TYR B CA 1
ATOM 3306 C C . TYR B 1 113 ? -13.68 14.359 -5.258 1 97.38 113 TYR B C 1
ATOM 3308 O O . TYR B 1 113 ? -13.594 15.383 -5.934 1 97.38 113 TYR B O 1
ATOM 3316 N N . TYR B 1 114 ? -12.625 13.602 -5.074 1 98.06 114 TYR B N 1
ATOM 3317 C CA . TYR B 1 114 ? -11.289 13.961 -5.547 1 98.06 114 TYR B CA 1
ATOM 3318 C C . TYR B 1 114 ? -10.961 13.242 -6.848 1 98.06 114 TYR B C 1
ATOM 3320 O O . TYR B 1 114 ? -9.812 13.266 -7.301 1 98.06 114 TYR B O 1
ATOM 3328 N N . ASN B 1 115 ? -11.891 12.523 -7.457 1 98.31 115 ASN B N 1
ATOM 3329 C CA . ASN B 1 115 ? -11.727 11.773 -8.695 1 98.31 115 ASN B CA 1
ATOM 3330 C C . ASN B 1 115 ? -10.578 10.773 -8.602 1 98.31 115 ASN B C 1
ATOM 3332 O O . ASN B 1 115 ? -9.688 10.758 -9.453 1 98.31 115 ASN B O 1
ATOM 3336 N N . ILE B 1 116 ? -10.625 10.016 -7.551 1 98.62 116 ILE B N 1
ATOM 3337 C CA . ILE B 1 116 ? -9.633 8.977 -7.297 1 98.62 116 ILE B CA 1
ATOM 3338 C C . ILE B 1 116 ? -10.234 7.609 -7.613 1 98.62 116 ILE B C 1
ATOM 3340 O O . ILE B 1 116 ? -11.336 7.289 -7.176 1 98.62 116 ILE B O 1
ATOM 3344 N N . GLU B 1 117 ? -9.555 6.824 -8.398 1 98.62 117 GLU B N 1
ATOM 3345 C CA . GLU B 1 117 ? -10.039 5.484 -8.719 1 98.62 117 GLU B CA 1
ATOM 3346 C C . GLU B 1 117 ? -9.352 4.426 -7.867 1 98.62 117 GLU B C 1
ATOM 3348 O O . GLU B 1 117 ? -8.125 4.457 -7.695 1 98.62 117 GLU B O 1
ATOM 3353 N N . LEU B 1 118 ? -10.125 3.594 -7.148 1 98.38 118 LEU B N 1
ATOM 3354 C CA . LEU B 1 118 ? -9.586 2.385 -6.527 1 98.38 118 LEU B CA 1
ATOM 3355 C C . LEU B 1 118 ? -9.133 1.387 -7.586 1 98.38 118 LEU B C 1
ATOM 3357 O O . LEU B 1 118 ? -9.953 0.84 -8.328 1 98.38 118 LEU B O 1
ATOM 3361 N N . ILE B 1 119 ? -7.82 1.082 -7.621 1 98 119 ILE B N 1
ATOM 3362 C CA . ILE B 1 119 ? -7.281 0.36 -8.766 1 98 119 ILE B CA 1
ATOM 3363 C C . ILE B 1 119 ? -6.977 -1.083 -8.375 1 98 119 ILE B C 1
ATOM 3365 O O . ILE B 1 119 ? -6.648 -1.91 -9.227 1 98 119 ILE B O 1
ATOM 3369 N N . GLY B 1 120 ? -7.004 -1.402 -7.094 1 96 120 GLY B N 1
ATOM 3370 C CA . GLY B 1 120 ? -6.695 -2.732 -6.594 1 96 120 GLY B CA 1
ATOM 3371 C C . GLY B 1 120 ? -6.496 -2.771 -5.09 1 96 120 GLY B C 1
ATOM 3372 O O . GLY B 1 120 ? -6.867 -1.829 -4.383 1 96 120 GLY B O 1
ATOM 3373 N N . GLY B 1 121 ? -5.941 -3.916 -4.699 1 95.44 121 GLY B N 1
ATOM 3374 C CA . GLY B 1 121 ? -5.711 -4.105 -3.277 1 95.44 121 GLY B CA 1
ATOM 3375 C C . GLY B 1 121 ? -5.719 -5.562 -2.859 1 95.44 121 GLY B C 1
ATOM 3376 O O . GLY B 1 121 ? -5.297 -6.434 -3.621 1 95.44 121 GLY B O 1
ATOM 3377 N N . ASP B 1 122 ? -5.941 -5.707 -1.596 1 93.88 122 ASP B N 1
ATOM 3378 C CA . ASP B 1 122 ? -5.973 -7.027 -0.968 1 93.88 122 ASP B CA 1
ATOM 3379 C C . ASP B 1 122 ? -7.02 -7.078 0.142 1 93.88 122 ASP B C 1
ATOM 3381 O O . ASP B 1 122 ? -7.285 -6.074 0.802 1 93.88 122 ASP B O 1
ATOM 3385 N N . THR B 1 123 ? -7.703 -8.117 0.26 1 93.5 123 THR B N 1
ATOM 3386 C CA . THR B 1 123 ? -8.602 -8.398 1.372 1 93.5 123 THR B CA 1
ATOM 3387 C C . THR B 1 123 ? -8.172 -9.664 2.113 1 93.5 123 THR B C 1
ATOM 3389 O O . THR B 1 123 ? -8.117 -10.742 1.525 1 93.5 123 THR B O 1
ATOM 3392 N N . THR B 1 124 ? -7.867 -9.516 3.338 1 93.81 124 THR B N 1
ATOM 3393 C CA . THR B 1 124 ? -7.254 -10.602 4.094 1 93.81 124 THR B CA 1
ATOM 3394 C C . THR B 1 124 ? -7.93 -10.766 5.453 1 93.81 124 THR B C 1
ATOM 3396 O O . THR B 1 124 ? -8.586 -9.844 5.938 1 93.81 124 THR B O 1
ATOM 3399 N N . LYS B 1 125 ? -7.801 -11.945 6.016 1 94.62 125 LYS B N 1
ATOM 3400 C CA . LYS B 1 125 ? -8.281 -12.211 7.371 1 94.62 125 LYS B CA 1
ATOM 3401 C C . LYS B 1 125 ? -7.234 -11.828 8.414 1 94.62 125 LYS B C 1
ATOM 3403 O O . LYS B 1 125 ? -6.047 -12.109 8.234 1 94.62 125 LYS B O 1
ATOM 3408 N N . GLY B 1 126 ? -7.629 -11.164 9.469 1 96.06 126 GLY B N 1
ATOM 3409 C CA . GLY B 1 126 ? -6.77 -10.758 10.562 1 96.06 126 GLY B CA 1
ATOM 3410 C C . GLY B 1 126 ? -7.328 -9.594 11.359 1 96.06 126 GLY B C 1
ATOM 3411 O O . GLY B 1 126 ? -8.477 -9.195 11.164 1 96.06 126 GLY B O 1
ATOM 3412 N N . PRO B 1 127 ? -6.488 -9.094 12.336 1 96.94 127 PRO B N 1
ATOM 3413 C CA . PRO B 1 127 ? -6.93 -7.902 13.07 1 96.94 127 PRO B CA 1
ATOM 3414 C C . PRO B 1 127 ? -7.242 -6.723 12.156 1 96.94 127 PRO B C 1
ATOM 3416 O O . PRO B 1 127 ? -6.52 -6.477 11.188 1 96.94 127 PRO B O 1
ATOM 3419 N N . LEU B 1 128 ? -8.32 -6.043 12.461 1 97.5 128 LEU B N 1
ATOM 3420 C CA . LEU B 1 128 ? -8.852 -4.996 11.586 1 97.5 128 LEU B CA 1
ATOM 3421 C C . LEU B 1 128 ? -7.805 -3.908 11.352 1 97.5 128 LEU B C 1
ATOM 3423 O O . LEU B 1 128 ? -7.336 -3.277 12.305 1 97.5 128 LEU B O 1
ATOM 3427 N N . SER B 1 129 ? -7.453 -3.668 10.117 1 97.81 129 SER B N 1
ATOM 3428 C CA . SER B 1 129 ? -6.52 -2.631 9.695 1 97.81 129 SER B CA 1
ATOM 3429 C C . SER B 1 129 ? -6.715 -2.271 8.227 1 97.81 129 SER B C 1
ATOM 3431 O O . SER B 1 129 ? -7.258 -3.066 7.457 1 97.81 129 SER B O 1
ATOM 3433 N N . LEU B 1 130 ? -6.395 -1.092 7.93 1 98.12 130 LEU B N 1
ATOM 3434 C CA . LEU B 1 130 ? -6.457 -0.536 6.582 1 98.12 130 LEU B CA 1
ATOM 3435 C C . LEU B 1 130 ? -5.098 -0.003 6.152 1 98.12 130 LEU B C 1
ATOM 3437 O O . LEU B 1 130 ? -4.453 0.744 6.891 1 98.12 130 LEU B O 1
ATOM 3441 N N . THR B 1 131 ? -4.617 -0.392 5.016 1 98.69 131 THR B N 1
ATOM 3442 C CA . THR B 1 131 ? -3.438 0.224 4.418 1 98.69 131 THR B CA 1
ATOM 3443 C C . THR B 1 131 ? -3.746 0.736 3.014 1 98.69 131 THR B C 1
ATOM 3445 O O . THR B 1 131 ? -4.23 -0.015 2.164 1 98.69 131 THR B O 1
ATOM 3448 N N . LEU B 1 132 ? -3.537 1.99 2.848 1 98.81 132 LEU B N 1
ATOM 3449 C CA . LEU B 1 132 ? -3.777 2.611 1.55 1 98.81 132 LEU B CA 1
ATOM 3450 C C . LEU B 1 132 ? -2.475 3.117 0.94 1 98.81 132 LEU B C 1
ATOM 3452 O O . LEU B 1 132 ? -1.604 3.619 1.654 1 98.81 132 LEU B O 1
ATOM 3456 N N . THR B 1 133 ? -2.303 2.953 -0.312 1 98.81 133 THR B N 1
ATOM 3457 C CA . THR B 1 133 ? -1.272 3.609 -1.107 1 98.81 133 THR B CA 1
ATOM 3458 C C . THR B 1 133 ? -1.899 4.504 -2.174 1 98.81 133 THR B C 1
ATOM 3460 O O . THR B 1 133 ? -2.562 4.012 -3.09 1 98.81 133 THR B O 1
ATOM 3463 N N . VAL B 1 134 ? -1.688 5.789 -2.016 1 98.88 134 VAL B N 1
ATOM 3464 C CA . VAL B 1 134 ? -2.24 6.75 -2.963 1 98.88 134 VAL B CA 1
ATOM 3465 C C . VAL B 1 134 ? -1.159 7.18 -3.953 1 98.88 134 VAL B C 1
ATOM 3467 O O . VAL B 1 134 ? 0.033 7.113 -3.646 1 98.88 134 VAL B O 1
ATOM 3470 N N . GLN B 1 135 ? -1.604 7.543 -5.082 1 98.81 135 GLN B N 1
ATOM 3471 C CA . GLN B 1 135 ? -0.744 8.055 -6.145 1 98.81 135 GLN B CA 1
ATOM 3472 C C . GLN B 1 135 ? -1.349 9.297 -6.793 1 98.81 135 GLN B C 1
ATOM 3474 O O . GLN B 1 135 ? -2.568 9.398 -6.93 1 98.81 135 GLN B O 1
ATOM 3479 N N . GLY B 1 136 ? -0.538 10.219 -7.156 1 98.81 136 GLY B N 1
ATOM 3480 C CA . GLY B 1 136 ? -0.947 11.445 -7.816 1 98.81 136 GLY B CA 1
ATOM 3481 C C . GLY B 1 136 ? 0.113 12.008 -8.742 1 98.81 136 GLY B C 1
ATOM 3482 O O . GLY B 1 136 ? 1.223 11.477 -8.82 1 98.81 136 GLY B O 1
ATOM 3483 N N . PHE B 1 137 ? -0.212 13.031 -9.477 1 98.81 137 PHE B N 1
ATOM 3484 C CA . PHE B 1 137 ? 0.651 13.602 -10.508 1 98.81 137 PHE B CA 1
ATOM 3485 C C . PHE B 1 137 ? 1.132 14.992 -10.102 1 98.81 137 PHE B C 1
ATOM 3487 O O . PHE B 1 137 ? 0.371 15.773 -9.531 1 98.81 137 PHE B O 1
ATOM 3494 N N . ILE B 1 138 ? 2.33 15.289 -10.367 1 98.5 138 ILE B N 1
ATOM 3495 C CA . ILE B 1 138 ? 2.918 16.609 -10.156 1 98.5 138 ILE B CA 1
ATOM 3496 C C . ILE B 1 138 ? 3.709 17.016 -11.391 1 98.5 138 ILE B C 1
ATOM 3498 O O . ILE B 1 138 ? 4.605 16.297 -11.836 1 98.5 138 ILE B O 1
ATOM 3502 N N . PRO B 1 139 ? 3.443 18.203 -11.961 1 98.25 139 PRO B N 1
ATOM 3503 C CA . PRO B 1 139 ? 4.305 18.656 -13.062 1 98.25 139 PRO B CA 1
ATOM 3504 C C . PRO B 1 139 ? 5.785 18.656 -12.688 1 98.25 139 PRO B C 1
ATOM 3506 O O . PRO B 1 139 ? 6.137 19.031 -11.562 1 98.25 139 PRO B O 1
ATOM 3509 N N . HIS B 1 140 ? 6.613 18.266 -13.648 1 97.56 140 HIS B N 1
ATOM 3510 C CA . HIS B 1 140 ? 8.047 18.203 -13.406 1 97.56 140 HIS B CA 1
ATOM 3511 C C . HIS B 1 140 ? 8.578 19.5 -12.812 1 97.56 140 HIS B C 1
ATOM 3513 O O . HIS B 1 140 ? 8.273 20.578 -13.312 1 97.56 140 HIS B O 1
ATOM 3519 N N . GLY B 1 141 ? 9.297 19.344 -11.734 1 96.56 141 GLY B N 1
ATOM 3520 C CA . GLY B 1 141 ? 9.984 20.469 -11.141 1 96.56 141 GLY B CA 1
ATOM 3521 C C . GLY B 1 141 ? 9.094 21.312 -10.242 1 96.56 141 GLY B C 1
ATOM 3522 O O . GLY B 1 141 ? 9.531 22.344 -9.711 1 96.56 141 GLY B O 1
ATOM 3523 N N . GLN B 1 142 ? 7.883 20.891 -9.969 1 98 142 GLN B N 1
ATOM 3524 C CA . GLN B 1 142 ? 6.949 21.75 -9.25 1 98 142 GLN B CA 1
ATOM 3525 C C . GLN B 1 142 ? 6.574 21.156 -7.895 1 98 142 GLN B C 1
ATOM 3527 O O . GLN B 1 142 ? 5.707 21.688 -7.199 1 98 142 GLN B O 1
ATOM 3532 N N . ALA B 1 143 ? 7.191 20.062 -7.523 1 98.44 143 ALA B N 1
ATOM 3533 C CA . ALA B 1 143 ? 6.84 19.406 -6.273 1 98.44 143 ALA B CA 1
ATOM 3534 C C . ALA B 1 143 ? 7.199 20.266 -5.07 1 98.44 143 ALA B C 1
ATOM 3536 O O . ALA B 1 143 ? 8.258 20.891 -5.047 1 98.44 143 ALA B O 1
ATOM 3537 N N . LEU B 1 144 ? 6.297 20.375 -4.16 1 98.44 144 LEU B N 1
ATOM 3538 C CA . LEU B 1 144 ? 6.609 20.891 -2.832 1 98.44 144 LEU B CA 1
ATOM 3539 C C . LEU B 1 144 ? 7.289 19.828 -1.975 1 98.44 144 LEU B C 1
ATOM 3541 O O . LEU B 1 144 ? 6.859 18.672 -1.95 1 98.44 144 LEU B O 1
ATOM 3545 N N . THR B 1 145 ? 8.383 20.141 -1.402 1 98.31 145 THR B N 1
ATOM 3546 C CA . THR B 1 145 ? 9.102 19.203 -0.544 1 98.31 145 THR B CA 1
ATOM 3547 C C . THR B 1 145 ? 9.352 19.812 0.831 1 98.31 145 THR B C 1
ATOM 3549 O O . THR B 1 145 ? 9.047 20.984 1.06 1 98.31 145 THR B O 1
ATOM 3552 N N . ARG B 1 146 ? 9.836 18.984 1.748 1 97.81 146 ARG B N 1
ATOM 3553 C CA . ARG B 1 146 ? 10.164 19.453 3.096 1 97.81 146 ARG B CA 1
ATOM 3554 C C . ARG B 1 146 ? 11.469 20.234 3.105 1 97.81 146 ARG B C 1
ATOM 3556 O O . ARG B 1 146 ? 11.844 20.812 4.129 1 97.81 146 ARG B O 1
ATOM 3563 N N . ARG B 1 147 ? 12.086 20.312 2.014 1 96.5 147 ARG B N 1
ATOM 3564 C CA . ARG B 1 147 ? 13.367 21 1.888 1 96.5 147 ARG B CA 1
ATOM 3565 C C . ARG B 1 147 ? 13.203 22.312 1.118 1 96.5 147 ARG B C 1
ATOM 3567 O O . ARG B 1 147 ? 12.219 22.5 0.406 1 96.5 147 ARG B O 1
ATOM 3574 N N . GLY B 1 148 ? 14.164 23.219 1.332 1 96.69 148 GLY B N 1
ATOM 3575 C CA . GLY B 1 148 ? 14.203 24.438 0.533 1 96.69 148 GLY B CA 1
ATOM 3576 C C . GLY B 1 148 ? 13.875 25.688 1.331 1 96.69 148 GLY B C 1
ATOM 3577 O O . GLY B 1 148 ? 14 26.797 0.821 1 96.69 148 GLY B O 1
ATOM 3578 N N . ALA B 1 149 ? 13.445 25.516 2.57 1 98.12 149 ALA B N 1
ATOM 3579 C CA . ALA B 1 149 ? 13.172 26.672 3.428 1 98.12 149 ALA B CA 1
ATOM 3580 C C . ALA B 1 149 ? 14.453 27.422 3.775 1 98.12 149 ALA B C 1
ATOM 3582 O O . ALA B 1 149 ? 15.516 26.812 3.9 1 98.12 149 ALA B O 1
ATOM 3583 N N . LYS B 1 150 ? 14.344 28.703 3.932 1 98.38 150 LYS B N 1
ATOM 3584 C CA . LYS B 1 150 ? 15.484 29.562 4.262 1 98.38 150 LYS B CA 1
ATOM 3585 C C . LYS B 1 150 ? 15.148 30.516 5.395 1 98.38 150 LYS B C 1
ATOM 3587 O O . LYS B 1 150 ? 13.992 30.906 5.562 1 98.38 150 LYS B O 1
ATOM 3592 N N . ALA B 1 151 ? 16.297 30.875 6.066 1 98.38 151 ALA B N 1
ATOM 3593 C CA . ALA B 1 151 ? 16.094 31.922 7.07 1 98.38 151 ALA B CA 1
ATOM 3594 C C . ALA B 1 151 ? 15.438 33.156 6.461 1 98.38 151 ALA B C 1
ATOM 3596 O O . ALA B 1 151 ? 15.805 33.594 5.363 1 98.38 151 ALA B O 1
ATOM 3597 N N . GLY B 1 152 ? 14.453 33.656 7.145 1 98.5 152 GLY B N 1
ATOM 3598 C CA . GLY B 1 152 ? 13.719 34.812 6.648 1 98.5 152 GLY B CA 1
ATOM 3599 C C . GLY B 1 152 ? 12.367 34.438 6.055 1 98.5 152 GLY B C 1
ATOM 3600 O O . GLY B 1 152 ? 11.492 35.312 5.914 1 98.5 152 GLY B O 1
ATOM 3601 N N . ASP B 1 153 ? 12.18 33.188 5.637 1 98.81 153 ASP B N 1
ATOM 3602 C CA . ASP B 1 153 ? 10.883 32.75 5.125 1 98.81 153 ASP B CA 1
ATOM 3603 C C . ASP B 1 153 ? 9.812 32.812 6.211 1 98.81 153 ASP B C 1
ATOM 3605 O O . ASP B 1 153 ? 10.109 32.625 7.395 1 98.81 153 ASP B O 1
ATOM 3609 N N . TRP B 1 154 ? 8.664 33.094 5.758 1 98.75 154 TRP B N 1
ATOM 3610 C CA . TRP B 1 154 ? 7.516 33.156 6.66 1 98.75 154 TRP B CA 1
ATOM 3611 C C . TRP B 1 154 ? 6.871 31.766 6.789 1 98.75 154 TRP B C 1
ATOM 3613 O O . TRP B 1 154 ? 6.859 30.984 5.832 1 98.75 154 TRP B O 1
ATOM 3623 N N . ILE B 1 155 ? 6.367 31.453 8 1 98.88 155 ILE B N 1
ATOM 3624 C CA . ILE B 1 155 ? 5.727 30.172 8.273 1 98.88 155 ILE B CA 1
ATOM 3625 C C . ILE B 1 155 ? 4.207 30.344 8.266 1 98.88 155 ILE B C 1
ATOM 3627 O O . ILE B 1 155 ? 3.668 31.156 9.008 1 98.88 155 ILE B O 1
ATOM 3631 N N . TYR B 1 156 ? 3.531 29.516 7.465 1 98.81 156 TYR B N 1
ATOM 3632 C CA . TYR B 1 156 ? 2.08 29.562 7.344 1 98.81 156 TYR B CA 1
ATOM 3633 C C . TYR B 1 156 ? 1.457 28.203 7.664 1 98.81 156 TYR B C 1
ATOM 3635 O O . TYR B 1 156 ? 2.105 27.172 7.516 1 98.81 156 TYR B O 1
ATOM 3643 N N . VAL B 1 157 ? 0.196 28.234 8.117 1 98.75 157 VAL B N 1
ATOM 3644 C CA . VAL B 1 157 ? -0.615 27.031 8.25 1 98.75 157 VAL B CA 1
ATOM 3645 C C . VAL B 1 157 ? -1.999 27.266 7.652 1 98.75 157 VAL B C 1
ATOM 3647 O O . VAL B 1 157 ? -2.48 28.406 7.621 1 98.75 157 VAL B O 1
ATOM 3650 N N . THR B 1 158 ? -2.549 26.219 7.078 1 98.38 158 THR B N 1
ATOM 3651 C CA . THR B 1 158 ? -3.938 26.297 6.637 1 98.38 158 THR B CA 1
ATOM 3652 C C . THR B 1 158 ? -4.887 25.906 7.77 1 98.38 158 THR B C 1
ATOM 3654 O O . THR B 1 158 ? -4.504 25.172 8.688 1 98.38 158 THR B O 1
ATOM 3657 N N . GLY B 1 159 ? -6.164 26.469 7.707 1 97.56 159 GLY B N 1
ATOM 3658 C CA . GLY B 1 159 ? -7.227 26.062 8.609 1 97.56 159 GLY B CA 1
ATOM 3659 C C . GLY B 1 159 ? -6.938 26.391 10.062 1 97.56 159 GLY B C 1
ATOM 3660 O O . GLY B 1 159 ? -6.164 27.297 10.352 1 97.56 159 GLY B O 1
ATOM 3661 N N . ASN B 1 160 ? -7.707 25.797 11 1 98 160 ASN B N 1
ATOM 3662 C CA . ASN B 1 160 ? -7.496 25.859 12.445 1 98 160 ASN B CA 1
ATOM 3663 C C . ASN B 1 160 ? -6.734 24.625 12.938 1 98 160 ASN B C 1
ATOM 3665 O O . ASN B 1 160 ? -6.723 23.594 12.281 1 98 160 ASN B O 1
ATOM 3669 N N . LEU B 1 161 ? -6.094 24.781 14 1 98.25 161 LEU B N 1
ATOM 3670 C CA . LEU B 1 161 ? -5.332 23.672 14.578 1 98.25 161 LEU B CA 1
ATOM 3671 C C . LEU B 1 161 ? -5.836 23.344 15.977 1 98.25 161 LEU B C 1
ATOM 3673 O O . LEU B 1 161 ? -6.277 24.219 16.703 1 98.25 161 LEU B O 1
ATOM 3677 N N . GLY B 1 162 ? -5.77 22.062 16.312 1 98.44 162 GLY B N 1
ATOM 3678 C CA . GLY B 1 162 ? -6.082 21.641 17.672 1 98.44 162 GLY B CA 1
ATOM 3679 C C . GLY B 1 162 ? -7.402 20.891 17.766 1 98.44 162 GLY B C 1
ATOM 3680 O O . GLY B 1 162 ? -7.629 20.141 18.719 1 98.44 162 GLY B O 1
ATOM 3681 N N . ASP B 1 163 ? -8.273 21.062 16.828 1 97.94 163 ASP B N 1
ATOM 3682 C CA . ASP B 1 163 ? -9.617 20.5 16.906 1 97.94 163 ASP B CA 1
ATOM 3683 C C . ASP B 1 163 ? -9.586 18.969 16.891 1 97.94 163 ASP B C 1
ATOM 3685 O O . ASP B 1 163 ? -10.414 18.328 17.531 1 97.94 163 ASP B O 1
ATOM 3689 N N . SER B 1 164 ? -8.695 18.406 16.078 1 97.69 164 SER B N 1
ATOM 3690 C CA . SER B 1 164 ? -8.625 16.953 15.992 1 97.69 164 SER B CA 1
ATOM 3691 C C . SER B 1 164 ? -8.32 16.328 17.344 1 97.69 164 SER B C 1
ATOM 3693 O O . SER B 1 164 ? -8.945 15.336 17.734 1 97.69 164 SER B O 1
ATOM 3695 N N . ALA B 1 165 ? -7.324 16.875 18.047 1 96.69 165 ALA B N 1
ATOM 3696 C CA . ALA B 1 165 ? -6.973 16.375 19.375 1 96.69 165 ALA B CA 1
ATOM 3697 C C . ALA B 1 165 ? -8.133 16.531 20.359 1 96.69 165 ALA B C 1
ATOM 3699 O O . ALA B 1 165 ? -8.367 15.664 21.203 1 96.69 165 ALA B O 1
ATOM 3700 N N . ALA B 1 166 ? -8.812 17.688 20.297 1 97.25 166 ALA B N 1
ATOM 3701 C CA . ALA B 1 166 ? -9.992 17.891 21.141 1 97.25 166 ALA B CA 1
ATOM 3702 C C . ALA B 1 166 ? -11.055 16.828 20.844 1 97.25 166 ALA B C 1
ATOM 3704 O O . ALA B 1 166 ? -11.656 16.281 21.781 1 97.25 166 ALA B O 1
ATOM 3705 N N . GLY B 1 167 ? -11.305 16.578 19.578 1 97.31 167 GLY B N 1
ATOM 3706 C CA . GLY B 1 167 ? -12.242 15.539 19.188 1 97.31 167 GLY B CA 1
ATOM 3707 C C . GLY B 1 167 ? -11.867 14.172 19.719 1 97.31 167 GLY B C 1
ATOM 3708 O O . GLY B 1 167 ? -12.727 13.414 20.172 1 97.31 167 GLY B O 1
ATOM 3709 N N . LEU B 1 168 ? -10.617 13.844 19.625 1 96.38 168 LEU B N 1
ATOM 3710 C CA . LEU B 1 168 ? -10.141 12.562 20.156 1 96.38 168 LEU B CA 1
ATOM 3711 C C . LEU B 1 168 ? -10.406 12.453 21.641 1 96.38 168 LEU B C 1
ATOM 3713 O O . LEU B 1 168 ? -10.805 11.391 22.141 1 96.38 168 LEU B O 1
ATOM 3717 N N . ALA B 1 169 ? -10.148 13.523 22.375 1 96 169 ALA B N 1
ATOM 3718 C CA . ALA B 1 169 ? -10.398 13.539 23.812 1 96 169 ALA B CA 1
ATOM 3719 C C . ALA B 1 169 ? -11.867 13.227 24.109 1 96 169 ALA B C 1
ATOM 3721 O O . ALA B 1 169 ? -12.172 12.516 25.078 1 96 169 ALA B O 1
ATOM 3722 N N . VAL B 1 170 ? -12.766 13.805 23.312 1 95.62 170 VAL B N 1
ATOM 3723 C CA . VAL B 1 170 ? -14.195 13.555 23.484 1 95.62 170 VAL B CA 1
ATOM 3724 C C . VAL B 1 170 ? -14.492 12.07 23.25 1 95.62 170 VAL B C 1
ATOM 3726 O O . VAL B 1 170 ? -15.203 11.438 24.031 1 95.62 170 VAL B O 1
ATOM 3729 N N . ILE B 1 171 ? -13.945 11.531 22.172 1 94.75 171 ILE B N 1
ATOM 3730 C CA . ILE B 1 171 ? -14.156 10.141 21.797 1 94.75 171 ILE B CA 1
ATOM 3731 C C . ILE B 1 171 ? -13.688 9.219 22.906 1 94.75 171 ILE B C 1
ATOM 3733 O O . ILE B 1 171 ? -14.328 8.203 23.203 1 94.75 171 ILE B O 1
ATOM 3737 N N . LEU B 1 172 ? -12.578 9.578 23.578 1 93.88 172 LEU B N 1
ATOM 3738 C CA . LEU B 1 172 ? -11.969 8.734 24.609 1 93.88 172 LEU B CA 1
ATOM 3739 C C . LEU B 1 172 ? -12.633 8.969 25.969 1 93.88 172 LEU B C 1
ATOM 3741 O O . LEU B 1 172 ? -12.266 8.344 26.953 1 93.88 172 LEU B O 1
ATOM 3745 N N . GLY B 1 173 ? -13.531 9.883 26.031 1 89.75 173 GLY B N 1
ATOM 3746 C CA . GLY B 1 173 ? -14.273 10.148 27.25 1 89.75 173 GLY B CA 1
ATOM 3747 C C . GLY B 1 173 ? -13.477 10.938 28.281 1 89.75 173 GLY B C 1
ATOM 3748 O O . GLY B 1 173 ? -13.695 10.797 29.484 1 89.75 173 GLY B O 1
ATOM 3749 N N . GLN B 1 174 ? -12.555 11.68 27.828 1 84.75 174 GLN B N 1
ATOM 3750 C CA . GLN B 1 174 ? -11.672 12.422 28.734 1 84.75 174 GLN B CA 1
ATOM 3751 C C . GLN B 1 174 ? -12.281 13.773 29.109 1 84.75 174 GLN B C 1
ATOM 3753 O O . GLN B 1 174 ? -11.742 14.492 29.953 1 84.75 174 GLN B O 1
ATOM 3758 N N . GLU B 1 175 ? -13.258 14.18 28.484 1 75.12 175 GLU B N 1
ATOM 3759 C CA . GLU B 1 175 ? -13.844 15.484 28.75 1 75.12 175 GLU B CA 1
ATOM 3760 C C . GLU B 1 175 ? -15.305 15.359 29.172 1 75.12 175 GLU B C 1
ATOM 3762 O O . GLU B 1 175 ? -16.078 14.633 28.547 1 75.12 175 GLU B O 1
ATOM 3767 N N . ASN B 1 176 ? -15.406 16.078 30.344 1 74.88 176 ASN B N 1
ATOM 3768 C CA . ASN B 1 176 ? -16.75 16.062 30.922 1 74.88 176 ASN B CA 1
ATOM 3769 C C . ASN B 1 176 ? -17.391 17.453 30.875 1 74.88 176 ASN B C 1
ATOM 3771 O O . ASN B 1 176 ? -16.688 18.453 30.891 1 74.88 176 ASN B O 1
ATOM 3775 N N . GLY B 1 177 ? -18.625 17.516 30.406 1 84.31 177 GLY B N 1
ATOM 3776 C CA . GLY B 1 177 ? -19.406 18.719 30.594 1 84.31 177 GLY B CA 1
ATOM 3777 C C . GLY B 1 177 ? -19.609 19.516 29.312 1 84.31 177 GLY B C 1
ATOM 3778 O O . GLY B 1 177 ? -20.062 20.656 29.344 1 84.31 177 GLY B O 1
ATOM 3779 N N . LEU B 1 178 ? -19.109 18.953 28.266 1 90.19 178 LEU B N 1
ATOM 3780 C CA . LEU B 1 178 ? -19.328 19.641 27 1 90.19 178 LEU B CA 1
ATOM 3781 C C . LEU B 1 178 ? -20.781 19.5 26.547 1 90.19 178 LEU B C 1
ATOM 3783 O O . LEU B 1 178 ? -21.422 18.484 26.828 1 90.19 178 LEU B O 1
ATOM 3787 N N . SER B 1 179 ? -21.219 20.562 25.938 1 93.94 179 SER B N 1
ATOM 3788 C CA . SER B 1 179 ? -22.516 20.406 25.281 1 93.94 179 SER B CA 1
ATOM 3789 C C . SER B 1 179 ? -22.453 19.328 24.203 1 93.94 179 SER B C 1
ATOM 3791 O O . SER B 1 179 ? -21.406 19.094 23.609 1 93.94 179 SER B O 1
ATOM 3793 N N . SER B 1 180 ? -23.609 18.766 23.953 1 93.69 180 SER B N 1
ATOM 3794 C CA . SER B 1 180 ? -23.688 17.719 22.938 1 93.69 180 SER B CA 1
ATOM 3795 C C . SER B 1 180 ? -23.297 18.234 21.562 1 93.69 180 SER B C 1
ATOM 3797 O O . SER B 1 180 ? -22.609 17.547 20.797 1 93.69 180 SER B O 1
ATOM 3799 N N . SER B 1 181 ? -23.688 19.391 21.328 1 96.25 181 SER B N 1
ATOM 3800 C CA . SER B 1 181 ? -23.391 20 20.031 1 96.25 181 SER B CA 1
ATOM 3801 C C . SER B 1 181 ? -21.906 20.219 19.844 1 96.25 181 SER B C 1
ATOM 3803 O O . SER B 1 181 ? -21.359 19.969 18.766 1 96.25 181 SER B O 1
ATOM 3805 N N . LEU B 1 182 ? -21.266 20.734 20.844 1 96.56 182 LEU B N 1
ATOM 3806 C CA . LEU B 1 182 ? -19.828 20.969 20.781 1 96.56 182 LEU B CA 1
ATOM 3807 C C . LEU B 1 182 ? -19.078 19.641 20.641 1 96.56 182 LEU B C 1
ATOM 3809 O O . LEU B 1 182 ? -18.141 19.531 19.844 1 96.56 182 LEU B O 1
ATOM 3813 N N . ALA B 1 183 ? -19.516 18.688 21.391 1 96.44 183 ALA B N 1
ATOM 3814 C CA . ALA B 1 183 ? -18.891 17.375 21.328 1 96.44 183 ALA B CA 1
ATOM 3815 C C . ALA B 1 183 ? -19 16.781 19.938 1 96.44 183 ALA B C 1
ATOM 3817 O O . ALA B 1 183 ? -18.016 16.266 19.391 1 96.44 183 ALA B O 1
ATOM 3818 N N . GLU B 1 184 ? -20.156 16.859 19.406 1 96.25 184 GLU B N 1
ATOM 3819 C CA . GLU B 1 184 ? -20.375 16.328 18.062 1 96.25 184 GLU B CA 1
ATOM 3820 C C . GLU B 1 184 ? -19.5 17.031 17.031 1 96.25 184 GLU B C 1
ATOM 3822 O O . GLU B 1 184 ? -18.953 16.391 16.141 1 96.25 184 GLU B O 1
ATOM 3827 N N . THR B 1 185 ? -19.406 18.312 17.141 1 97.19 185 THR B N 1
ATOM 3828 C CA . THR B 1 185 ? -18.609 19.109 16.219 1 97.19 185 THR B CA 1
ATOM 3829 C C . THR B 1 185 ? -17.141 18.688 16.281 1 97.19 185 THR B C 1
ATOM 3831 O O . THR B 1 185 ? -16.484 18.5 15.25 1 97.19 185 THR B O 1
ATOM 3834 N N . LEU B 1 186 ? -16.641 18.547 17.5 1 97.31 186 LEU B N 1
ATOM 3835 C CA . LEU B 1 186 ? -15.227 18.203 17.672 1 97.31 186 LEU B CA 1
ATOM 3836 C C . LEU B 1 186 ? -14.945 16.781 17.203 1 97.31 186 LEU B C 1
ATOM 3838 O O . LEU B 1 186 ? -13.898 16.516 16.609 1 97.31 186 LEU B O 1
ATOM 3842 N N . VAL B 1 187 ? -15.875 15.898 17.438 1 96.62 187 VAL B N 1
ATOM 3843 C CA . VAL B 1 187 ? -15.742 14.523 16.953 1 96.62 187 VAL B CA 1
ATOM 3844 C C . VAL B 1 187 ? -15.672 14.516 15.43 1 96.62 187 VAL B C 1
ATOM 3846 O O . VAL B 1 187 ? -14.852 13.805 14.836 1 96.62 187 VAL B O 1
ATOM 3849 N N . GLN B 1 188 ? -16.469 15.297 14.812 1 96.5 188 GLN B N 1
ATOM 3850 C CA . GLN B 1 188 ? -16.469 15.406 13.352 1 96.5 188 GLN B CA 1
ATOM 3851 C C . GLN B 1 188 ? -15.133 15.945 12.852 1 96.5 188 GLN B C 1
ATOM 3853 O O . GLN B 1 188 ? -14.625 15.492 11.82 1 96.5 188 GLN B O 1
ATOM 3858 N N . ARG B 1 189 ? -14.594 16.844 13.602 1 96.38 189 ARG B N 1
ATOM 3859 C CA . ARG B 1 189 ? -13.32 17.422 13.203 1 96.38 189 ARG B CA 1
ATOM 3860 C C . ARG B 1 189 ? -12.195 16.406 13.289 1 96.38 189 ARG B C 1
ATOM 3862 O O . ARG B 1 189 ? -11.219 16.484 12.539 1 96.38 189 ARG B O 1
ATOM 3869 N N . HIS B 1 190 ? -12.336 15.438 14.172 1 96.75 190 HIS B N 1
ATOM 3870 C CA . HIS B 1 190 ? -11.336 14.391 14.305 1 96.75 190 HIS B CA 1
ATOM 3871 C C . HIS B 1 190 ? -11.422 13.398 13.148 1 96.75 190 HIS B C 1
ATOM 3873 O O . HIS B 1 190 ? -10.391 12.938 12.648 1 96.75 190 HIS B O 1
ATOM 3879 N N . TYR B 1 191 ? -12.602 13.141 12.664 1 96.44 191 TYR B N 1
ATOM 3880 C CA . TYR B 1 191 ? -12.789 12.078 11.688 1 96.44 191 TYR B CA 1
ATOM 3881 C C . TYR B 1 191 ? -12.812 12.633 10.273 1 96.44 191 TYR B C 1
ATOM 3883 O O . TYR B 1 191 ? -12.359 11.977 9.328 1 96.44 191 TYR B O 1
ATOM 3891 N N . ILE B 1 192 ? -13.359 13.789 10.125 1 96.44 192 ILE B N 1
ATOM 3892 C CA . ILE B 1 192 ? -13.664 14.281 8.781 1 96.44 192 ILE B CA 1
ATOM 3893 C C . ILE B 1 192 ? -12.727 15.438 8.438 1 96.44 192 ILE B C 1
ATOM 3895 O O . ILE B 1 192 ? -13.164 16.594 8.32 1 96.44 192 ILE B O 1
ATOM 3899 N N . SER B 1 193 ? -11.531 15.086 8.227 1 94.88 193 SER B N 1
ATOM 3900 C CA . SER B 1 193 ? -10.57 16.062 7.723 1 94.88 193 SER B CA 1
ATOM 3901 C C . SER B 1 193 ? -10.758 16.312 6.227 1 94.88 193 SER B C 1
ATOM 3903 O O . SER B 1 193 ? -11.281 15.445 5.516 1 94.88 193 SER B O 1
ATOM 3905 N N . GLN B 1 194 ? -10.406 17.453 5.797 1 94.62 194 GLN B N 1
ATOM 3906 C CA . GLN B 1 194 ? -10.445 17.812 4.383 1 94.62 194 GLN B CA 1
ATOM 3907 C C . GLN B 1 194 ? -9.039 18.047 3.836 1 94.62 194 GLN B C 1
ATOM 3909 O O . GLN B 1 194 ? -8.445 19.094 4.066 1 94.62 194 GLN B O 1
ATOM 3914 N N . PRO B 1 195 ? -8.555 17.062 3.031 1 97.25 195 PRO B N 1
ATOM 3915 C CA . PRO B 1 195 ? -7.234 17.266 2.439 1 97.25 195 PRO B CA 1
ATOM 3916 C C . PRO B 1 195 ? -7.141 18.547 1.631 1 97.25 195 PRO B C 1
ATOM 3918 O O . PRO B 1 195 ? -8.039 18.859 0.851 1 97.25 195 PRO B O 1
ATOM 3921 N N . ARG B 1 196 ? -6.113 19.281 1.812 1 98.25 196 ARG B N 1
ATOM 3922 C CA . ARG B 1 196 ? -5.969 20.609 1.222 1 98.25 196 ARG B CA 1
ATOM 3923 C C . ARG B 1 196 ? -5.332 20.531 -0.163 1 98.25 196 ARG B C 1
ATOM 3925 O O . ARG B 1 196 ? -4.359 21.234 -0.449 1 98.25 196 ARG B O 1
ATOM 3932 N N . VAL B 1 197 ? -5.949 19.797 -1.07 1 98.25 197 VAL B N 1
ATOM 3933 C CA . VAL B 1 197 ? -5.406 19.516 -2.393 1 98.25 197 VAL B CA 1
ATOM 3934 C C . VAL B 1 197 ? -5.289 20.797 -3.199 1 98.25 197 VAL B C 1
ATOM 3936 O O . VAL B 1 197 ? -4.227 21.109 -3.75 1 98.25 197 VAL B O 1
ATOM 3939 N N . LEU B 1 198 ? -6.34 21.656 -3.248 1 97.69 198 LEU B N 1
ATOM 3940 C CA . LEU B 1 198 ? -6.32 22.875 -4.027 1 97.69 198 LEU B CA 1
ATOM 3941 C C . LEU B 1 198 ? -5.27 23.844 -3.494 1 97.69 198 LEU B C 1
ATOM 3943 O O . LEU B 1 198 ? -4.566 24.5 -4.27 1 97.69 198 LEU B O 1
ATOM 3947 N N . ALA B 1 199 ? -5.207 23.938 -2.189 1 98.19 199 ALA B N 1
ATOM 3948 C CA . ALA B 1 199 ? -4.184 24.797 -1.597 1 98.19 199 ALA B CA 1
ATOM 3949 C C . ALA B 1 199 ? -2.783 24.312 -1.963 1 98.19 199 ALA B C 1
ATOM 3951 O O . ALA B 1 199 ? -1.918 25.125 -2.318 1 98.19 199 ALA B O 1
ATOM 3952 N N . GLY B 1 200 ? -2.535 23 -1.812 1 98.62 200 GLY B N 1
ATOM 3953 C CA . GLY B 1 200 ? -1.247 22.453 -2.193 1 98.62 200 GLY B CA 1
ATOM 3954 C C . GLY B 1 200 ? -0.854 22.781 -3.621 1 98.62 200 GLY B C 1
ATOM 3955 O O . GLY B 1 200 ? 0.278 23.188 -3.879 1 98.62 200 GLY B O 1
ATOM 3956 N N . GLN B 1 201 ? -1.79 22.641 -4.512 1 98.12 201 GLN B N 1
ATOM 3957 C CA . GLN B 1 201 ? -1.537 22.922 -5.918 1 98.12 201 GLN B CA 1
ATOM 3958 C C . GLN B 1 201 ? -1.238 24.406 -6.129 1 98.12 201 GLN B C 1
ATOM 3960 O O . GLN B 1 201 ? -0.351 24.766 -6.906 1 98.12 201 GLN B O 1
ATOM 3965 N N . ALA B 1 202 ? -1.961 25.25 -5.434 1 97.88 202 ALA B N 1
ATOM 3966 C CA . ALA B 1 202 ? -1.803 26.688 -5.57 1 97.88 202 ALA B CA 1
ATOM 3967 C C . ALA B 1 202 ? -0.446 27.141 -5.039 1 97.88 202 ALA B C 1
ATOM 3969 O O . ALA B 1 202 ? 0.06 28.203 -5.434 1 97.88 202 ALA B O 1
ATOM 3970 N N . LEU B 1 203 ? 0.172 26.391 -4.191 1 98.31 203 LEU B N 1
ATOM 3971 C CA . LEU B 1 203 ? 1.412 26.781 -3.523 1 98.31 203 LEU B CA 1
ATOM 3972 C C . LEU B 1 203 ? 2.621 26.469 -4.398 1 98.31 203 LEU B C 1
ATOM 3974 O O . LEU B 1 203 ? 3.738 26.891 -4.098 1 98.31 203 LEU B O 1
ATOM 3978 N N . ARG B 1 204 ? 2.418 25.703 -5.488 1 97.94 204 ARG B N 1
ATOM 3979 C CA . ARG B 1 204 ? 3.52 25.375 -6.387 1 97.94 204 ARG B CA 1
ATOM 3980 C C . ARG B 1 204 ? 4.238 26.625 -6.855 1 97.94 204 ARG B C 1
ATOM 3982 O O . ARG B 1 204 ? 3.596 27.594 -7.281 1 97.94 204 ARG B O 1
ATOM 3989 N N . GLY B 1 205 ? 5.512 26.578 -6.785 1 97.06 205 GLY B N 1
ATOM 3990 C CA . GLY B 1 205 ? 6.305 27.719 -7.246 1 97.06 205 GLY B CA 1
ATOM 3991 C C . GLY B 1 205 ? 6.293 28.891 -6.285 1 97.06 205 GLY B C 1
ATOM 3992 O O . GLY B 1 205 ? 6.996 29.875 -6.5 1 97.06 205 GLY B O 1
ATOM 3993 N N . ILE B 1 206 ? 5.543 28.797 -5.211 1 97.94 206 ILE B N 1
ATOM 3994 C CA . ILE B 1 206 ? 5.414 29.906 -4.273 1 97.94 206 ILE B CA 1
ATOM 3995 C C . ILE B 1 206 ? 6.062 29.531 -2.943 1 97.94 206 ILE B C 1
ATOM 3997 O O . ILE B 1 206 ? 6.863 30.297 -2.398 1 97.94 206 ILE B O 1
ATOM 4001 N N . ALA B 1 207 ? 5.727 28.391 -2.381 1 98.62 207 ALA B N 1
ATOM 4002 C CA . ALA B 1 207 ? 6.262 27.953 -1.098 1 98.62 207 ALA B CA 1
ATOM 4003 C C . ALA B 1 207 ? 7.691 27.438 -1.247 1 98.62 207 ALA B C 1
ATOM 4005 O O . ALA B 1 207 ? 8.039 26.828 -2.26 1 98.62 207 ALA B O 1
ATOM 4006 N N . SER B 1 208 ? 8.484 27.672 -0.276 1 98.62 208 SER B N 1
ATOM 4007 C CA . SER B 1 208 ? 9.859 27.172 -0.268 1 98.62 208 SER B CA 1
ATOM 4008 C C . SER B 1 208 ? 9.938 25.766 0.325 1 98.62 208 SER B C 1
ATOM 4010 O O . SER B 1 208 ? 10.852 25 0.015 1 98.62 208 SER B O 1
ATOM 4012 N N . ALA B 1 209 ? 9.047 25.422 1.182 1 98.69 209 ALA B N 1
ATOM 4013 C CA . ALA B 1 209 ? 8.891 24.094 1.757 1 98.69 209 ALA B CA 1
ATOM 4014 C C . ALA B 1 209 ? 7.465 23.875 2.246 1 98.69 209 ALA B C 1
ATOM 4016 O O . ALA B 1 209 ? 6.734 24.828 2.506 1 98.69 209 ALA B O 1
ATOM 4017 N N . ALA B 1 210 ? 7.09 22.625 2.338 1 98.81 210 ALA B N 1
ATOM 4018 C CA . ALA B 1 210 ? 5.73 22.312 2.781 1 98.81 210 ALA B CA 1
ATOM 4019 C C . ALA B 1 210 ? 5.641 20.891 3.322 1 98.81 210 ALA B C 1
ATOM 4021 O O . ALA B 1 210 ? 6.465 20.031 2.982 1 98.81 210 ALA B O 1
ATOM 4022 N N . LEU B 1 211 ? 4.688 20.609 4.121 1 98.62 211 LEU B N 1
ATOM 4023 C CA . LEU B 1 211 ? 4.277 19.281 4.594 1 98.62 211 LEU B CA 1
ATOM 4024 C C . LEU B 1 211 ? 2.859 19.328 5.156 1 98.62 211 LEU B C 1
ATOM 4026 O O . LEU B 1 211 ? 2.271 20.406 5.289 1 98.62 211 LEU B O 1
ATOM 4030 N N . ASP B 1 212 ? 2.23 18.219 5.332 1 98.5 212 ASP B N 1
ATOM 4031 C CA . ASP B 1 212 ? 0.963 18.203 6.055 1 98.5 212 ASP B CA 1
ATOM 4032 C C . ASP B 1 212 ? 1.187 17.969 7.547 1 98.5 212 ASP B C 1
ATOM 4034 O O . ASP B 1 212 ? 2.223 17.438 7.949 1 98.5 212 ASP B O 1
ATOM 4038 N N . ILE B 1 213 ? 0.327 18.422 8.383 1 98.06 213 ILE B N 1
ATOM 4039 C CA . ILE B 1 213 ? 0.43 18.266 9.836 1 98.06 213 ILE B CA 1
ATOM 4040 C C . ILE B 1 213 ? -0.282 16.984 10.273 1 98.06 213 ILE B C 1
ATOM 4042 O O . ILE B 1 213 ? -1.492 17 10.516 1 98.06 213 ILE B O 1
ATOM 4046 N N . SER B 1 214 ? 0.461 15.93 10.406 1 96 214 SER B N 1
ATOM 4047 C CA . SER B 1 214 ? -0.085 14.625 10.758 1 96 214 SER B CA 1
ATOM 4048 C C . SER B 1 214 ? 0.242 14.266 12.203 1 96 214 SER B C 1
ATOM 4050 O O . SER B 1 214 ? -0.554 13.609 12.883 1 96 214 SER B O 1
ATOM 4052 N N . ASP B 1 215 ? 1.389 14.719 12.703 1 93.62 215 ASP B N 1
ATOM 4053 C CA . ASP B 1 215 ? 1.847 14.336 14.039 1 93.62 215 ASP B CA 1
ATOM 4054 C C . ASP B 1 215 ? 1.874 15.539 14.977 1 93.62 215 ASP B C 1
ATOM 4056 O O . ASP B 1 215 ? 2.363 15.438 16.109 1 93.62 215 ASP B O 1
ATOM 4060 N N . GLY B 1 216 ? 1.432 16.641 14.562 1 96.81 216 GLY B N 1
ATOM 4061 C CA . GLY B 1 216 ? 1.504 17.891 15.305 1 96.81 216 GLY B CA 1
ATOM 4062 C C . GLY B 1 216 ? 2.43 18.922 14.664 1 96.81 216 GLY B C 1
ATOM 4063 O O . GLY B 1 216 ? 3.469 18.547 14.109 1 96.81 216 GLY B O 1
ATOM 4064 N N . LEU B 1 217 ? 2.08 20.156 14.852 1 97.88 217 LEU B N 1
ATOM 4065 C CA . LEU B 1 217 ? 2.801 21.234 14.188 1 97.88 217 LEU B CA 1
ATOM 4066 C C . LEU B 1 217 ? 4.266 21.25 14.602 1 97.88 217 LEU B C 1
ATOM 4068 O O . LEU B 1 217 ? 5.156 21.391 13.758 1 97.88 217 LEU B O 1
ATOM 4072 N N . ILE B 1 218 ? 4.574 21.109 15.883 1 96.12 218 ILE B N 1
ATOM 4073 C CA . ILE B 1 218 ? 5.934 21.188 16.406 1 96.12 218 ILE B CA 1
ATOM 4074 C C . ILE B 1 218 ? 6.789 20.078 15.797 1 96.12 218 ILE B C 1
ATOM 4076 O O . ILE B 1 218 ? 7.891 20.344 15.305 1 96.12 218 ILE B O 1
ATOM 4080 N N . SER B 1 219 ? 6.234 18.891 15.812 1 94.62 219 SER B N 1
ATOM 4081 C CA . SER B 1 219 ? 6.965 17.734 15.289 1 94.62 219 SER B CA 1
ATOM 4082 C C . SER B 1 219 ? 7.148 17.844 13.773 1 94.62 219 SER B C 1
ATOM 4084 O O . SER B 1 219 ? 8.258 17.672 13.266 1 94.62 219 SER B O 1
ATOM 4086 N N . ASP B 1 220 ? 6.102 18.141 13.086 1 97 220 ASP B N 1
ATOM 4087 C CA . ASP B 1 220 ? 6.133 18.156 11.625 1 97 220 ASP B CA 1
ATOM 4088 C C . ASP B 1 220 ? 6.984 19.312 11.109 1 97 220 ASP B C 1
ATOM 4090 O O . ASP B 1 220 ? 7.789 19.141 10.195 1 97 220 ASP B O 1
ATOM 4094 N N . LEU B 1 221 ? 6.77 20.484 11.695 1 97.75 221 LEU B N 1
ATOM 4095 C CA . LEU B 1 221 ? 7.637 21.609 11.32 1 97.75 221 LEU B CA 1
ATOM 4096 C C . LEU B 1 221 ? 9.102 21.266 11.555 1 97.75 221 LEU B C 1
ATOM 4098 O O . LEU B 1 221 ? 9.977 21.688 10.797 1 97.75 221 LEU B O 1
ATOM 4102 N N . GLY B 1 222 ? 9.375 20.531 12.594 1 96.12 222 GLY B N 1
ATOM 4103 C CA . GLY B 1 222 ? 10.727 20.078 12.898 1 96.12 222 GLY B CA 1
ATOM 4104 C C . GLY B 1 222 ? 11.398 19.391 11.727 1 96.12 222 GLY B C 1
ATOM 4105 O O . GLY B 1 222 ? 12.609 19.531 11.531 1 96.12 222 GLY B O 1
ATOM 4106 N N . HIS B 1 223 ? 10.641 18.656 10.945 1 95.62 223 HIS B N 1
ATOM 4107 C CA . HIS B 1 223 ? 11.195 17.969 9.781 1 95.62 223 HIS B CA 1
ATOM 4108 C C . HIS B 1 223 ? 11.672 18.969 8.727 1 95.62 223 HIS B C 1
ATOM 4110 O O . HIS B 1 223 ? 12.719 18.766 8.109 1 95.62 223 HIS B O 1
ATOM 4116 N N . ILE B 1 224 ? 10.891 20 8.484 1 97.81 224 ILE B N 1
ATOM 4117 C CA . ILE B 1 224 ? 11.305 21.031 7.551 1 97.81 224 ILE B CA 1
ATOM 4118 C C . ILE B 1 224 ? 12.586 21.703 8.055 1 97.81 224 ILE B C 1
ATOM 4120 O O . ILE B 1 224 ? 13.539 21.891 7.293 1 97.81 224 ILE B O 1
ATOM 4124 N N . LEU B 1 225 ? 12.594 22.031 9.344 1 98 225 LEU B N 1
ATOM 4125 C CA . LEU B 1 225 ? 13.734 22.719 9.938 1 98 225 LEU B CA 1
ATOM 4126 C C . LEU B 1 225 ? 15 21.875 9.82 1 98 225 LEU B C 1
ATOM 4128 O O . LEU B 1 225 ? 16.062 22.391 9.445 1 98 225 LEU B O 1
ATOM 4132 N N . LYS B 1 226 ? 14.859 20.625 10.102 1 95.5 226 LYS B N 1
ATOM 4133 C CA . LYS B 1 226 ? 16 19.719 10.039 1 95.5 226 LYS B CA 1
ATOM 4134 C C . LYS B 1 226 ? 16.531 19.594 8.609 1 95.5 226 LYS B C 1
ATOM 4136 O O . LYS B 1 226 ? 17.734 19.688 8.383 1 95.5 226 LYS B O 1
ATOM 4141 N N . GLN B 1 227 ? 15.672 19.469 7.691 1 95.38 227 GLN B N 1
ATOM 4142 C CA . GLN B 1 227 ? 16.078 19.25 6.305 1 95.38 227 GLN B CA 1
ATOM 4143 C C . GLN B 1 227 ? 16.625 20.531 5.684 1 95.38 227 GLN B C 1
ATOM 4145 O O . GLN B 1 227 ? 17.453 20.469 4.766 1 95.38 227 GLN B O 1
ATOM 4150 N N . SER B 1 228 ? 16.219 21.656 6.184 1 97.38 228 SER B N 1
ATOM 4151 C CA . SER B 1 228 ? 16.641 22.938 5.617 1 97.38 228 SER B CA 1
ATOM 4152 C C . SER B 1 228 ? 17.719 23.594 6.465 1 97.38 228 SER B C 1
ATOM 4154 O O . SER B 1 228 ? 18.25 24.656 6.102 1 97.38 228 SER B O 1
ATOM 4156 N N . GLN B 1 229 ? 18 22.984 7.613 1 97 229 GLN B N 1
ATOM 4157 C CA . GLN B 1 229 ? 19.031 23.484 8.523 1 97 229 GLN B CA 1
ATOM 4158 C C . GLN B 1 229 ? 18.75 24.922 8.945 1 97 229 GLN B C 1
ATOM 4160 O O . GLN B 1 229 ? 19.625 25.781 8.836 1 97 229 GLN B O 1
ATOM 4165 N N . VAL B 1 230 ? 17.594 25.172 9.336 1 98.12 230 VAL B N 1
ATOM 4166 C CA . VAL B 1 230 ? 17.156 26.469 9.859 1 98.12 230 VAL B CA 1
ATOM 4167 C C . VAL B 1 230 ? 16.344 26.266 11.141 1 98.12 230 VAL B C 1
ATOM 4169 O O . VAL B 1 230 ? 16.078 25.125 11.539 1 98.12 230 VAL B O 1
ATOM 4172 N N . GLY B 1 231 ? 16.094 27.328 11.859 1 97.94 231 GLY B N 1
ATOM 4173 C CA . GLY B 1 231 ? 15.188 27.328 13 1 97.94 231 GLY B CA 1
ATOM 4174 C C . GLY B 1 231 ? 13.922 28.125 12.758 1 97.94 231 GLY B C 1
ATOM 4175 O O . GLY B 1 231 ? 13.703 28.625 11.656 1 97.94 231 GLY B O 1
ATOM 4176 N N . ALA B 1 232 ? 13.086 28.156 13.773 1 98.25 232 ALA B N 1
ATOM 4177 C CA . ALA B 1 232 ? 11.805 28.844 13.625 1 98.25 232 ALA B CA 1
ATOM 4178 C C . ALA B 1 232 ? 11.453 29.625 14.883 1 98.25 232 ALA B C 1
ATOM 4180 O O . ALA B 1 232 ? 11.719 29.172 16 1 98.25 232 ALA B O 1
ATOM 4181 N N . GLU B 1 233 ? 10.93 30.75 14.711 1 98 233 GLU B N 1
ATOM 4182 C CA . GLU B 1 233 ? 10.219 31.484 15.742 1 98 233 GLU B CA 1
ATOM 4183 C C . GLU B 1 233 ? 8.719 31.531 15.469 1 98 233 GLU B C 1
ATOM 4185 O O . GLU B 1 233 ? 8.281 32.062 14.445 1 98 233 GLU B O 1
ATOM 4190 N N . ILE B 1 234 ? 7.93 30.984 16.406 1 98.31 234 ILE B N 1
ATOM 4191 C CA . ILE B 1 234 ? 6.48 30.922 16.266 1 98.31 234 ILE B CA 1
ATOM 4192 C C . ILE B 1 234 ? 5.828 31.828 17.312 1 98.31 234 ILE B C 1
ATOM 4194 O O . ILE B 1 234 ? 6.172 31.766 18.5 1 98.31 234 ILE B O 1
ATOM 4198 N N . ASP B 1 235 ? 4.961 32.688 16.875 1 98.5 235 ASP B N 1
ATOM 4199 C CA . ASP B 1 235 ? 4.133 33.5 17.781 1 98.5 235 ASP B CA 1
ATOM 4200 C C . ASP B 1 235 ? 2.822 32.781 18.094 1 98.5 235 ASP B C 1
ATOM 4202 O O . ASP B 1 235 ? 1.912 32.75 17.266 1 98.5 235 ASP B O 1
ATOM 4206 N N . VAL B 1 236 ? 2.67 32.312 19.312 1 98.25 236 VAL B N 1
ATOM 4207 C CA . VAL B 1 236 ? 1.544 31.469 19.688 1 98.25 236 VAL B CA 1
ATOM 4208 C C . VAL B 1 236 ? 0.248 32.281 19.641 1 98.25 236 VAL B C 1
ATOM 4210 O O . VAL B 1 236 ? -0.84 31.703 19.516 1 98.25 236 VAL B O 1
ATOM 4213 N N . THR B 1 237 ? 0.32 33.594 19.734 1 98.19 237 THR B N 1
ATOM 4214 C CA . THR B 1 237 ? -0.874 34.438 19.703 1 98.19 237 THR B CA 1
ATOM 4215 C C . THR B 1 237 ? -1.467 34.469 18.297 1 98.19 237 THR B C 1
ATOM 4217 O O . THR B 1 237 ? -2.609 34.875 18.109 1 98.19 237 THR B O 1
ATOM 4220 N N . LYS B 1 238 ? -0.716 34 17.328 1 98.44 238 LYS B N 1
ATOM 4221 C CA . LYS B 1 238 ? -1.158 34.031 15.93 1 98.44 238 LYS B CA 1
ATOM 4222 C C . LYS B 1 238 ? -1.727 32.688 15.492 1 98.44 238 LYS B C 1
ATOM 4224 O O . LYS B 1 238 ? -2.271 32.562 14.398 1 98.44 238 LYS B O 1
ATOM 4229 N N . LEU B 1 239 ? -1.595 31.703 16.328 1 98.69 239 LEU B N 1
ATOM 4230 C CA . LEU B 1 239 ? -2.111 30.375 15.977 1 98.69 239 LEU B CA 1
ATOM 4231 C C . LEU B 1 239 ? -3.609 30.438 15.695 1 98.69 239 LEU B C 1
ATOM 4233 O O . LEU B 1 239 ? -4.359 31.062 16.453 1 98.69 239 LEU B O 1
ATOM 4237 N N . PRO B 1 240 ? -4.012 29.891 14.586 1 98.75 240 PRO B N 1
ATOM 4238 C CA . PRO B 1 240 ? -5.453 29.859 14.32 1 98.75 240 PRO B CA 1
ATOM 4239 C C . PRO B 1 240 ? -6.195 28.875 15.227 1 98.75 240 PRO B C 1
ATOM 4241 O O . PRO B 1 240 ? -5.988 27.672 15.125 1 98.75 240 PRO B O 1
ATOM 4244 N N . LEU B 1 241 ? -7.039 29.359 16.078 1 98.56 241 LEU B N 1
ATOM 4245 C CA . LEU B 1 241 ? -7.832 28.578 17.031 1 98.56 241 LEU B CA 1
ATOM 4246 C C . LEU B 1 241 ? -9.32 28.734 16.734 1 98.56 241 LEU B C 1
ATOM 4248 O O . LEU B 1 241 ? -9.812 29.844 16.562 1 98.56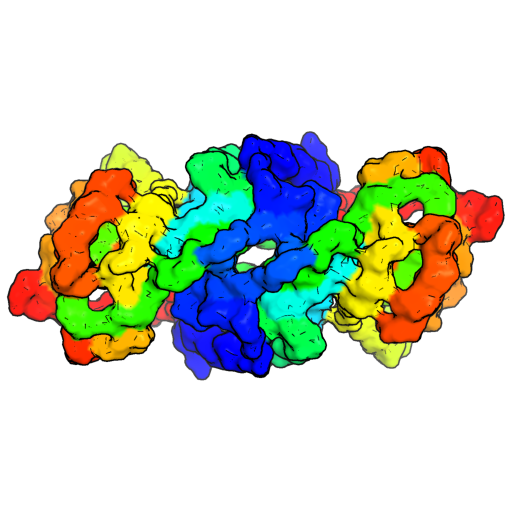 241 LEU B O 1
ATOM 4252 N N . SER B 1 242 ? -9.984 27.641 16.656 1 98.25 242 SER B N 1
ATOM 4253 C CA . SER B 1 242 ? -11.422 27.719 16.453 1 98.25 242 SER B CA 1
ATOM 4254 C C . SER B 1 242 ? -12.156 28.109 17.734 1 98.25 242 SER B C 1
ATOM 4256 O O . SER B 1 242 ? -11.648 27.875 18.828 1 98.25 242 SER B O 1
ATOM 4258 N N . PRO B 1 243 ? -13.336 28.688 17.547 1 97.75 243 PRO B N 1
ATOM 4259 C CA . PRO B 1 243 ? -14.156 28.922 18.75 1 97.75 243 PRO B CA 1
ATOM 4260 C C . PRO B 1 243 ? -14.461 27.625 19.516 1 97.75 243 PRO B C 1
ATOM 4262 O O . PRO B 1 243 ? -14.555 27.641 20.75 1 97.75 243 PRO B O 1
ATOM 4265 N N . GLU B 1 244 ? -14.641 26.562 18.844 1 97.88 244 GLU B N 1
ATOM 4266 C CA . GLU B 1 244 ? -14.953 25.281 19.453 1 97.88 244 GLU B CA 1
ATOM 4267 C C . GLU B 1 244 ? -13.789 24.797 20.312 1 97.88 244 GLU B C 1
ATOM 4269 O O . GLU B 1 244 ? -14 24.266 21.406 1 97.88 244 GLU B O 1
ATOM 4274 N N . LEU B 1 245 ? -12.555 24.969 19.828 1 98.06 245 LEU B N 1
ATOM 4275 C CA . LEU B 1 245 ? -11.383 24.578 20.609 1 98.06 245 LEU B CA 1
ATOM 4276 C C . LEU B 1 245 ? -11.273 25.406 21.875 1 98.06 245 LEU B C 1
ATOM 4278 O O . LEU B 1 245 ? -10.953 24.875 22.938 1 98.06 245 LEU B O 1
ATOM 4282 N N . LEU B 1 246 ? -11.508 26.703 21.734 1 97.69 246 LEU B N 1
ATOM 4283 C CA . LEU B 1 246 ? -11.453 27.594 22.891 1 97.69 246 LEU B CA 1
ATOM 4284 C C . LEU B 1 246 ? -12.484 27.172 23.938 1 97.69 246 LEU B C 1
ATOM 4286 O O . LEU B 1 246 ? -12.188 27.172 25.141 1 97.69 246 LEU B O 1
ATOM 4290 N N . GLN B 1 247 ? -13.641 26.859 23.453 1 96.81 247 GLN B N 1
ATOM 4291 C CA . GLN B 1 247 ? -14.672 26.375 24.375 1 96.81 247 GLN B CA 1
ATOM 4292 C C . GLN B 1 247 ? -14.266 25.078 25.031 1 96.81 247 GLN B C 1
ATOM 4294 O O . GLN B 1 247 ? -14.477 24.891 26.234 1 96.81 247 GLN B O 1
ATOM 4299 N N . PHE B 1 248 ? -13.758 24.188 24.281 1 96.81 248 PHE B N 1
ATOM 4300 C CA . PHE B 1 248 ? -13.289 22.906 24.797 1 96.81 248 PHE B CA 1
ATOM 4301 C C . PHE B 1 248 ? -12.258 23.125 25.906 1 96.81 248 PHE B C 1
ATOM 4303 O O . PHE B 1 248 ? -12.273 22.422 26.922 1 96.81 248 PHE B O 1
ATOM 4310 N N . ALA B 1 249 ? -11.367 24.125 25.672 1 95.62 249 ALA B N 1
ATOM 4311 C CA . ALA B 1 249 ? -10.289 24.406 26.609 1 95.62 249 ALA B CA 1
ATOM 4312 C C . ALA B 1 249 ? -10.789 25.281 27.766 1 95.62 249 ALA B C 1
ATOM 4314 O O . ALA B 1 249 ? -9.984 25.828 28.531 1 95.62 249 ALA B O 1
ATOM 4315 N N . GLY B 1 250 ? -12.07 25.5 27.922 1 94.75 250 GLY B N 1
ATOM 4316 C CA . GLY B 1 250 ? -12.625 26.344 28.969 1 94.75 250 GLY B CA 1
ATOM 4317 C C . GLY B 1 250 ? -12.211 27.797 28.859 1 94.75 250 GLY B C 1
ATOM 4318 O O . GLY B 1 250 ? -11.977 28.453 29.875 1 94.75 250 GLY B O 1
ATOM 4319 N N . HIS B 1 251 ? -11.867 28.141 27.672 1 95.31 251 HIS B N 1
ATOM 4320 C CA . HIS B 1 251 ? -11.445 29.5 27.328 1 95.31 251 HIS B CA 1
ATOM 4321 C C . HIS B 1 251 ? -10.07 29.812 27.922 1 95.31 251 HIS B C 1
ATOM 4323 O O . HIS B 1 251 ? -9.703 30.969 28.078 1 95.31 251 HIS B O 1
ATOM 4329 N N . ASN B 1 252 ? -9.422 28.766 28.266 1 97.06 252 ASN B N 1
ATOM 4330 C CA . ASN B 1 252 ? -7.992 28.875 28.547 1 97.06 252 ASN B CA 1
ATOM 4331 C C . ASN B 1 252 ? -7.176 28.922 27.25 1 97.06 252 ASN B C 1
ATOM 4333 O O . ASN B 1 252 ? -6.867 27.875 26.672 1 97.06 252 ASN B O 1
ATOM 4337 N N . VAL B 1 253 ? -6.77 30.047 26.938 1 97.31 253 VAL B N 1
ATOM 4338 C CA . VAL B 1 253 ? -6.121 30.297 25.641 1 97.31 253 VAL B CA 1
ATOM 4339 C C . VAL B 1 253 ? -4.801 29.531 25.578 1 97.31 253 VAL B C 1
ATOM 4341 O O . VAL B 1 253 ? -4.461 28.953 24.547 1 97.31 253 VAL B O 1
ATOM 4344 N N . GLU B 1 254 ? -4.047 29.484 26.609 1 96.75 254 GLU B N 1
ATOM 4345 C CA . GLU B 1 254 ? -2.768 28.781 26.656 1 96.75 254 GLU B CA 1
ATOM 4346 C C . GLU B 1 254 ? -2.943 27.297 26.375 1 96.75 254 GLU B C 1
ATOM 4348 O O . GLU B 1 254 ? -2.176 26.703 25.625 1 96.75 254 GLU B O 1
ATOM 4353 N N . GLN B 1 255 ? -3.922 26.734 27.016 1 96.44 255 GLN B N 1
ATOM 4354 C CA . GLN B 1 255 ? -4.207 25.312 26.812 1 96.44 255 GLN B CA 1
ATOM 4355 C C . GLN B 1 255 ? -4.574 25.047 25.359 1 96.44 255 GLN B C 1
ATOM 4357 O O . GLN B 1 255 ? -4.141 24.047 24.781 1 96.44 255 GLN B O 1
ATOM 4362 N N . ALA B 1 256 ? -5.402 25.906 24.812 1 97.94 256 ALA B N 1
ATOM 4363 C CA . ALA B 1 256 ? -5.789 25.766 23.406 1 97.94 256 ALA B CA 1
ATOM 4364 C C . ALA B 1 256 ? -4.574 25.875 22.484 1 97.94 256 ALA B C 1
ATOM 4366 O O . ALA B 1 256 ? -4.465 25.141 21.5 1 97.94 256 ALA B O 1
ATOM 4367 N N . GLN B 1 257 ? -3.699 26.781 22.812 1 98.19 257 GLN B N 1
ATOM 4368 C CA . GLN B 1 257 ? -2.484 26.953 22.031 1 98.19 257 GLN B CA 1
ATOM 4369 C C . GLN B 1 257 ? -1.605 25.719 22.094 1 98.19 257 GLN B C 1
ATOM 4371 O O . GLN B 1 257 ? -1.065 25.281 21.078 1 98.19 257 GLN B O 1
ATOM 4376 N N . LYS B 1 258 ? -1.444 25.141 23.25 1 97.31 258 LYS B N 1
ATOM 4377 C CA . LYS B 1 258 ? -0.65 23.922 23.406 1 97.31 258 LYS B CA 1
ATOM 4378 C C . LYS B 1 258 ? -1.254 22.766 22.625 1 97.31 258 LYS B C 1
ATOM 4380 O O . LYS B 1 258 ? -0.529 21.984 22 1 97.31 258 LYS B O 1
ATOM 4385 N N . LEU B 1 259 ? -2.592 22.672 22.609 1 97.12 259 LEU B N 1
ATOM 4386 C CA . LEU B 1 259 ? -3.275 21.656 21.812 1 97.12 259 LEU B CA 1
ATOM 4387 C C . LEU B 1 259 ? -3.033 21.875 20.328 1 97.12 259 LEU B C 1
ATOM 4389 O O . LEU B 1 259 ? -2.758 20.922 19.594 1 97.12 259 LEU B O 1
ATOM 4393 N N . ALA B 1 260 ? -3.115 23.094 19.922 1 98.31 260 ALA B N 1
ATOM 4394 C CA . ALA B 1 260 ? -2.908 23.422 18.516 1 98.31 260 ALA B CA 1
ATOM 4395 C C . ALA B 1 260 ? -1.503 23.047 18.062 1 98.31 260 ALA B C 1
ATOM 4397 O O . ALA B 1 260 ? -1.308 22.594 16.922 1 98.31 260 ALA B O 1
ATOM 4398 N N . LEU B 1 261 ? -0.532 23.188 18.922 1 98.12 261 LEU B N 1
ATOM 4399 C CA . LEU B 1 261 ? 0.871 22.969 18.578 1 98.12 261 LEU B CA 1
ATOM 4400 C C . LEU B 1 261 ? 1.193 21.469 18.547 1 98.12 261 LEU B C 1
ATOM 4402 O O . LEU B 1 261 ? 2.109 21.047 17.844 1 98.12 261 LEU B O 1
ATOM 4406 N N . THR B 1 262 ? 0.408 20.625 19.25 1 97.06 262 THR B N 1
ATOM 4407 C CA . THR B 1 262 ? 0.813 19.234 19.438 1 97.06 262 THR B CA 1
ATOM 4408 C C . THR B 1 262 ? -0.207 18.281 18.828 1 97.06 262 THR B C 1
ATOM 4410 O O . THR B 1 262 ? 0.051 17.078 18.719 1 97.06 262 THR B O 1
ATOM 4413 N N . SER B 1 263 ? -1.339 18.844 18.375 1 96.62 263 SER B N 1
ATOM 4414 C CA . SER B 1 263 ? -2.432 18.047 17.844 1 96.62 263 SER B CA 1
ATOM 4415 C C . SER B 1 263 ? -2.01 17.312 16.578 1 96.62 263 SER B C 1
ATOM 4417 O O . SER B 1 263 ? -1.51 17.938 15.633 1 96.62 263 SER B O 1
ATOM 4419 N N . GLY B 1 264 ? -2.158 15.969 16.578 1 94.81 264 GLY B N 1
ATOM 4420 C CA . GLY B 1 264 ? -1.962 15.18 15.367 1 94.81 264 GLY B CA 1
ATOM 4421 C C . GLY B 1 264 ? -3.221 15.039 14.539 1 94.81 264 GLY B C 1
ATOM 4422 O O . GLY B 1 264 ? -4.301 15.453 14.961 1 94.81 264 GLY B O 1
ATOM 4423 N N . GLU B 1 265 ? -3.016 14.531 13.344 1 96.44 265 GLU B N 1
ATOM 4424 C CA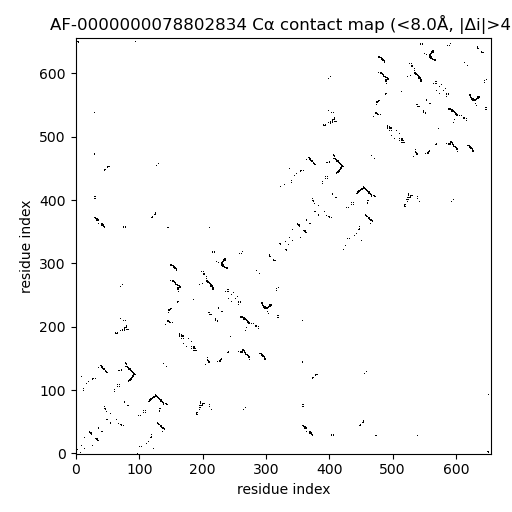 . GLU B 1 265 ? -4.098 14.164 12.438 1 96.44 265 GLU B CA 1
ATOM 4425 C C . GLU B 1 265 ? -4.906 15.391 12.016 1 96.44 265 GLU B C 1
ATOM 4427 O O . GLU B 1 265 ? -6.129 15.32 11.891 1 96.44 265 GLU B O 1
ATOM 4432 N N . GLU B 1 266 ? -4.262 16.516 11.984 1 97 266 GLU B N 1
ATOM 4433 C CA . GLU B 1 266 ? -4.93 17.734 11.523 1 97 266 GLU B CA 1
ATOM 4434 C C . GLU B 1 266 ? -5.121 17.719 10.008 1 97 266 GLU B C 1
ATOM 4436 O O . GLU B 1 266 ? -6.152 18.172 9.5 1 97 266 GLU B O 1
ATOM 4441 N N . TYR B 1 267 ? -4.109 17.234 9.305 1 97.81 267 TYR B N 1
ATOM 4442 C CA . TYR B 1 267 ? -4.023 17.125 7.852 1 97.81 267 TYR B CA 1
ATOM 4443 C C . TYR B 1 267 ? -4.227 18.469 7.18 1 97.81 267 TYR B C 1
ATOM 4445 O O . TYR B 1 267 ? -4.844 18.562 6.113 1 97.81 267 TYR B O 1
ATOM 4453 N N . GLU B 1 268 ? -3.877 19.547 7.93 1 98.5 268 GLU B N 1
ATOM 4454 C CA . GLU B 1 268 ? -3.635 20.875 7.379 1 98.5 268 GLU B CA 1
ATOM 4455 C C . GLU B 1 268 ? -2.219 21 6.82 1 98.5 268 GLU B C 1
ATOM 4457 O O . GLU B 1 268 ? -1.373 20.141 7.074 1 98.5 268 GLU B O 1
ATOM 4462 N N . LEU B 1 269 ? -1.994 22 6.035 1 98.75 269 LEU B N 1
ATOM 4463 C CA . LEU B 1 269 ? -0.659 22.203 5.484 1 98.75 269 LEU B CA 1
ATOM 4464 C C . LEU B 1 269 ? 0.125 23.203 6.332 1 98.75 269 LEU B C 1
ATOM 4466 O O . LEU B 1 269 ? -0.433 24.203 6.805 1 98.75 269 LEU B O 1
ATOM 4470 N N . CYS B 1 270 ? 1.308 22.922 6.617 1 98.88 270 CYS B N 1
ATOM 4471 C CA . CYS B 1 270 ? 2.332 23.844 7.07 1 98.88 270 CYS B CA 1
ATOM 4472 C C . CYS B 1 270 ? 3.359 24.109 5.973 1 98.88 270 CYS B C 1
ATOM 4474 O O . CYS B 1 270 ? 3.914 23.172 5.402 1 98.88 270 CYS B O 1
ATOM 4476 N N . PHE B 1 271 ? 3.584 25.359 5.66 1 98.88 271 PHE B N 1
ATOM 4477 C CA . PHE B 1 271 ? 4.492 25.672 4.562 1 98.88 271 PHE B CA 1
ATOM 4478 C C . PHE B 1 271 ? 5.211 27 4.812 1 98.88 271 PHE B C 1
ATOM 4480 O O . PHE B 1 271 ? 4.805 27.781 5.68 1 98.88 271 PHE B O 1
ATOM 4487 N N . THR B 1 272 ? 6.273 27.203 4.137 1 98.88 272 THR B N 1
ATOM 4488 C CA . THR B 1 272 ? 7.086 28.406 4.262 1 98.88 272 THR B CA 1
ATOM 4489 C C . THR B 1 272 ? 7.098 29.188 2.953 1 98.88 272 THR B C 1
ATOM 4491 O O . THR B 1 272 ? 7.023 28.594 1.871 1 98.88 272 THR B O 1
ATOM 4494 N N . VAL B 1 273 ? 7.195 30.5 3.098 1 98.75 273 VAL B N 1
ATOM 4495 C CA . VAL B 1 273 ? 7.113 31.375 1.93 1 98.75 273 VAL B CA 1
ATOM 4496 C C . VAL B 1 273 ? 8.164 32.469 2.029 1 98.75 273 VAL B C 1
ATOM 4498 O O . VAL B 1 273 ? 8.227 33.188 3.025 1 98.75 273 VAL B O 1
ATOM 4501 N N . PRO B 1 274 ? 8.961 32.594 0.982 1 98.5 274 PRO B N 1
ATOM 4502 C CA . PRO B 1 274 ? 9.883 33.719 0.975 1 98.5 274 PRO B CA 1
ATOM 4503 C C . PRO B 1 274 ? 9.156 35.062 0.936 1 98.5 274 PRO B C 1
ATOM 4505 O O . PRO B 1 274 ? 8.055 35.156 0.394 1 98.5 274 PRO B O 1
ATOM 4508 N N . GLU B 1 275 ? 9.852 36.094 1.415 1 97.44 275 GLU B N 1
ATOM 4509 C CA . GLU B 1 275 ? 9.281 37.438 1.503 1 97.44 275 GLU B CA 1
ATOM 4510 C C . GLU B 1 275 ? 8.766 37.906 0.145 1 97.44 275 GLU B C 1
ATOM 4512 O O . GLU B 1 275 ? 7.676 38.5 0.051 1 97.44 275 GLU B O 1
ATOM 4517 N N . HIS B 1 276 ? 9.477 37.688 -0.866 1 96.94 276 HIS B N 1
ATOM 4518 C CA . HIS B 1 276 ? 9.141 38.219 -2.186 1 96.94 276 HIS B CA 1
ATOM 4519 C C . HIS B 1 276 ? 7.941 37.469 -2.781 1 96.94 276 HIS B C 1
ATOM 4521 O O . HIS B 1 276 ? 7.363 37.938 -3.77 1 96.94 276 HIS B O 1
ATOM 4527 N N . ASN B 1 277 ? 7.484 36.344 -2.252 1 97.25 277 ASN B N 1
ATOM 4528 C CA . ASN B 1 277 ? 6.344 35.594 -2.768 1 97.25 277 ASN B CA 1
ATOM 4529 C C . ASN B 1 277 ? 5.098 35.844 -1.915 1 97.25 277 ASN B C 1
ATOM 4531 O O . ASN B 1 277 ? 4.039 35.25 -2.193 1 97.25 277 ASN B O 1
ATOM 4535 N N . ARG B 1 278 ? 5.137 36.594 -0.853 1 95.12 278 ARG B N 1
ATOM 4536 C CA . ARG B 1 278 ? 4.004 36.781 0.05 1 95.12 278 ARG B CA 1
ATOM 4537 C C . ARG B 1 278 ? 2.807 37.344 -0.685 1 95.12 278 ARG B C 1
ATOM 4539 O O . ARG B 1 278 ? 1.664 36.969 -0.43 1 95.12 278 ARG B O 1
ATOM 4546 N N . GLY B 1 279 ? 3.039 38.375 -1.554 1 92.94 279 GLY B N 1
ATOM 4547 C CA . GLY B 1 279 ? 1.959 38.938 -2.352 1 92.94 279 GLY B CA 1
ATOM 4548 C C . GLY B 1 279 ? 1.281 37.938 -3.242 1 92.94 279 GLY B C 1
ATOM 4549 O O . GLY B 1 279 ? 0.052 37.875 -3.326 1 92.94 279 GLY B O 1
ATOM 4550 N N . ALA B 1 280 ? 2.076 37.125 -3.906 1 94.38 280 ALA B N 1
ATOM 4551 C CA . ALA B 1 280 ? 1.573 36.062 -4.797 1 94.38 280 ALA B CA 1
ATOM 4552 C C . ALA B 1 280 ? 0.77 35.031 -4.02 1 94.38 280 ALA B C 1
ATOM 4554 O O . ALA B 1 280 ? -0.184 34.469 -4.547 1 94.38 280 ALA B O 1
ATOM 4555 N N . LEU B 1 281 ? 1.165 34.844 -2.805 1 95.69 281 LEU B N 1
ATOM 4556 C CA . LEU B 1 281 ? 0.501 33.875 -1.962 1 95.69 281 LEU B CA 1
ATOM 4557 C C . LEU B 1 281 ? -0.971 34.219 -1.771 1 95.69 281 LEU B C 1
ATOM 4559 O O . LEU B 1 281 ? -1.842 33.344 -1.924 1 95.69 281 LEU B O 1
ATOM 4563 N N . ASP B 1 282 ? -1.236 35.438 -1.442 1 91.69 282 ASP B N 1
ATOM 4564 C CA . ASP B 1 282 ? -2.602 35.906 -1.203 1 91.69 282 ASP B CA 1
ATOM 4565 C C . ASP B 1 282 ? -3.484 35.656 -2.424 1 91.69 282 ASP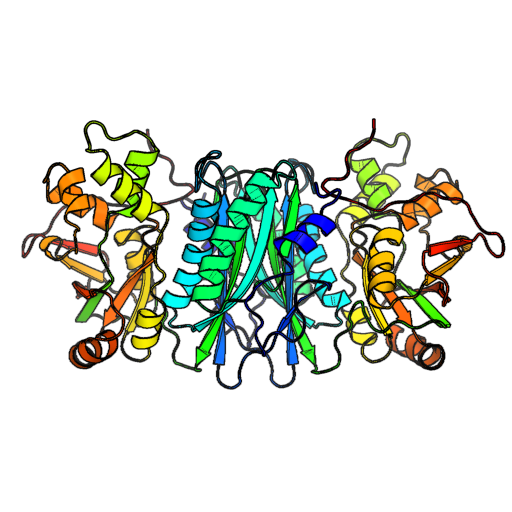 B C 1
ATOM 4567 O O . ASP B 1 282 ? -4.617 35.188 -2.293 1 91.69 282 ASP B O 1
ATOM 4571 N N . THR B 1 283 ? -2.93 35.938 -3.543 1 92.88 283 THR B N 1
ATOM 4572 C CA . THR B 1 283 ? -3.662 35.75 -4.793 1 92.88 283 THR B CA 1
ATOM 4573 C C . THR B 1 283 ? -3.869 34.281 -5.098 1 92.88 283 THR B C 1
ATOM 4575 O O . THR B 1 283 ? -4.965 33.875 -5.48 1 92.88 283 THR B O 1
ATOM 4578 N N . ALA B 1 284 ? -2.838 33.5 -4.895 1 93.62 284 ALA B N 1
ATOM 4579 C CA . ALA B 1 284 ? -2.859 32.094 -5.234 1 93.62 284 ALA B CA 1
ATOM 4580 C C . ALA B 1 284 ? -3.869 31.344 -4.371 1 93.62 284 ALA B C 1
ATOM 4582 O O . ALA B 1 284 ? -4.539 30.422 -4.848 1 93.62 284 ALA B O 1
ATOM 4583 N N . LEU B 1 285 ? -4.008 31.734 -3.127 1 94.62 285 LEU B N 1
ATOM 4584 C CA . LEU B 1 285 ? -4.82 30.953 -2.203 1 94.62 285 LEU B CA 1
ATOM 4585 C C . LEU B 1 285 ? -6.211 31.547 -2.051 1 94.62 285 LEU B C 1
ATOM 4587 O O . LEU B 1 285 ? -7.039 31.031 -1.299 1 94.62 285 LEU B O 1
ATOM 4591 N N . ALA B 1 286 ? -6.465 32.625 -2.754 1 89.38 286 ALA B N 1
ATOM 4592 C CA . ALA B 1 286 ? -7.754 33.281 -2.672 1 89.38 286 ALA B CA 1
ATOM 4593 C C . ALA B 1 286 ? -8.898 32.344 -3.037 1 89.38 286 ALA B C 1
ATOM 4595 O O . ALA B 1 286 ? -9.984 32.438 -2.465 1 89.38 286 ALA B O 1
ATOM 4596 N N . HIS B 1 287 ? -8.617 31.438 -3.906 1 87.5 287 HIS B N 1
ATOM 4597 C CA . HIS B 1 287 ? -9.688 30.578 -4.398 1 87.5 287 HIS B CA 1
ATOM 4598 C C . HIS B 1 287 ? -9.578 29.172 -3.82 1 87.5 287 HIS B C 1
ATOM 4600 O O . HIS B 1 287 ? -10.312 28.281 -4.223 1 87.5 287 HIS B O 1
ATOM 4606 N N . ALA B 1 288 ? -8.672 28.984 -2.898 1 89.5 288 ALA B N 1
ATOM 4607 C CA . ALA B 1 288 ? -8.484 27.641 -2.34 1 89.5 288 ALA B CA 1
ATOM 4608 C C . ALA B 1 288 ? -9.523 27.344 -1.263 1 89.5 288 ALA B C 1
ATOM 4610 O O . ALA B 1 288 ? -9.68 26.203 -0.847 1 89.5 288 ALA B O 1
ATOM 4611 N N . GLY B 1 289 ? -10.297 28.281 -0.813 1 87.81 289 GLY B N 1
ATOM 4612 C CA . GLY B 1 289 ? -11.398 28.094 0.114 1 87.81 289 GLY B CA 1
ATOM 4613 C C . GLY B 1 289 ? -10.945 27.734 1.519 1 87.81 289 GLY B C 1
ATOM 4614 O O . GLY B 1 289 ? -11.617 26.984 2.229 1 87.81 289 GLY B O 1
ATOM 4615 N N . VAL B 1 290 ? -9.75 28.156 1.851 1 92.44 290 VAL B N 1
ATOM 4616 C CA . VAL B 1 290 ? -9.258 27.844 3.188 1 92.44 290 VAL B CA 1
ATOM 4617 C C . VAL B 1 290 ? -8.555 29.062 3.781 1 92.44 290 VAL B C 1
ATOM 4619 O O . VAL B 1 290 ? -7.941 29.844 3.057 1 92.44 290 VAL B O 1
ATOM 4622 N N . LYS B 1 291 ? -8.742 29.188 5.059 1 94.56 291 LYS B N 1
ATOM 4623 C CA . LYS B 1 291 ? -8.016 30.219 5.793 1 94.56 291 LYS B CA 1
ATOM 4624 C C . LYS B 1 291 ? -6.52 29.906 5.855 1 94.56 291 LYS B C 1
ATOM 4626 O O . LYS B 1 291 ? -6.137 28.75 6.055 1 94.56 291 LYS B O 1
ATOM 4631 N N . VAL B 1 292 ? -5.684 30.906 5.633 1 97.44 292 VAL B N 1
ATOM 4632 C CA . VAL B 1 292 ? -4.23 30.766 5.734 1 97.44 292 VAL B CA 1
ATOM 4633 C C . VAL B 1 292 ? -3.691 31.781 6.742 1 97.44 292 VAL B C 1
ATOM 4635 O O . VAL B 1 292 ? -4.02 32.969 6.672 1 97.44 292 VAL B O 1
ATOM 4638 N N . THR B 1 293 ? -2.881 31.312 7.664 1 98.19 293 THR B N 1
ATOM 4639 C CA . THR B 1 293 ? -2.416 32.156 8.758 1 98.19 293 THR B CA 1
ATOM 4640 C C . THR B 1 293 ? -0.893 32.156 8.836 1 98.19 293 THR B C 1
ATOM 4642 O O . THR B 1 293 ? -0.269 31.094 8.859 1 98.19 293 THR B O 1
ATOM 4645 N N . CYS B 1 294 ? -0.31 33.344 8.836 1 98.56 294 CYS B N 1
ATOM 4646 C CA . CYS B 1 294 ? 1.114 33.469 9.125 1 98.56 294 CYS B CA 1
ATOM 4647 C C . CYS B 1 294 ? 1.385 33.375 10.617 1 98.56 294 CYS B C 1
ATOM 4649 O O . CYS B 1 294 ? 0.878 34.156 11.406 1 98.56 294 CYS B O 1
ATOM 4651 N N . ILE B 1 295 ? 2.23 32.438 11.008 1 98.75 295 ILE B N 1
ATOM 4652 C CA . ILE B 1 295 ? 2.311 32.188 12.445 1 98.75 295 ILE B CA 1
ATOM 4653 C C . ILE B 1 295 ? 3.727 32.469 12.938 1 98.75 295 ILE B C 1
ATOM 4655 O O . ILE B 1 295 ? 3.996 32.406 14.141 1 98.75 295 ILE B O 1
ATOM 4659 N N . GLY B 1 296 ? 4.613 32.719 12.039 1 98.38 296 GLY B N 1
ATOM 4660 C CA . GLY B 1 296 ? 5.984 32.969 12.461 1 98.38 296 GLY B CA 1
ATOM 4661 C C . GLY B 1 296 ? 6.949 33.125 11.297 1 98.38 296 GLY B C 1
ATOM 4662 O O . GLY B 1 296 ? 6.539 33.438 10.18 1 98.38 296 GLY B O 1
ATOM 4663 N N . GLN B 1 297 ? 8.242 32.906 11.648 1 98.44 297 GLN B N 1
ATOM 4664 C CA . GLN B 1 297 ? 9.297 33.094 10.656 1 98.44 297 GLN B CA 1
ATOM 4665 C C . GLN B 1 297 ? 10.484 32.188 10.922 1 98.44 297 GLN B C 1
ATOM 4667 O O . GLN B 1 297 ? 10.773 31.844 12.078 1 98.44 297 GLN B O 1
ATOM 4672 N N . LEU B 1 298 ? 11.094 31.766 9.852 1 98.62 298 LEU B N 1
ATOM 4673 C CA . LEU B 1 298 ? 12.312 30.984 9.969 1 98.62 298 LEU B CA 1
ATOM 4674 C C . LEU B 1 298 ? 13.5 31.859 10.344 1 98.62 298 LEU B C 1
ATOM 4676 O O . LEU B 1 298 ? 13.602 33 9.883 1 98.62 298 LEU B O 1
ATOM 4680 N N . VAL B 1 299 ? 14.43 31.359 11.117 1 98.25 299 VAL B N 1
ATOM 4681 C CA . VAL B 1 299 ? 15.602 32.094 11.594 1 98.25 299 VAL B CA 1
ATOM 4682 C C . VAL B 1 299 ? 16.844 31.219 11.453 1 98.25 299 VAL B C 1
ATOM 4684 O O . VAL B 1 299 ? 16.75 30 11.305 1 98.25 299 VAL B O 1
ATOM 4687 N N . PRO B 1 300 ? 18.031 31.812 11.406 1 97.19 300 PRO B N 1
ATOM 4688 C CA . PRO B 1 300 ? 19.266 31.047 11.273 1 97.19 300 PRO B CA 1
ATOM 4689 C C . PRO B 1 300 ? 19.516 30.109 12.461 1 97.19 300 PRO B C 1
ATOM 4691 O O . PRO B 1 300 ? 20.062 29.016 12.281 1 97.19 300 PRO B O 1
ATOM 4694 N N . ALA B 1 301 ? 19.172 30.609 13.656 1 91.62 301 ALA B N 1
ATOM 4695 C CA . ALA B 1 301 ? 19.391 29.797 14.852 1 91.62 301 ALA B CA 1
ATOM 4696 C C . ALA B 1 301 ? 18.531 28.531 14.812 1 91.62 301 ALA B C 1
ATOM 4698 O O . ALA B 1 301 ? 17.344 28.578 14.531 1 91.62 301 ALA B O 1
ATOM 4699 N N . LEU B 1 302 ? 19.094 27.422 15.125 1 92.44 302 LEU B N 1
ATOM 4700 C CA . LEU B 1 302 ? 18.406 26.141 15.023 1 92.44 302 LEU B CA 1
ATOM 4701 C C . LEU B 1 302 ? 17.391 25.969 16.156 1 92.44 302 LEU B C 1
ATOM 4703 O O . LEU B 1 302 ? 17.531 26.594 17.203 1 92.44 302 LEU B O 1
ATOM 4707 N N . GLY B 1 303 ? 16.344 25.047 15.836 1 91.94 303 GLY B N 1
ATOM 4708 C CA . GLY B 1 303 ? 15.336 24.766 16.844 1 91.94 303 GLY B CA 1
ATOM 4709 C C . GLY B 1 303 ? 14.086 25.609 16.703 1 91.94 303 GLY B C 1
ATOM 4710 O O . GLY B 1 303 ? 14.016 26.484 15.836 1 91.94 303 GLY B O 1
ATOM 4711 N N . VAL B 1 304 ? 13.102 25.312 17.547 1 95.5 304 VAL B N 1
ATOM 4712 C CA . VAL B 1 304 ? 11.844 26.047 17.531 1 95.5 304 VAL B CA 1
ATOM 4713 C C . VAL B 1 304 ? 11.742 26.922 18.781 1 95.5 304 VAL B C 1
ATOM 4715 O O . VAL B 1 304 ? 11.891 26.422 19.906 1 95.5 304 VAL B O 1
ATOM 4718 N N . THR B 1 305 ? 11.602 28.172 18.609 1 96 305 THR B N 1
ATOM 4719 C CA . THR B 1 305 ? 11.32 29.094 19.703 1 96 305 THR B CA 1
ATOM 4720 C C . THR B 1 305 ? 9.859 29.531 19.688 1 96 305 THR B C 1
ATOM 4722 O O . THR B 1 305 ? 9.367 29.984 18.656 1 96 305 THR B O 1
ATOM 4725 N N . LEU B 1 306 ? 9.188 29.375 20.812 1 97.38 306 LEU B N 1
ATOM 4726 C CA . LEU B 1 306 ? 7.809 29.828 20.969 1 97.38 306 LEU B CA 1
ATOM 4727 C C . LEU B 1 306 ? 7.746 31.156 21.688 1 97.38 306 LEU B C 1
ATOM 4729 O O . LEU B 1 306 ? 8.453 31.359 22.688 1 97.38 306 LEU B O 1
ATOM 4733 N N . LYS B 1 307 ? 6.938 32.031 21.172 1 97.12 307 LYS B N 1
ATOM 4734 C CA . LYS B 1 307 ? 6.812 33.344 21.766 1 97.12 307 LYS B CA 1
ATOM 4735 C C . LYS B 1 307 ? 5.348 33.75 21.953 1 97.12 307 LYS B C 1
ATOM 4737 O O . LYS B 1 307 ? 4.484 33.312 21.188 1 97.12 307 LYS B O 1
ATOM 4742 N N . ASN B 1 308 ? 5.082 34.375 22.984 1 96.75 308 ASN B N 1
ATOM 4743 C CA . ASN B 1 308 ? 3.871 35.156 23.141 1 96.75 308 ASN B CA 1
ATOM 4744 C C . ASN B 1 308 ? 4.129 36.625 22.828 1 96.75 308 ASN B C 1
ATOM 4746 O O . ASN B 1 308 ? 4.531 37.406 23.703 1 96.75 308 ASN B O 1
ATOM 4750 N N . SER B 1 309 ? 3.889 36.906 21.594 1 91.75 309 SER B N 1
ATOM 4751 C CA . SER B 1 309 ? 4.32 38.188 21.078 1 91.75 309 SER B CA 1
ATOM 4752 C C . SER B 1 309 ? 5.832 38.344 21.188 1 91.75 309 SER B C 1
ATOM 4754 O O . SER B 1 309 ? 6.59 37.688 20.484 1 91.75 309 SER B O 1
ATOM 4756 N N . ASP B 1 310 ? 6.305 39.094 22.062 1 90.44 310 ASP B N 1
ATOM 4757 C CA . ASP B 1 310 ? 7.738 39.344 22.078 1 90.44 310 ASP B CA 1
ATOM 4758 C C . ASP B 1 310 ? 8.414 38.656 23.25 1 90.44 310 ASP B C 1
ATOM 4760 O O . ASP B 1 310 ? 9.633 38.75 23.438 1 90.44 310 ASP B O 1
ATOM 4764 N N . VAL B 1 311 ? 7.629 37.781 23.875 1 94.69 311 VAL B N 1
ATOM 4765 C CA . VAL B 1 311 ? 8.188 37.094 25.047 1 94.69 311 VAL B CA 1
ATOM 4766 C C . VAL B 1 311 ? 8.359 35.625 24.766 1 94.69 311 VAL B C 1
ATOM 4768 O O . VAL B 1 311 ? 7.398 34.906 24.422 1 94.69 311 VAL B O 1
ATOM 4771 N N . GLU B 1 312 ? 9.531 35.188 24.969 1 94.69 312 GLU B N 1
ATOM 4772 C CA . GLU B 1 312 ? 9.836 33.781 24.734 1 94.69 312 GLU B CA 1
ATOM 4773 C C . GLU B 1 312 ? 9.172 32.906 25.797 1 94.69 312 GLU B C 1
ATOM 4775 O O . GLU B 1 312 ? 9.141 33.25 26.969 1 94.69 312 GLU B O 1
ATOM 4780 N N . LEU B 1 313 ? 8.664 31.797 25.312 1 94.81 313 LEU B N 1
ATOM 4781 C CA . LEU B 1 313 ? 8.008 30.859 26.203 1 94.81 313 LEU B CA 1
ATOM 4782 C C . LEU B 1 313 ? 8.898 29.641 26.469 1 94.81 313 LEU B C 1
ATOM 4784 O O . LEU B 1 313 ? 9.648 29.219 25.594 1 94.81 313 LEU B O 1
ATOM 4788 N N . ASP B 1 314 ? 8.852 28.984 27.625 1 90.81 314 ASP B N 1
ATOM 4789 C CA . ASP B 1 314 ? 9.617 27.797 27.984 1 90.81 314 ASP B CA 1
ATOM 4790 C C . ASP B 1 314 ? 8.727 26.547 27.984 1 90.81 314 ASP B C 1
ATOM 4792 O O . ASP B 1 314 ? 8.695 25.797 28.969 1 90.81 314 ASP B O 1
ATOM 4796 N N . TRP B 1 315 ? 7.949 26.453 26.906 1 90.25 315 TRP B N 1
ATOM 4797 C CA . TRP B 1 315 ? 7.082 25.281 26.797 1 90.25 315 TRP B CA 1
ATOM 4798 C C . TRP B 1 315 ? 7.863 24.078 26.281 1 90.25 315 TRP B C 1
ATOM 4800 O O . TRP B 1 315 ? 8.641 24.188 25.344 1 90.25 315 TRP B O 1
ATOM 4810 N N . GLN B 1 316 ? 7.848 22.875 26.875 1 83.81 316 GLN B N 1
ATOM 4811 C CA . GLN B 1 316 ? 8.352 21.594 26.375 1 83.81 316 GLN B CA 1
ATOM 4812 C C . GLN B 1 316 ? 7.234 20.797 25.703 1 83.81 316 GLN B C 1
ATOM 4814 O O . GLN B 1 316 ? 6.395 20.203 26.391 1 83.81 316 GLN B O 1
ATOM 4819 N N . LEU B 1 317 ? 7.191 20.891 24.375 1 83.62 317 LEU B N 1
ATOM 4820 C CA . LEU B 1 317 ? 6.09 20.297 23.641 1 83.62 317 LEU B CA 1
ATOM 4821 C C . LEU B 1 317 ? 6.602 19.25 22.656 1 83.62 317 LEU B C 1
ATOM 4823 O O . LEU B 1 317 ? 7.676 19.406 22.062 1 83.62 317 LEU B O 1
ATOM 4827 N N . THR B 1 318 ? 5.914 18.078 22.547 1 79.94 318 THR B N 1
ATOM 4828 C CA . THR B 1 318 ? 6.207 17.031 21.578 1 79.94 318 THR B CA 1
ATOM 4829 C C . THR B 1 318 ? 4.941 16.609 20.828 1 79.94 318 THR B C 1
ATOM 4831 O O . THR B 1 318 ? 3.844 16.672 21.391 1 79.94 318 THR B O 1
ATOM 4834 N N . GLY B 1 319 ? 5.078 16.219 19.594 1 81.38 319 GLY B N 1
ATOM 4835 C CA . GLY B 1 319 ? 3.957 15.695 18.828 1 81.38 319 GLY B CA 1
ATOM 4836 C C . GLY B 1 319 ? 3.732 14.211 19.016 1 81.38 319 GLY B C 1
ATOM 4837 O O . GLY B 1 319 ? 4.211 13.625 20 1 81.38 319 GLY B O 1
ATOM 4838 N N . TRP B 1 320 ? 2.893 13.656 18.172 1 78.81 320 TRP B N 1
ATOM 4839 C CA . TRP B 1 320 ? 2.518 12.25 18.25 1 78.81 320 TRP B CA 1
ATOM 4840 C C . TRP B 1 320 ? 3.672 11.359 17.797 1 78.81 320 TRP B C 1
ATOM 4842 O O . TRP B 1 320 ? 4.375 11.672 16.844 1 78.81 320 TRP B O 1
ATOM 4852 N N . ASP B 1 321 ? 3.898 10.273 18.578 1 80.12 321 ASP B N 1
ATOM 4853 C CA . ASP B 1 321 ? 4.863 9.219 18.297 1 80.12 321 ASP B CA 1
ATOM 4854 C C . ASP B 1 321 ? 4.277 7.84 18.594 1 80.12 321 ASP B C 1
ATOM 4856 O O . ASP B 1 321 ? 3.893 7.566 19.734 1 80.12 321 ASP B O 1
ATOM 4860 N N . HIS B 1 322 ? 4.254 6.984 17.656 1 78.38 322 HIS B N 1
ATOM 4861 C CA . HIS B 1 322 ? 3.607 5.684 17.797 1 78.38 322 HIS B CA 1
ATOM 4862 C C . HIS B 1 322 ? 4.27 4.852 18.891 1 78.38 322 HIS B C 1
ATOM 4864 O O . HIS B 1 322 ? 3.641 3.957 19.469 1 78.38 322 HIS B O 1
ATOM 4870 N N . PHE B 1 323 ? 5.555 5.016 19.109 1 74.31 323 PHE B N 1
ATOM 4871 C CA . PHE B 1 323 ? 6.289 4.152 20.031 1 74.31 323 PHE B CA 1
ATOM 4872 C C . PHE B 1 323 ? 6.766 4.941 21.25 1 74.31 323 PHE B C 1
ATOM 4874 O O . PHE B 1 323 ? 7.621 4.473 22 1 74.31 323 PHE B O 1
ATOM 4881 N N . ALA B 1 324 ? 6.375 6.238 21.297 1 68.06 324 ALA B N 1
ATOM 4882 C CA . ALA B 1 324 ? 6.773 7.062 22.438 1 68.06 324 ALA B CA 1
ATOM 4883 C C . ALA B 1 324 ? 6.324 6.43 23.75 1 68.06 324 ALA B C 1
ATOM 4885 O O . ALA B 1 324 ? 5.238 5.859 23.844 1 68.06 324 ALA B O 1
ATOM 4886 N N . HIS B 1 325 ? 7.316 5.961 24.641 1 53.94 325 HIS B N 1
ATOM 4887 C CA . HIS B 1 325 ? 7.023 5.461 25.984 1 53.94 325 HIS B CA 1
ATOM 4888 C C . HIS B 1 325 ? 6.395 6.551 26.844 1 53.94 325 HIS B C 1
ATOM 4890 O O . HIS B 1 325 ? 6.832 7.703 26.812 1 53.94 325 HIS B O 1
ATOM 4896 N N . GLN B 1 326 ? 5.117 6.543 27.094 1 41.69 326 GLN B N 1
ATOM 4897 C CA . GLN B 1 326 ? 4.621 7.371 28.188 1 41.69 326 GLN B CA 1
ATOM 4898 C C . GLN B 1 326 ? 5.477 7.199 29.438 1 41.69 326 GLN B C 1
ATOM 4900 O O . GLN B 1 326 ? 5.719 6.078 29.891 1 41.69 326 GLN B O 1
ATOM 4905 N N . ASN B 1 327 ? 6.465 7.879 29.641 1 31.81 327 ASN B N 1
ATOM 4906 C CA . ASN B 1 327 ? 7.004 7.906 31 1 31.81 327 ASN B CA 1
ATOM 4907 C C . ASN B 1 327 ? 5.891 8.008 32.031 1 31.81 327 ASN B C 1
ATOM 4909 O O . ASN B 1 327 ? 5.199 9.023 32.125 1 31.81 327 ASN B O 1
ATOM 4913 N N . ASN B 1 328 ? 5.062 7.047 32.25 1 28.81 328 ASN B N 1
ATOM 4914 C CA . ASN B 1 328 ? 4.52 7.121 33.625 1 28.81 328 ASN B CA 1
ATOM 4915 C C . ASN B 1 328 ? 5.625 7.23 34.656 1 28.81 328 ASN B C 1
ATOM 4917 O O . ASN B 1 328 ? 6.629 6.52 34.594 1 28.81 328 ASN B O 1
#

Solvent-accessible surface area (backbone atoms only — not comparable to full-atom values): 32642 Å² total; per-residue (Å²): 128,70,73,38,63,66,49,46,42,53,71,64,58,63,73,57,89,50,77,57,85,50,49,78,36,44,67,89,52,64,38,19,32,32,53,81,61,87,69,40,30,40,32,40,34,37,47,67,46,30,54,74,67,71,42,59,81,82,52,59,42,27,47,50,27,35,35,55,53,29,58,43,47,14,27,38,7,25,27,26,21,47,62,40,40,30,33,42,36,40,27,31,74,61,95,50,62,71,53,49,52,41,20,43,52,27,35,49,54,52,27,50,74,60,54,29,26,73,34,42,43,31,78,44,48,35,78,47,31,39,35,38,40,36,32,23,42,24,54,66,93,38,64,40,38,36,40,66,44,48,61,64,17,34,30,33,34,38,56,63,40,23,40,21,41,52,8,48,36,49,76,72,61,73,60,81,85,67,53,69,66,58,49,52,52,25,39,43,42,40,33,61,55,68,47,45,36,60,44,22,44,45,36,44,90,45,48,34,16,25,35,43,21,52,30,0,44,59,44,42,50,45,52,31,26,61,64,34,67,25,12,35,41,35,29,58,78,45,56,48,66,44,70,66,42,32,55,73,41,72,64,34,61,66,59,32,44,55,37,28,38,27,20,33,53,50,36,31,42,40,35,26,30,40,72,91,35,50,70,56,44,57,63,46,40,63,79,42,81,57,55,74,41,70,30,36,34,28,31,71,62,72,54,80,44,44,17,58,71,90,40,76,52,90,78,89,81,69,35,64,58,80,58,54,73,76,80,121,129,72,73,37,62,66,49,44,41,54,71,62,57,63,75,56,89,50,79,58,86,50,48,78,36,45,68,90,51,64,37,20,30,31,51,80,61,87,70,39,30,40,34,39,36,37,46,67,46,31,54,74,67,71,41,58,82,81,51,58,41,28,47,51,28,34,34,54,53,30,59,43,46,14,26,37,7,25,25,25,22,47,60,40,40,30,33,42,35,41,28,29,73,60,93,50,60,72,54,48,52,40,20,43,53,27,35,48,55,52,28,51,74,59,55,29,28,73,32,42,42,31,78,43,48,35,76,47,31,40,35,39,39,34,33,22,41,25,55,66,92,39,63,39,38,35,41,63,42,49,62,63,17,34,31,34,33,38,56,61,40,24,39,19,41,53,8,48,37,49,75,71,62,74,60,83,85,67,53,69,68,58,48,51,52,27,39,44,43,40,33,62,54,67,47,44,35,60,44,24,45,44,36,44,89,43,46,34,15,24,35,43,21,51,31,1,46,58,46,42,50,44,52,31,27,62,64,33,68,24,11,34,40,35,30,57,79,45,55,48,65,44,73,67,40,32,56,73,40,72,63,33,62,66,58,32,46,54,37,27,39,29,20,32,54,50,35,30,42,38,35,24,29,40,71,91,36,52,71,57,44,58,63,45,40,63,79,42,80,56,56,73,40,71,29,36,34,29,30,72,62,72,55,79,45,44,18,59,71,90,40,77,52,92,78,90,81,70,36,63,55,80,56,55,74,75,80,121

InterPro domains:
  IPR006283 Thiamine-monophosphate kinase-like [MF_02128] (3-323)
  IPR006283 Thiamine-monophosphate kinase-like [PIRSF005303] (5-323)
  IPR006283 Thiamine-monophosphate kinase-like [PTHR30270] (4-327)
  IPR006283 Thiamine-monophosphate kinase-like [TIGR01379] (5-323)
  IPR006283 Thiamine-monophosphate kinase-like [cd02194] (4-299)
  IPR010918 PurM-like, C-terminal domain [PF02769] (150-301)
  IPR016188 PurM-like, N-terminal domain [PF00586] (28-137)
  IPR036676 PurM-like, C-terminal domain superfamily [G3DSA:3.90.650.10] (145-324)
  IPR036676 PurM-like, C-terminal domain superfamily [SSF56042] (143-307)
  IPR036921 PurM-like, N-terminal domain superfamily [G3DSA:3.30.1330.10] (2-144)
  IPR036921 PurM-like, N-terminal domain superfamily [SSF55326] (4-138)

Sequence (656 aa):
MARNEFELITRYFENQAVNRKDVTLSIGDDCALLEVPAGCHLAVSTDSLVAGTHFLADADPALVAHKALASNISDLAAMGATPAWVSLALTMPEPDETWLSEFCRGFFALAEYYNIELIGGDTTKGPLSLTLTVQGFIPHGQALTRRGAKAGDWIYVTGNLGDSAAGLAVILGQENGLSSSLAETLVQRHYISQPRVLAGQALRGIASAALDISDGLISDLGHILKQSQVGAEIDVTKLPLSPELLQFAGHNVEQAQKLALTSGEEYELCFTVPEHNRGALDTALAHAGVKVTCIGQLVPALGVTLKNSDVELDWQLTGWDHFAHQNNMARNEFELITRYFENQAVNRKDVTLSIGDDCALLEVPAGCHLAVSTDSLVAGTHFLADADPALVAHKALASNISDLAAMGATPAWVSLALTMPEPDETWLSEFCRGFFALAEYYNIELIGGDTTKGPLSLTLTVQGFIPHGQALTRRGAKAGDWIYVTGNLGDSAAGLAVILGQENGLSSSLAETLVQRHYISQPRVLAGQALRGIASAALDISDGLISDLGHILKQSQVGAEIDVTKLPLSPELLQFAGHNVEQAQKLALTSGEEYELCFTVPEHNRGALDTALAHAGVKVTCIGQLVPALGVTLKNSDVELDWQLTGWDHFAHQNN

Nearest PDB structures (foldseek):
  7du3-assembly1_A  TM=9.388E-01  e=4.136E-40  Pseudomonas aeruginosa
  3c9t-assembly1_B  TM=8.544E-01  e=2.591E-28  Aquifex aeolicus
  1vqv-assembly1_B  TM=9.073E-01  e=3.269E-27  Aquifex aeolicus
  1vqv-assembly1_A  TM=8.540E-01  e=2.256E-26  Aquifex aeolicus
  2yxz-assembly2_D  TM=8.176E-01  e=2.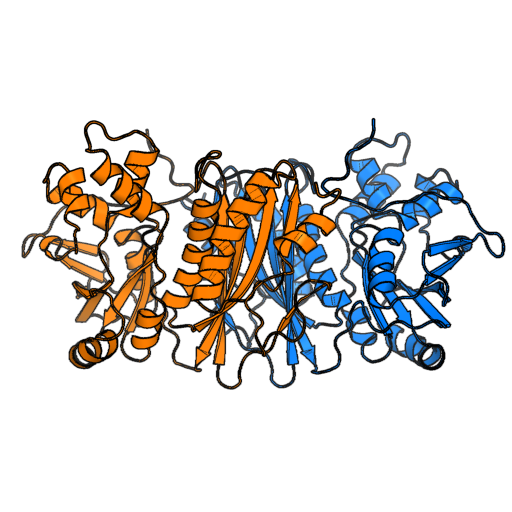334E-23  Thermus thermophilus HB8

Organism: NCBI:txid675817

pLDDT: mean 94.37, std 8.8, range [28.8, 98.88]

Radius of gyration: 26.52 Å; Cα contacts (8 Å, |Δi|>4): 1624; chains: 2; bounding box: 46×81×67 Å

Foldseek 3Di:
DDDDPVSLCVVQAVDAPFDDPQFPAFPDDPFTDGHADPQKDKDKDKDKDADPQNHDPPPFLLLVLQLQVQLQVLQCLQFLFQWEEKEKAWEEQDDDVVSSNSNSVNNRVVCVVSSYHHRYYHYYYDHTMMMMMTMTIDGPPFTAALEQDDFQWFKKWWAAFQLLVLLVCLVVVVDDDDDPVLNVVSVCQNRNAHRLNQLSNLCTPFFRHKGFFAFFQQAVNLSSCVRHVWEWEFALVQHHHDPSLCVSVVNPSVVSSLSRGAPHSNSIMMTIGHPVRPVVSCVSCVPSPIDMTGGTGIHNDHYYWYDNVPHTDPDDHHTDDSPDPPPD/DDDDPVSLCVVQAVDAPFDDPQFPAFPDDPFTHGHADPQKDKDKDKDKDADPQNHDPPPFLLLVLQLQVQLQVLQCLQFLFQWEEKEKAWEEQDDDVVSSNSNSVNNRVVCVVSSYHHRYYHYYYDHTMMMMMTMTIDGPPFTAALEQDDFQWFKKWWAAFQLLVLLVCLVVVVDPDDDPVLNVVSVCQNRNAHRLNQLSNLCGVFFRHKGFFAFFQQAVNLSSCVRHVWEWEFALVQHHHDPSLCVSVVNPSVVSSLSRGAPHSNSIMMTIGHPVRPVVSCVSCVPSPIDMTGGTGIHNDHYYWYDNVPHTDPDDHHTDDSPPPPPD

Secondary structure (DSSP, 8-state):
---SHHHHHIIIII--S---TTEEE-BTBSSEEE-PPTTEEEEEEEEEEEBTTTB-TTS-HHHHHHHHHHHHHHHHHHHT-EEEEEEEEEEESS--HHHHHH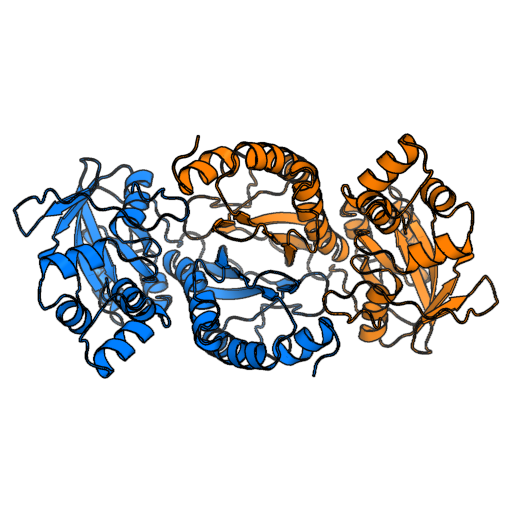HHHHHHHHHHHTT-EEEEEEEEESS-EEEEEEEEEEETT----S----TTPEEEEES-SSHHHHHHHHHTT---S--HHHHHHHHHHHH-----HHHHHHTTTT-SEEEE-SS-HHHHHHHHHHHHT-EEEEEGGGS---HHHHHHTTT-HHHHHHHHHH------EEEEE-GGGHHHHHHHHTTTTS-EEEEEEEESS-EEEEEETTEE---------TT-----/---SHHHHHIIIII--S---TTEEE-BTBSSEEE-PPTTEEEEEEEEEEEBTTTB-TTS-HHHHHHHHHHHHHHHHHHHT-EEEEEEEEEEESS--HHHHHHHHHHHHHHHHHTTPEEEEEEEEESS-EEEEEEEEEEETT----S----TTPEEEEES--SHHHHHHHHHTT---S--HHHHHHHHHHHH-----HHHHHHTTTT-SEEEE-SS-HHHHHHHHHHHHT-EEEEEGGGS---HHHHHHTTT-HHHHHHHHHH------EEEEE-GGGHHHHHHHHTTTTS-EEEEEEEESS-EEEEEETTEE---------TT-----